Protein AF-0000000071159388 (afdb_homodimer)

Structure (mmCIF, N/CA/C/O backbone):
data_AF-0000000071159388-model_v1
#
loop_
_entity.id
_entity.type
_entity.pdbx_description
1 polymer 'tRNA pseudouridine synthase'
#
loop_
_atom_site.group_PDB
_atom_site.id
_atom_site.type_symbol
_atom_site.label_atom_id
_atom_site.label_alt_id
_atom_site.label_comp_id
_atom_site.label_asym_id
_atom_site.label_entity_id
_atom_site.label_seq_id
_atom_site.pdbx_PDB_ins_code
_atom_site.Cartn_x
_atom_site.Cartn_y
_atom_site.Cartn_z
_atom_site.occupancy
_atom_site.B_iso_or_equiv
_atom_site.auth_seq_id
_atom_site.auth_comp_id
_atom_site.auth_asym_id
_atom_site.auth_atom_id
_atom_site.pdbx_PDB_model_num
ATOM 1 N N . MET A 1 1 ? 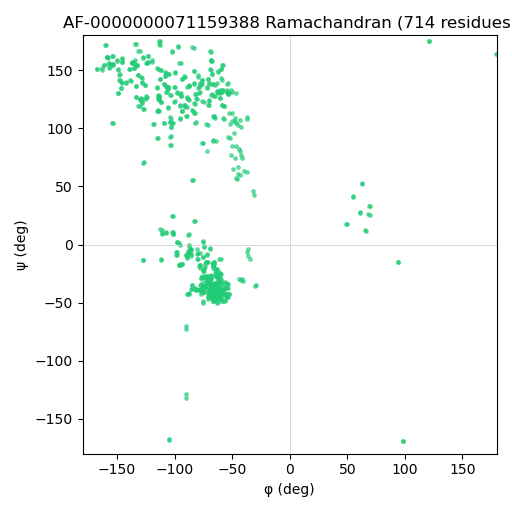31.062 21.203 21.062 1 58.72 1 MET A N 1
ATOM 2 C CA . MET A 1 1 ? 30.078 20.25 20.547 1 58.72 1 MET A CA 1
ATOM 3 C C . MET A 1 1 ? 28.844 20.969 20.016 1 58.72 1 MET A C 1
ATOM 5 O O . MET A 1 1 ? 28.328 21.891 20.641 1 58.72 1 MET A O 1
ATOM 9 N N . THR A 1 2 ? 28.688 21.094 18.688 1 76.62 2 THR A N 1
ATOM 10 C CA . THR A 1 2 ? 27.766 22.062 18.094 1 76.62 2 THR A CA 1
ATOM 11 C C . THR A 1 2 ? 26.375 21.453 17.922 1 76.62 2 THR A C 1
ATOM 13 O O . THR A 1 2 ? 26.25 20.297 17.469 1 76.62 2 THR A O 1
ATOM 16 N N . ILE A 1 3 ? 25.406 22.062 18.594 1 90.5 3 ILE A N 1
ATOM 17 C CA . ILE A 1 3 ? 23.984 21.734 18.422 1 90.5 3 ILE A CA 1
ATOM 18 C C . ILE A 1 3 ? 23.516 22.234 17.062 1 90.5 3 ILE A C 1
ATOM 20 O O . ILE A 1 3 ? 23.75 23.375 16.688 1 90.5 3 ILE A O 1
ATOM 24 N N . ASN A 1 4 ? 23.062 21.281 16.266 1 93.56 4 ASN A N 1
ATOM 25 C CA . ASN A 1 4 ? 22.469 21.641 14.984 1 93.56 4 ASN A CA 1
ATOM 26 C C . ASN A 1 4 ? 20.953 21.406 14.984 1 93.56 4 ASN A C 1
ATOM 28 O O . ASN A 1 4 ? 20.484 20.406 15.539 1 93.56 4 ASN A O 1
ATOM 32 N N . ARG A 1 5 ? 20.266 22.391 14.398 1 96.19 5 ARG A N 1
ATOM 33 C CA . ARG A 1 5 ? 18.844 22.156 14.156 1 96.19 5 ARG A CA 1
ATOM 34 C C . ARG A 1 5 ? 18.625 21.484 12.805 1 96.19 5 ARG A C 1
ATOM 36 O O . ARG A 1 5 ? 19.094 21.969 11.773 1 96.19 5 ARG A O 1
ATOM 43 N N . TYR A 1 6 ? 17.922 20.359 12.883 1 97.44 6 TYR A N 1
ATOM 44 C CA . TYR A 1 6 ? 17.609 19.594 11.672 1 97.44 6 TYR A CA 1
ATOM 45 C C . TYR A 1 6 ? 16.125 19.734 11.32 1 97.44 6 TYR A C 1
ATOM 47 O O . TYR A 1 6 ? 15.266 19.703 12.203 1 97.44 6 TYR A O 1
ATOM 55 N N . LEU A 1 7 ? 15.852 20.047 10.07 1 98.38 7 LEU A N 1
ATOM 56 C CA . LEU A 1 7 ? 14.539 19.797 9.484 1 98.38 7 LEU A CA 1
ATOM 57 C C . LEU A 1 7 ? 14.484 18.438 8.82 1 98.38 7 LEU A C 1
ATOM 59 O O . LEU A 1 7 ? 15.289 18.141 7.934 1 98.38 7 LEU A O 1
ATOM 63 N N . ILE A 1 8 ? 13.586 17.578 9.281 1 98.19 8 ILE A N 1
ATOM 64 C CA . ILE A 1 8 ? 13.438 16.25 8.68 1 98.19 8 ILE A CA 1
ATOM 65 C C . ILE A 1 8 ? 12.086 16.156 7.98 1 98.19 8 ILE A C 1
ATOM 67 O O . ILE A 1 8 ? 11.102 16.734 8.438 1 98.19 8 ILE A O 1
ATOM 71 N N . TYR A 1 9 ? 12.062 15.5 6.891 1 98.31 9 TYR A N 1
ATOM 72 C CA . TYR A 1 9 ? 10.859 15.102 6.168 1 98.31 9 TYR A CA 1
ATOM 73 C C . TYR A 1 9 ? 10.609 13.609 6.297 1 98.31 9 TYR A C 1
ATOM 75 O O . TYR A 1 9 ? 11.547 12.805 6.219 1 98.31 9 TYR A O 1
ATOM 83 N N . PHE A 1 10 ? 9.375 13.227 6.547 1 98.06 10 PHE A N 1
ATOM 84 C CA . PHE A 1 10 ? 9.109 11.812 6.777 1 98.06 10 PHE A CA 1
ATOM 85 C C . PHE A 1 10 ? 7.734 11.422 6.238 1 98.06 10 PHE A C 1
ATOM 87 O O . PHE A 1 10 ? 6.887 12.289 6.008 1 98.06 10 PHE A O 1
ATOM 94 N N . SER A 1 11 ? 7.535 10.172 5.957 1 98.25 11 SER A N 1
ATOM 95 C CA . SER A 1 11 ? 6.293 9.555 5.508 1 98.25 11 SER A CA 1
ATOM 96 C C . SER A 1 11 ? 5.891 8.398 6.418 1 98.25 11 SER A C 1
ATOM 98 O O . SER A 1 11 ? 6.715 7.887 7.176 1 98.25 11 SER A O 1
ATOM 100 N N . TYR A 1 12 ? 4.59 8.102 6.41 1 97.69 12 TYR A N 1
ATOM 101 C CA . TYR A 1 12 ? 4.125 6.984 7.219 1 97.69 12 TYR A CA 1
ATOM 102 C C . TYR A 1 12 ? 2.76 6.5 6.75 1 97.69 12 TYR A C 1
ATOM 104 O O . TYR A 1 12 ? 2.016 7.25 6.109 1 97.69 12 TYR A O 1
ATOM 112 N N . ILE A 1 13 ? 2.494 5.242 7.02 1 97.12 13 ILE A N 1
ATOM 113 C CA . ILE A 1 13 ? 1.146 4.688 6.98 1 97.12 13 ILE A CA 1
ATOM 114 C C . ILE A 1 13 ? 0.538 4.711 8.383 1 97.12 13 ILE A C 1
ATOM 116 O O . ILE A 1 13 ? 1.037 4.047 9.297 1 97.12 13 ILE A O 1
ATOM 120 N N . GLY A 1 14 ? -0.551 5.414 8.539 1 96.56 14 GLY A N 1
ATOM 121 C CA . GLY A 1 14 ? -1.042 5.777 9.859 1 96.56 14 GLY A CA 1
ATOM 122 C C . GLY A 1 14 ? -1.941 4.719 10.469 1 96.56 14 GLY A C 1
ATOM 123 O O . GLY A 1 14 ? -2.365 4.848 11.625 1 96.56 14 GLY A O 1
ATOM 124 N N . THR A 1 15 ? -2.219 3.641 9.844 1 92.31 15 THR A N 1
ATOM 125 C CA . THR A 1 15 ? -3.248 2.664 10.188 1 92.31 15 THR A CA 1
ATOM 126 C C . THR A 1 15 ? -3.082 2.191 11.625 1 92.31 15 THR A C 1
ATOM 128 O O . THR A 1 15 ? -4.066 2.027 12.352 1 92.31 15 THR A O 1
ATOM 131 N N . ARG A 1 16 ? -1.93 2.068 12.164 1 86.56 16 ARG A N 1
ATOM 132 C CA . ARG A 1 16 ? -1.744 1.445 13.469 1 86.56 16 ARG A CA 1
ATOM 133 C C . ARG A 1 16 ? -1.317 2.475 14.516 1 86.56 16 ARG A C 1
ATOM 135 O O . ARG A 1 16 ? -0.996 2.119 15.648 1 86.56 16 ARG A O 1
ATOM 142 N N . PHE A 1 17 ? -1.38 3.713 14.156 1 90.62 17 PHE A N 1
ATOM 143 C CA . PHE A 1 17 ? -0.909 4.742 15.07 1 90.62 17 PHE A CA 1
ATOM 144 C C . PHE A 1 17 ? -2.08 5.527 15.648 1 90.62 17 PHE A C 1
ATOM 146 O O . PHE A 1 17 ? -3.102 5.711 14.984 1 90.62 17 PHE A O 1
ATOM 153 N N . ARG A 1 18 ? -1.937 5.957 16.797 1 87.19 18 ARG A N 1
ATOM 154 C CA . ARG A 1 18 ? -2.934 6.789 17.453 1 87.19 18 ARG A CA 1
ATOM 155 C C . ARG A 1 18 ? -2.777 8.25 17.062 1 87.19 18 ARG A C 1
ATOM 157 O O . ARG A 1 18 ? -3.135 9.148 17.828 1 87.19 18 ARG A O 1
ATOM 164 N N . GLY A 1 19 ? -2.137 8.484 15.984 1 88.44 19 GLY A N 1
ATOM 165 C CA . GLY A 1 19 ? -1.849 9.828 15.516 1 88.44 19 GLY A CA 1
ATOM 166 C C . GLY A 1 19 ? -0.365 10.102 15.352 1 88.44 19 GLY A C 1
ATOM 167 O O . GLY A 1 19 ? 0.468 9.266 15.711 1 88.44 19 GLY A O 1
ATOM 168 N N . VAL A 1 20 ? -0.127 11.219 14.859 1 90.75 20 VAL A N 1
ATOM 169 C CA . VAL A 1 20 ? 1.273 11.555 14.617 1 90.75 20 VAL A CA 1
ATOM 170 C C . VAL A 1 20 ? 1.916 12.039 15.914 1 90.75 20 VAL A C 1
ATOM 172 O O . VAL A 1 20 ? 3.072 11.719 16.203 1 90.75 20 VAL A O 1
ATOM 175 N N . GLN A 1 21 ? 1.099 12.82 16.672 1 88.19 21 GLN A N 1
ATOM 176 C CA . GLN A 1 21 ? 1.646 13.453 17.859 1 88.19 21 GLN A CA 1
ATOM 177 C C . GLN A 1 21 ? 1.632 12.5 19.047 1 88.19 21 GLN A C 1
ATOM 179 O O . GLN A 1 21 ? 0.697 11.711 19.203 1 88.19 21 GLN A O 1
ATOM 184 N N . ARG A 1 22 ? 2.596 12.711 19.891 1 78.06 22 ARG A N 1
ATOM 185 C CA . ARG A 1 22 ? 2.746 11.898 21.109 1 78.06 22 ARG A CA 1
ATOM 186 C C . ARG A 1 22 ? 1.549 12.07 22.031 1 78.06 22 ARG A C 1
ATOM 188 O O . ARG A 1 22 ? 1.029 13.18 22.188 1 78.06 22 ARG A O 1
ATOM 195 N N . GLN A 1 23 ? 1.042 10.883 22.484 1 66.19 23 GLN A N 1
ATOM 196 C CA . GLN A 1 23 ? -0.021 10.93 23.484 1 66.19 23 GLN A CA 1
ATOM 197 C C . GLN A 1 23 ? 0.514 10.586 24.859 1 66.19 23 GLN A C 1
ATOM 199 O O . GLN A 1 23 ? 1.452 9.797 25 1 66.19 23 GLN A O 1
ATOM 204 N N . LEU A 1 24 ? 0.939 11.508 25.719 1 56.91 24 LEU A N 1
ATOM 205 C CA . LEU A 1 24 ? 1.586 11.438 27.031 1 56.91 24 LEU A CA 1
ATOM 206 C C . LEU A 1 24 ? 1.04 10.266 27.844 1 56.91 24 LEU A C 1
ATOM 208 O O . LEU A 1 24 ? 1.441 10.062 29 1 56.91 24 LEU A O 1
ATOM 212 N N . THR A 1 25 ? 0.084 9.531 27.406 1 49 25 THR A N 1
ATOM 213 C CA . THR A 1 25 ? -0.519 8.711 28.453 1 49 25 THR A CA 1
ATOM 214 C C . THR A 1 25 ? 0.406 7.562 28.844 1 49 25 THR A C 1
ATOM 216 O O . THR A 1 25 ? 0.168 6.875 29.828 1 49 25 THR A O 1
ATOM 219 N N . TYR A 1 26 ? 1.303 7.273 27.984 1 47.41 26 TYR A N 1
ATOM 220 C CA . TYR A 1 26 ? 1.744 5.926 28.312 1 47.41 26 TYR A CA 1
ATOM 221 C C . TYR A 1 26 ? 2.912 5.957 29.297 1 47.41 26 TYR A C 1
ATOM 223 O O . TYR A 1 26 ? 3.273 7.02 29.797 1 47.41 26 TYR A O 1
ATOM 231 N N . ASP A 1 27 ? 4.227 5.141 28.969 1 47.19 27 ASP A N 1
ATOM 232 C CA . ASP A 1 27 ? 5.238 4.73 29.953 1 47.19 27 ASP A CA 1
ATOM 233 C C . ASP A 1 27 ? 6.117 5.91 30.359 1 47.19 27 ASP A C 1
ATOM 235 O O . ASP A 1 27 ? 6.887 6.43 29.531 1 47.19 27 ASP A O 1
ATOM 239 N N . MET A 1 28 ? 5.684 6.617 31.312 1 47.59 28 MET A N 1
ATOM 240 C CA . MET A 1 28 ? 6.363 7.723 31.969 1 47.59 28 MET A CA 1
ATOM 241 C C . MET A 1 28 ? 7.828 7.379 32.25 1 47.59 28 MET A C 1
ATOM 243 O O . MET A 1 28 ? 8.656 8.273 32.438 1 47.59 28 MET A O 1
ATOM 247 N N . LEU A 1 29 ? 8.047 6.195 32.438 1 47.31 29 LEU A N 1
ATOM 248 C CA . LEU A 1 29 ? 9.391 5.918 32.938 1 47.31 29 LEU A CA 1
ATOM 249 C C . LEU A 1 29 ? 10.43 6.16 31.844 1 47.31 29 LEU A C 1
ATOM 251 O O . LEU A 1 29 ? 11.492 6.73 32.094 1 47.31 29 LEU A O 1
ATOM 255 N N . HIS A 1 30 ? 10.117 5.68 30.656 1 53.53 30 HIS A N 1
ATOM 256 C CA . HIS A 1 30 ? 11.148 5.82 29.641 1 53.53 30 HIS A CA 1
ATOM 257 C C . HIS A 1 30 ? 10.773 6.883 28.609 1 53.53 30 HIS A C 1
ATOM 259 O O . HIS A 1 30 ? 11.555 7.176 27.703 1 53.53 30 HIS A O 1
ATOM 265 N N . ASN A 1 31 ? 9.719 7.672 28.828 1 57.59 31 ASN A N 1
ATOM 266 C CA . ASN A 1 31 ? 9.242 8.773 28.016 1 57.59 31 ASN A CA 1
ATOM 267 C C . ASN A 1 31 ? 9.125 8.359 26.547 1 57.59 31 ASN A C 1
ATOM 269 O O . ASN A 1 31 ? 9.398 9.164 25.641 1 57.59 31 ASN A O 1
ATOM 273 N N . ASP A 1 32 ? 9.102 7.062 26.281 1 65.38 32 ASP A N 1
ATOM 274 C CA . ASP A 1 32 ? 8.945 6.566 24.922 1 65.38 32 ASP A CA 1
ATOM 275 C C . ASP A 1 32 ? 7.484 6.242 24.609 1 65.38 32 ASP A C 1
ATOM 277 O O . ASP A 1 32 ? 6.746 5.793 25.5 1 65.38 32 ASP A O 1
ATOM 281 N N . ASP A 1 33 ? 6.949 6.781 23.422 1 72 33 ASP A N 1
ATOM 282 C CA . ASP A 1 33 ? 5.59 6.535 22.953 1 72 33 ASP A CA 1
ATOM 283 C C . ASP A 1 33 ? 5.598 5.758 21.641 1 72 33 ASP A C 1
ATOM 285 O O . ASP A 1 33 ? 5.676 6.348 20.562 1 72 33 ASP A O 1
ATOM 289 N N . PRO A 1 34 ? 5.543 4.371 21.719 1 74.81 34 PRO A N 1
ATOM 290 C CA . PRO A 1 34 ? 5.582 3.576 20.484 1 74.81 34 PRO A CA 1
ATOM 291 C C . PRO A 1 34 ? 4.258 3.604 19.734 1 74.81 34 PRO A C 1
ATOM 293 O O . PRO A 1 34 ? 4.152 3.016 18.656 1 74.81 34 PRO A O 1
ATOM 296 N N . SER A 1 35 ? 3.365 4.324 20.219 1 80.88 35 SER A N 1
ATOM 297 C CA . SER A 1 35 ? 2.033 4.277 19.625 1 80.88 35 SER A CA 1
ATOM 298 C C . SER A 1 35 ? 1.816 5.438 18.672 1 80.88 35 SER A C 1
ATOM 300 O O . SER A 1 35 ? 0.803 5.488 17.969 1 80.88 35 SER A O 1
ATOM 302 N N . SER A 1 36 ? 2.793 6.297 18.672 1 90.38 36 SER A N 1
ATOM 303 C CA . SER A 1 36 ? 2.678 7.457 17.797 1 90.38 36 SER A CA 1
ATOM 304 C C . SER A 1 36 ? 3.859 7.543 16.828 1 90.38 36 SER A C 1
ATOM 306 O O . SER A 1 36 ? 4.926 6.984 17.109 1 90.38 36 SER A O 1
ATOM 308 N N . VAL A 1 37 ? 3.646 8.211 15.773 1 95.19 37 VAL A N 1
ATOM 309 C CA . VAL A 1 37 ? 4.707 8.414 14.789 1 95.19 37 VAL A CA 1
ATOM 310 C C . VAL A 1 37 ? 5.844 9.219 15.414 1 95.19 37 VAL A C 1
ATOM 312 O O . VAL A 1 37 ? 7.012 8.844 15.297 1 95.19 37 VAL A O 1
ATOM 315 N N . GLN A 1 38 ? 5.434 10.273 16.109 1 95.31 38 GLN A N 1
ATOM 316 C CA . GLN A 1 38 ? 6.414 11.125 16.766 1 95.31 38 GLN A CA 1
ATOM 317 C C . GLN A 1 38 ? 7.25 10.32 17.766 1 95.31 38 GLN A C 1
ATOM 319 O O . GLN A 1 38 ? 8.477 10.445 17.781 1 95.31 38 GLN A O 1
ATOM 324 N N . GLY A 1 39 ? 6.629 9.586 18.562 1 91.88 39 GLY A N 1
ATOM 325 C CA . GLY A 1 39 ? 7.336 8.789 19.547 1 91.88 39 GLY A CA 1
ATOM 326 C C . GLY A 1 39 ? 8.344 7.832 18.922 1 91.88 39 GLY A C 1
ATOM 327 O O . GLY A 1 39 ? 9.469 7.715 19.406 1 91.88 39 GLY A O 1
ATOM 328 N N . LEU A 1 40 ? 8.008 7.195 17.891 1 92.62 40 LEU A N 1
ATOM 329 C CA . LEU A 1 40 ? 8.883 6.227 17.234 1 92.62 40 LEU A CA 1
ATOM 330 C C . LEU A 1 40 ? 10.055 6.926 16.547 1 92.62 40 LEU A C 1
ATOM 332 O O . LEU A 1 40 ? 11.172 6.414 16.562 1 92.62 40 LEU A O 1
ATOM 336 N N . LEU A 1 41 ? 9.766 8.039 15.984 1 95.94 41 LEU A N 1
ATOM 337 C CA . LEU A 1 41 ? 10.836 8.805 15.359 1 95.94 41 LEU A CA 1
ATOM 338 C C . LEU A 1 41 ? 11.852 9.266 16.391 1 95.94 41 LEU A C 1
ATOM 340 O O . LEU A 1 41 ? 13.062 9.188 16.172 1 95.94 41 LEU A O 1
ATOM 344 N N . GLU A 1 42 ? 11.344 9.75 17.5 1 94.25 42 GLU A N 1
ATOM 345 C CA . GLU A 1 42 ? 12.234 10.18 18.578 1 94.25 42 GLU A CA 1
ATOM 346 C C . GLU A 1 42 ? 13.078 9.016 19.094 1 94.25 42 GLU A C 1
ATOM 348 O O . GLU A 1 42 ? 14.273 9.18 19.359 1 94.25 42 GLU A O 1
ATOM 353 N N . TYR A 1 43 ? 12.469 7.945 19.172 1 91.38 43 TYR A N 1
ATOM 354 C CA . TYR A 1 43 ? 13.188 6.75 19.594 1 91.38 43 TYR A CA 1
ATOM 355 C C . TYR A 1 43 ? 14.273 6.379 18.594 1 91.38 43 TYR A C 1
ATOM 357 O O . TYR A 1 43 ? 15.391 6.031 18.969 1 91.38 43 TYR A O 1
ATOM 365 N N . ALA A 1 44 ? 13.938 6.395 17.359 1 94.62 44 ALA A N 1
ATOM 366 C CA . ALA A 1 44 ? 14.906 6.098 16.312 1 94.62 44 ALA A CA 1
ATOM 367 C C . ALA A 1 44 ? 16.078 7.066 16.359 1 94.62 44 ALA A C 1
ATOM 369 O O . ALA A 1 44 ? 17.234 6.664 16.172 1 94.62 44 ALA A O 1
ATOM 370 N N . LEU A 1 45 ? 15.82 8.289 16.609 1 95.62 45 LEU A N 1
ATOM 371 C CA . LEU A 1 45 ? 16.844 9.328 16.641 1 95.62 45 LEU A CA 1
ATOM 372 C C . LEU A 1 45 ? 17.781 9.133 17.844 1 95.62 45 LEU A C 1
ATOM 374 O O . LEU A 1 45 ? 18.953 9.516 17.797 1 95.62 45 LEU A O 1
ATOM 378 N N . LYS A 1 46 ? 17.312 8.586 18.891 1 92.12 46 LYS A N 1
ATOM 379 C CA . LYS A 1 46 ? 18.125 8.297 20.062 1 92.12 46 LYS A CA 1
ATOM 380 C C . LYS A 1 46 ? 19.25 7.324 19.734 1 92.12 46 LYS A C 1
ATOM 382 O O . LYS A 1 46 ? 20.281 7.312 20.406 1 92.12 46 LYS A O 1
ATOM 387 N N . GLN A 1 47 ? 18.969 6.535 18.656 1 91.25 47 GLN A N 1
ATOM 388 C CA . GLN A 1 47 ? 19.969 5.543 18.266 1 91.25 47 GLN A CA 1
ATOM 389 C C . GLN A 1 47 ? 21.234 6.215 17.766 1 91.25 47 GLN A C 1
ATOM 391 O O . GLN A 1 47 ? 22.297 5.578 17.688 1 91.25 47 GLN A O 1
ATOM 396 N N . LEU A 1 48 ? 21.156 7.465 17.406 1 92.69 48 LEU A N 1
ATOM 397 C CA . LEU A 1 48 ? 22.312 8.227 16.984 1 92.69 48 LEU A CA 1
ATOM 398 C C . LEU A 1 48 ? 23.172 8.617 18.172 1 92.69 48 LEU A C 1
ATOM 400 O O . LEU A 1 48 ? 24.266 9.172 18.016 1 92.69 48 LEU A O 1
ATOM 404 N N . GLN A 1 49 ? 22.656 8.422 19.328 1 91.81 49 GLN A N 1
ATOM 405 C CA . GLN A 1 49 ? 23.328 8.664 20.594 1 91.81 49 GLN A CA 1
ATOM 406 C C . GLN A 1 49 ? 23.672 10.141 20.766 1 91.81 49 GLN A C 1
ATOM 408 O O . GLN A 1 49 ? 24.828 10.492 21.047 1 91.81 49 GLN A O 1
ATOM 413 N N . PRO A 1 50 ? 22.734 10.891 20.609 1 93.88 50 PRO A N 1
ATOM 414 C CA . PRO A 1 50 ? 22.969 12.305 20.891 1 93.88 50 PRO A CA 1
ATOM 415 C C . PRO A 1 50 ? 23.188 12.586 22.375 1 93.88 50 PRO A C 1
ATOM 417 O O . PRO A 1 50 ? 22.781 11.781 23.219 1 93.88 50 PRO A O 1
ATOM 420 N N . LEU A 1 51 ? 23.812 13.711 22.641 1 94.06 51 LEU A N 1
ATOM 421 C CA . LEU A 1 51 ? 24.062 14.117 24.016 1 94.06 51 LEU A CA 1
ATOM 422 C C . LEU A 1 51 ? 22.797 14.68 24.656 1 94.06 51 LEU A C 1
ATOM 424 O O . LEU A 1 51 ? 22.625 14.617 25.875 1 94.06 51 LEU A O 1
ATOM 428 N N . ASN A 1 52 ? 21.984 15.219 23.844 1 93.81 52 ASN A N 1
ATOM 429 C CA . ASN A 1 52 ? 20.703 15.719 24.328 1 93.81 52 ASN A CA 1
ATOM 430 C C . ASN A 1 52 ? 19.562 14.758 23.984 1 93.81 52 ASN A C 1
ATOM 432 O O . ASN A 1 52 ? 19.75 13.828 23.203 1 93.81 52 ASN A O 1
ATOM 436 N N . THR A 1 53 ? 18.422 14.969 24.594 1 91.62 53 THR A N 1
ATOM 437 C CA . THR A 1 53 ? 17.234 14.172 24.312 1 91.62 53 THR A CA 1
ATOM 438 C C . THR A 1 53 ? 16.516 14.719 23.078 1 91.62 53 THR A C 1
ATOM 440 O O . THR A 1 53 ? 16.125 15.883 23.047 1 91.62 53 THR A O 1
ATOM 443 N N . PRO A 1 54 ? 16.359 13.891 22.078 1 93.12 54 PRO A N 1
ATOM 444 C CA . PRO A 1 54 ? 15.648 14.359 20.891 1 93.12 54 PRO A CA 1
ATOM 445 C C . PRO A 1 54 ? 14.188 14.68 21.172 1 93.12 54 PRO A C 1
ATOM 447 O O . PRO A 1 54 ? 13.477 13.875 21.781 1 93.12 54 PRO A O 1
ATOM 450 N N . LYS A 1 55 ? 13.781 15.828 20.812 1 93.69 55 LYS A N 1
ATOM 451 C CA . LYS A 1 55 ? 12.391 16.266 20.875 1 93.69 55 LYS A CA 1
ATOM 452 C C . LYS A 1 55 ? 11.922 16.797 19.516 1 93.69 55 LYS A C 1
ATOM 454 O O . LYS A 1 55 ? 12.398 17.828 19.047 1 93.69 55 LYS A O 1
ATOM 459 N N . LEU A 1 56 ? 10.984 16.125 19 1 96.12 56 LEU A N 1
ATOM 460 C CA . LEU A 1 56 ? 10.492 16.516 17.688 1 96.12 56 LEU A CA 1
ATOM 461 C C . LEU A 1 56 ? 9.391 17.562 17.812 1 96.12 56 LEU A C 1
ATOM 463 O O . LEU A 1 56 ? 8.523 17.453 18.688 1 96.12 56 LEU A O 1
ATOM 467 N N . HIS A 1 57 ? 9.469 18.531 17 1 97.12 57 HIS A N 1
ATOM 468 C CA . HIS A 1 57 ? 8.398 19.5 16.797 1 97.12 57 HIS A CA 1
ATOM 469 C C . HIS A 1 57 ? 7.742 19.312 15.438 1 97.12 57 HIS A C 1
ATOM 471 O O . HIS A 1 57 ? 8.273 19.75 14.414 1 97.12 57 HIS A O 1
ATOM 477 N N . ILE A 1 58 ? 6.602 18.75 15.492 1 96.94 58 ILE A N 1
ATOM 478 C CA . ILE A 1 58 ? 5.93 18.328 14.273 1 96.94 58 ILE A CA 1
ATOM 479 C C . ILE A 1 58 ? 5.262 19.516 13.594 1 96.94 58 ILE A C 1
ATOM 481 O O . ILE A 1 58 ? 4.707 20.391 14.266 1 96.94 58 ILE A O 1
ATOM 485 N N . SER A 1 59 ? 5.277 19.484 12.273 1 97.38 59 SER A N 1
ATOM 486 C CA . SER A 1 59 ? 4.711 20.594 11.508 1 97.38 59 SER A CA 1
ATOM 487 C C . SER A 1 59 ? 3.195 20.469 11.406 1 97.38 59 SER A C 1
ATOM 489 O O . SER A 1 59 ? 2.488 21.484 11.367 1 97.38 59 SER A O 1
ATOM 491 N N . SER A 1 60 ? 2.732 19.25 11.25 1 96.25 60 SER A N 1
ATOM 492 C CA . SER A 1 60 ? 1.323 18.969 10.992 1 96.25 60 SER A CA 1
ATOM 493 C C . SER A 1 60 ? 0.811 17.844 11.875 1 96.25 60 SER A C 1
ATOM 495 O O . SER A 1 60 ? 1.394 16.75 11.898 1 96.25 60 SER A O 1
ATOM 497 N N . ARG A 1 61 ? -0.255 18.109 12.562 1 91.56 61 ARG A N 1
ATOM 498 C CA . ARG A 1 61 ? -0.857 17.078 13.406 1 91.56 61 ARG A CA 1
ATOM 499 C C . ARG A 1 61 ? -1.953 16.328 12.664 1 91.56 61 ARG A C 1
ATOM 501 O O . ARG A 1 61 ? -2.943 16.922 12.234 1 91.56 61 ARG A O 1
ATOM 508 N N . THR A 1 62 ? -1.747 15.07 12.43 1 94.62 62 THR A N 1
ATOM 509 C CA . THR A 1 62 ? -2.74 14.234 11.766 1 94.62 62 THR A CA 1
ATOM 510 C C . THR A 1 62 ? -3.426 13.305 12.766 1 94.62 62 THR A C 1
ATOM 512 O O . THR A 1 62 ? -2.795 12.836 13.711 1 94.62 62 THR A O 1
ATOM 515 N N . ASP A 1 63 ? -4.699 13.039 12.508 1 92.44 63 ASP A N 1
ATOM 516 C CA . ASP A 1 63 ? -5.512 12.164 13.344 1 92.44 63 ASP A CA 1
ATOM 517 C C . ASP A 1 63 ? -5.047 10.719 13.25 1 92.44 63 ASP A C 1
ATOM 519 O O . ASP A 1 63 ? -4.246 10.375 12.383 1 92.44 63 ASP A O 1
ATOM 523 N N . GLN A 1 64 ? -5.559 10.023 14.188 1 93.94 64 GLN A N 1
ATOM 524 C CA . GLN A 1 64 ? -5.359 8.578 14.133 1 93.94 64 GLN A CA 1
ATOM 525 C C . GLN A 1 64 ? -5.801 8.008 12.789 1 93.94 64 GLN A C 1
ATOM 527 O O . GLN A 1 64 ? -6.875 8.352 12.289 1 93.94 64 GLN A O 1
ATOM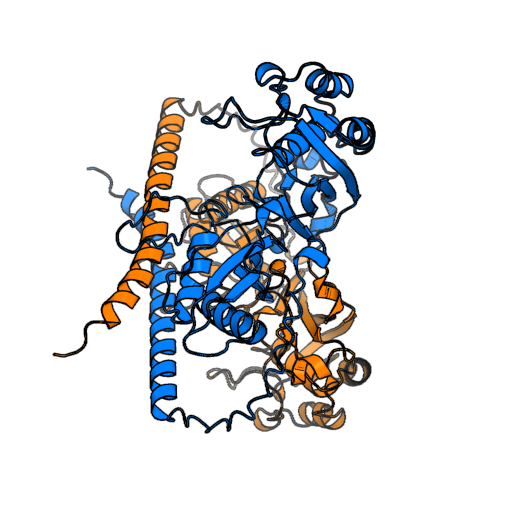 532 N N . GLY A 1 65 ? -4.895 7.234 12.219 1 96.12 65 GLY A N 1
ATOM 533 C CA . GLY A 1 65 ? -5.266 6.516 11.016 1 96.12 65 GLY A CA 1
ATOM 534 C C . GLY A 1 65 ? -4.898 7.258 9.742 1 96.12 65 GLY A C 1
ATOM 535 O O . GLY A 1 65 ? -4.906 6.676 8.656 1 96.12 65 GLY A O 1
ATOM 536 N N . VAL A 1 66 ? -4.59 8.539 9.859 1 98.38 66 VAL A N 1
ATOM 537 C CA . VAL A 1 66 ? -4.25 9.328 8.68 1 98.38 66 VAL A CA 1
ATOM 538 C C . VAL A 1 66 ? -2.83 9 8.227 1 98.38 66 VAL A C 1
ATOM 540 O O . VAL A 1 66 ? -1.94 8.789 9.055 1 98.38 66 VAL A O 1
ATOM 543 N N . HIS A 1 67 ? -2.619 8.938 6.938 1 98.5 67 HIS A N 1
ATOM 544 C CA . HIS A 1 67 ? -1.328 8.625 6.332 1 98.5 67 HIS A CA 1
ATOM 545 C C . HIS A 1 67 ? -0.585 9.898 5.938 1 98.5 67 HIS A C 1
ATOM 547 O O . HIS A 1 67 ? -1.145 11 6.008 1 98.5 67 HIS A O 1
ATOM 553 N N . SER A 1 68 ? 0.687 9.695 5.566 1 98.56 68 SER A N 1
ATOM 554 C CA . SER A 1 68 ? 1.452 10.836 5.07 1 98.56 68 SER A CA 1
ATOM 555 C C . SER A 1 68 ? 2.492 10.398 4.047 1 98.56 68 SER A C 1
ATOM 557 O O . SER A 1 68 ? 3.26 9.469 4.293 1 98.56 68 SER A O 1
ATOM 559 N N . PHE A 1 69 ? 2.496 11.102 2.906 1 98.38 69 PHE A N 1
ATOM 560 C CA . PHE A 1 69 ? 3.58 10.945 1.947 1 98.38 69 PHE A CA 1
ATOM 561 C C . PHE A 1 69 ? 4.762 11.836 2.311 1 98.38 69 PHE A C 1
ATOM 563 O O . PHE A 1 69 ? 5.914 11.477 2.072 1 98.38 69 PHE A O 1
ATOM 570 N N . LYS A 1 70 ? 4.438 12.984 2.846 1 98.31 70 LYS A N 1
ATOM 571 C CA . LYS A 1 70 ? 5.48 13.93 3.217 1 98.31 70 LYS A CA 1
ATOM 572 C C . LYS A 1 70 ? 5.016 14.852 4.344 1 98.31 70 LYS A C 1
ATOM 574 O O . LYS A 1 70 ? 4.254 15.789 4.109 1 98.31 70 LYS A O 1
ATOM 579 N N . SER A 1 71 ? 5.48 14.594 5.473 1 98.19 71 SER A N 1
ATOM 580 C CA . SER A 1 71 ? 5.371 15.461 6.641 1 98.19 71 SER A CA 1
ATOM 581 C C . SER A 1 71 ? 6.734 16 7.059 1 98.19 71 SER A C 1
ATOM 583 O O . SER A 1 71 ? 7.746 15.719 6.414 1 98.19 71 SER A O 1
ATOM 585 N N . SER A 1 72 ? 6.73 16.891 8.062 1 98.44 72 SER A N 1
ATOM 586 C CA . SER A 1 72 ? 8.008 17.453 8.492 1 98.44 72 SER A CA 1
ATOM 587 C C . SER A 1 72 ? 8.023 17.719 9.992 1 98.44 72 SER A C 1
ATOM 589 O O . SER A 1 72 ? 6.977 17.719 10.641 1 98.44 72 SER A O 1
ATOM 591 N N . ALA A 1 73 ? 9.172 17.812 10.469 1 98.44 73 ALA A N 1
ATOM 592 C CA . ALA A 1 73 ? 9.438 18.203 11.852 1 98.44 73 ALA A CA 1
ATOM 593 C C . ALA A 1 73 ? 10.844 18.766 12 1 98.44 73 ALA A C 1
ATOM 595 O O . ALA A 1 73 ? 11.719 18.516 11.164 1 98.44 73 ALA A O 1
ATOM 596 N N . HIS A 1 74 ? 11.023 19.547 13 1 98.25 74 HIS A N 1
ATOM 597 C CA . HIS A 1 74 ? 12.391 19.953 13.32 1 98.25 74 HIS A CA 1
ATOM 598 C C . HIS A 1 74 ? 12.781 19.516 14.727 1 98.25 74 HIS A C 1
ATOM 600 O O . HIS A 1 74 ? 11.922 19.172 15.539 1 98.25 74 HIS A O 1
ATOM 606 N N . LEU A 1 75 ? 14.047 19.438 14.93 1 97.56 75 LEU A N 1
ATOM 607 C CA . LEU A 1 75 ? 14.609 19.078 16.234 1 97.56 75 LEU A CA 1
ATOM 608 C C . LEU A 1 75 ? 16.047 19.562 16.344 1 97.56 75 LEU A C 1
ATOM 610 O O . LEU A 1 75 ? 16.703 19.844 15.328 1 97.56 75 LEU A O 1
ATOM 614 N N . ASP A 1 76 ? 16.5 19.641 17.562 1 96.81 76 ASP A N 1
ATOM 615 C CA . ASP A 1 76 ? 17.891 19.953 17.859 1 96.81 76 ASP A CA 1
ATOM 616 C C . ASP A 1 76 ? 18.656 18.703 18.281 1 96.81 76 ASP A C 1
ATOM 618 O O . ASP A 1 76 ? 18.203 17.938 19.141 1 96.81 76 ASP A O 1
ATOM 622 N N . LEU A 1 77 ? 19.781 18.516 17.609 1 95.94 77 LEU A N 1
ATOM 623 C CA . LEU A 1 77 ? 20.625 17.375 17.953 1 95.94 77 LEU A CA 1
ATOM 624 C C . LEU A 1 77 ? 22.031 17.828 18.297 1 95.94 77 LEU A C 1
ATOM 626 O O . LEU A 1 77 ? 22.641 18.594 17.547 1 95.94 77 LEU A O 1
ATOM 630 N N . GLU A 1 78 ? 22.484 17.406 19.453 1 95.38 78 GLU A N 1
ATOM 631 C CA . GLU A 1 78 ? 23.875 17.547 19.844 1 95.38 78 GLU A CA 1
ATOM 632 C C . GLU A 1 78 ? 24.625 16.219 19.703 1 95.38 78 GLU A C 1
ATOM 634 O O . GLU A 1 78 ? 24.5 15.328 20.547 1 95.38 78 GLU A O 1
ATOM 639 N N . LEU A 1 79 ? 25.359 16.141 18.641 1 91.88 79 LEU A N 1
ATOM 640 C CA . LEU A 1 79 ? 26.094 14.914 18.359 1 91.88 79 LEU A CA 1
ATOM 641 C C . LEU A 1 79 ? 27.578 15.102 18.578 1 91.88 79 LEU A C 1
ATOM 643 O O . LEU A 1 79 ? 28.125 16.188 18.328 1 91.88 79 LEU A O 1
ATOM 647 N N . PRO A 1 80 ? 28.297 14.086 19.062 1 89.19 80 PRO A N 1
ATOM 648 C CA . PRO A 1 80 ? 29.75 14.18 19.266 1 89.19 80 PRO A CA 1
ATOM 649 C C . PRO A 1 80 ? 30.531 14.117 17.953 1 89.19 80 PRO A C 1
ATOM 651 O O . PRO A 1 80 ? 31.766 14.141 17.969 1 89.19 80 PRO A O 1
ATOM 654 N N . TYR A 1 81 ? 29.859 13.961 16.844 1 85.88 81 TYR A N 1
ATOM 655 C CA . TYR A 1 81 ? 30.438 13.914 15.5 1 85.88 81 TYR A CA 1
ATOM 656 C C . TYR A 1 81 ? 29.609 14.727 14.516 1 85.88 81 TYR A C 1
ATOM 658 O O . TYR A 1 81 ? 28.469 15.094 14.812 1 85.88 81 TYR A O 1
ATOM 666 N N . GLN A 1 82 ? 30.281 15.102 13.516 1 84 82 GLN A N 1
ATOM 667 C CA . GLN A 1 82 ? 29.531 15.742 12.445 1 84 82 GLN A CA 1
ATOM 668 C C . GLN A 1 82 ? 28.641 14.734 11.711 1 84 82 GLN A C 1
ATOM 670 O O . GLN A 1 82 ? 29.141 13.695 11.258 1 84 82 GLN A O 1
ATOM 675 N N . CYS A 1 83 ? 27.438 15.047 11.672 1 88 83 CYS A N 1
ATOM 676 C CA . CYS A 1 83 ? 26.5 14.125 11.023 1 88 83 CYS A CA 1
ATOM 677 C C . CYS A 1 83 ? 25.828 14.789 9.828 1 88 83 CYS A C 1
ATOM 679 O O . CYS A 1 83 ? 24.906 15.602 10.008 1 88 83 CYS A O 1
ATOM 681 N N . HIS A 1 84 ? 26.297 14.414 8.688 1 89.81 84 HIS A N 1
ATOM 682 C CA . HIS A 1 84 ? 25.641 14.891 7.477 1 89.81 84 HIS A CA 1
ATOM 683 C C . HIS A 1 84 ? 24.172 14.453 7.441 1 89.81 84 HIS A C 1
ATOM 685 O O . HIS A 1 84 ? 23.844 13.328 7.828 1 89.81 84 HIS A O 1
ATOM 691 N N . PRO A 1 85 ? 23.297 15.312 6.934 1 92.75 85 PRO A N 1
ATOM 692 C CA . PRO A 1 85 ? 21.859 14.984 6.902 1 92.75 85 PRO A CA 1
ATOM 693 C C . PRO A 1 85 ? 21.578 13.656 6.207 1 92.75 85 PRO A C 1
ATOM 695 O O . PRO A 1 85 ? 20.703 12.906 6.645 1 92.75 85 PRO A O 1
ATOM 698 N N . ASN A 1 86 ? 22.266 13.359 5.215 1 91.88 86 ASN A N 1
ATOM 699 C CA . ASN A 1 86 ? 22.078 12.086 4.527 1 91.88 86 ASN A CA 1
ATOM 700 C C . ASN A 1 86 ? 22.391 10.906 5.434 1 91.88 86 ASN A C 1
ATOM 702 O O . ASN A 1 86 ? 21.734 9.867 5.363 1 91.88 86 ASN A O 1
ATOM 706 N N . LYS A 1 87 ? 23.438 11.07 6.156 1 91.06 87 LYS A N 1
ATOM 707 C CA . LYS A 1 87 ? 23.797 10.016 7.105 1 91.06 87 LYS A CA 1
ATOM 708 C C . LYS A 1 87 ? 22.703 9.836 8.156 1 91.06 87 LYS A C 1
ATOM 710 O O . LYS A 1 87 ? 22.391 8.703 8.539 1 91.06 87 LYS A O 1
ATOM 715 N N . LEU A 1 88 ? 22.172 10.969 8.617 1 94.56 88 LEU A N 1
ATOM 716 C CA . LEU A 1 88 ? 21.062 10.93 9.562 1 94.56 88 LEU A CA 1
ATOM 717 C C . LEU A 1 88 ? 19.891 10.133 9 1 94.56 88 LEU A C 1
ATOM 719 O O . LEU A 1 88 ? 19.375 9.227 9.664 1 94.56 88 LEU A O 1
ATOM 723 N N . VAL A 1 89 ? 19.5 10.398 7.777 1 96.38 89 VAL A N 1
ATOM 724 C CA . VAL A 1 89 ? 18.391 9.734 7.113 1 96.38 89 VAL A CA 1
ATOM 725 C C . VAL A 1 89 ? 18.688 8.242 6.992 1 96.38 89 VAL A C 1
ATOM 727 O O . VAL A 1 89 ? 17.828 7.41 7.305 1 96.38 89 VAL A O 1
ATOM 730 N N . PHE A 1 90 ? 19.875 7.961 6.625 1 94.38 90 PHE A N 1
ATOM 731 C CA . PHE A 1 90 ? 20.281 6.57 6.426 1 94.38 90 PHE A CA 1
ATOM 732 C C . PHE A 1 90 ? 20.188 5.789 7.73 1 94.38 90 PHE A C 1
ATOM 734 O O . PHE A 1 90 ? 19.578 4.727 7.785 1 94.38 90 PHE A O 1
ATOM 741 N N . GLN A 1 91 ? 20.734 6.301 8.758 1 93.94 91 GLN A N 1
ATOM 742 C CA . GLN A 1 91 ? 20.812 5.598 10.031 1 93.94 91 GLN A CA 1
ATOM 743 C C . GLN A 1 91 ? 19.422 5.438 10.648 1 93.94 91 GLN A C 1
ATOM 745 O O . GLN A 1 91 ? 19.078 4.367 11.148 1 93.94 91 GLN A O 1
ATOM 750 N N . VAL A 1 92 ? 18.672 6.469 10.617 1 96.31 92 VAL A N 1
ATOM 751 C CA . VAL A 1 92 ? 17.328 6.426 11.188 1 96.31 92 VAL A CA 1
ATOM 752 C C . VAL A 1 92 ? 16.469 5.43 10.406 1 96.31 92 VAL A C 1
ATOM 754 O O . VAL A 1 92 ? 15.75 4.617 11 1 96.31 92 VAL A O 1
ATOM 757 N N . ASN A 1 93 ? 16.547 5.41 9.133 1 95.75 93 ASN A N 1
ATOM 758 C CA . ASN A 1 93 ? 15.766 4.496 8.305 1 95.75 93 ASN A CA 1
ATOM 759 C C . ASN A 1 93 ? 16.188 3.045 8.531 1 95.75 93 ASN A C 1
ATOM 761 O O . ASN A 1 93 ? 15.359 2.137 8.461 1 95.75 93 ASN A O 1
ATOM 765 N N . ASN A 1 94 ? 17.469 2.891 8.648 1 93.12 94 ASN A N 1
ATOM 766 C CA . ASN A 1 94 ? 17.922 1.538 8.945 1 93.12 94 ASN A CA 1
ATOM 767 C C . ASN A 1 94 ? 17.281 0.989 10.211 1 93.12 94 ASN A C 1
ATOM 769 O O . ASN A 1 94 ? 16.859 -0.166 10.25 1 93.12 94 ASN A O 1
ATOM 773 N N . PHE A 1 95 ? 17.219 1.853 11.172 1 92.38 95 PHE A N 1
ATOM 774 C CA . PHE A 1 95 ? 16.609 1.449 12.43 1 92.38 95 PHE A CA 1
ATOM 775 C C . PHE A 1 95 ? 15.117 1.195 12.25 1 92.38 95 PHE A C 1
ATOM 777 O O . PHE A 1 95 ? 14.602 0.161 12.672 1 92.38 95 PHE A O 1
ATOM 784 N N . LEU A 1 96 ? 14.453 2.102 11.602 1 93.25 96 LEU A N 1
ATOM 785 C CA . LEU A 1 96 ? 13.016 1.984 11.398 1 93.25 96 LEU A CA 1
ATOM 786 C C . LEU A 1 96 ? 12.68 0.727 10.609 1 93.25 96 LEU A C 1
ATOM 788 O O . LEU A 1 96 ? 11.703 0.04 10.906 1 93.25 96 LEU A O 1
ATOM 792 N N . SER A 1 97 ? 13.445 0.423 9.633 1 88.81 97 SER A N 1
ATOM 793 C CA . SER A 1 97 ? 13.25 -0.774 8.82 1 88.81 97 SER A CA 1
ATOM 794 C C . SER A 1 97 ? 13.422 -2.041 9.656 1 88.81 97 SER A C 1
ATOM 796 O O . SER A 1 97 ? 12.664 -3.002 9.492 1 88.81 97 SER A O 1
ATOM 798 N N . SER A 1 98 ? 14.398 -1.94 10.469 1 86.19 98 SER A N 1
ATOM 799 C CA . SER A 1 98 ? 14.664 -3.1 11.312 1 86.19 98 SER A CA 1
ATOM 800 C C . SER A 1 98 ? 13.5 -3.357 12.266 1 86.19 98 SER A C 1
ATOM 802 O O . SER A 1 98 ? 13.234 -4.504 12.633 1 86.19 98 SER A O 1
ATOM 804 N N . CYS A 1 99 ? 12.797 -2.285 12.562 1 85.25 99 CYS A N 1
ATOM 805 C CA . CYS A 1 99 ? 11.641 -2.396 13.445 1 85.25 99 CYS A CA 1
ATOM 806 C C . CYS A 1 99 ? 10.375 -2.711 12.664 1 85.25 99 CYS A C 1
ATOM 808 O O . CYS A 1 99 ? 9.312 -2.926 13.25 1 85.25 99 CYS A O 1
ATOM 810 N N . GLU A 1 100 ? 10.438 -2.732 11.43 1 84.31 100 GLU A N 1
ATOM 811 C CA . GLU A 1 100 ? 9.344 -3.047 10.516 1 84.31 100 GLU A CA 1
ATOM 812 C C . GLU A 1 100 ? 8.141 -2.148 10.773 1 84.31 100 GLU A C 1
ATOM 814 O O . GLU A 1 100 ? 7.008 -2.631 10.852 1 84.31 100 GLU A O 1
ATOM 819 N N . VAL A 1 101 ? 8.406 -0.889 11.016 1 89.62 101 VAL A N 1
ATOM 820 C CA . VAL A 1 101 ? 7.328 0.081 11.164 1 89.62 101 VAL A CA 1
ATOM 821 C C . VAL A 1 101 ? 7.145 0.853 9.859 1 89.62 101 VAL A C 1
ATOM 823 O O . VAL A 1 101 ? 8.109 1.081 9.125 1 89.62 101 VAL A O 1
ATOM 826 N N . PRO A 1 102 ? 5.961 1.214 9.602 1 94.19 102 PRO A N 1
ATOM 827 C CA . PRO A 1 102 ? 5.699 1.896 8.336 1 94.19 102 PRO A CA 1
ATOM 828 C C . PRO A 1 102 ? 5.969 3.398 8.406 1 94.19 102 PRO A C 1
ATOM 830 O O . PRO A 1 102 ? 5.074 4.203 8.133 1 94.19 102 PRO A O 1
ATOM 833 N N . ILE A 1 103 ? 7.102 3.762 8.781 1 96.81 103 ILE A N 1
ATOM 834 C CA . ILE A 1 103 ? 7.621 5.125 8.852 1 96.81 103 ILE A CA 1
ATOM 835 C C . ILE A 1 103 ? 8.961 5.203 8.133 1 96.81 103 ILE A C 1
ATOM 837 O O . ILE A 1 103 ? 9.797 4.301 8.258 1 96.81 103 ILE A O 1
ATOM 841 N N . LYS A 1 104 ? 9.164 6.27 7.402 1 96.88 104 LYS A N 1
ATOM 842 C CA . LYS A 1 104 ? 10.445 6.48 6.734 1 96.88 104 LYS A CA 1
ATOM 843 C C . LYS A 1 104 ? 10.797 7.965 6.676 1 96.88 104 LYS A C 1
ATOM 845 O O . LYS A 1 104 ? 9.922 8.805 6.43 1 96.88 104 LYS A O 1
ATOM 850 N N . LEU A 1 105 ? 12.078 8.211 6.914 1 97.5 105 LEU A N 1
ATOM 851 C CA . LEU A 1 105 ? 12.562 9.539 6.562 1 97.5 105 LEU A CA 1
ATOM 852 C C . LEU A 1 105 ? 12.766 9.664 5.055 1 97.5 105 LEU A C 1
ATOM 854 O O . LEU A 1 105 ? 13.266 8.734 4.418 1 97.5 105 LEU A O 1
ATOM 858 N N . ILE A 1 106 ? 12.367 10.781 4.52 1 96.12 106 ILE A N 1
ATOM 859 C CA . ILE A 1 106 ? 12.508 10.961 3.078 1 96.12 106 ILE A CA 1
ATOM 860 C C . ILE A 1 106 ? 13.547 12.039 2.793 1 96.12 106 ILE A C 1
ATOM 862 O O . ILE A 1 106 ? 13.977 12.211 1.65 1 96.12 106 ILE A O 1
ATOM 866 N N . GLY A 1 107 ? 13.93 12.781 3.859 1 95.81 107 GLY A N 1
ATOM 867 C CA . GLY A 1 107 ? 14.961 13.797 3.732 1 95.81 107 GLY A CA 1
ATOM 868 C C . GLY A 1 107 ? 15.242 14.531 5.031 1 95.81 107 GLY A C 1
ATOM 869 O O . GLY A 1 107 ? 14.484 14.414 5.992 1 95.81 107 GLY A O 1
ATOM 870 N N . ALA A 1 108 ? 16.391 15.195 5 1 96.75 108 ALA A N 1
ATOM 871 C CA . ALA A 1 108 ? 16.766 16.031 6.133 1 96.75 108 ALA A CA 1
ATOM 872 C C . ALA A 1 108 ? 17.703 17.156 5.691 1 96.75 108 ALA A C 1
ATOM 874 O O . ALA A 1 108 ? 18.391 17.047 4.676 1 96.75 108 ALA A O 1
ATOM 875 N N . GLN A 1 109 ? 17.688 18.219 6.457 1 96.12 109 GLN A N 1
ATOM 876 C CA . GLN A 1 109 ? 18.625 19.312 6.238 1 96.12 109 GLN A CA 1
ATOM 877 C C . GLN A 1 109 ? 18.828 20.125 7.512 1 96.12 109 GLN A C 1
ATOM 879 O O . GLN A 1 109 ? 17.969 20.125 8.398 1 96.12 109 GLN A O 1
ATOM 884 N N . ILE A 1 110 ? 20.016 20.719 7.586 1 95.5 110 ILE A N 1
ATOM 885 C CA . ILE A 1 110 ? 20.266 21.656 8.672 1 95.5 110 ILE A CA 1
ATOM 886 C C . ILE A 1 110 ? 19.594 23 8.359 1 95.5 110 ILE A C 1
ATOM 888 O O . ILE A 1 110 ? 19.641 23.484 7.227 1 95.5 110 ILE A O 1
ATOM 892 N N . VAL A 1 111 ? 18.969 23.594 9.336 1 96.69 111 VAL A N 1
ATOM 893 C CA . VAL A 1 111 ? 18.266 24.859 9.172 1 96.69 111 VAL A CA 1
ATOM 894 C C . VAL A 1 111 ? 18.688 25.844 10.266 1 96.69 111 VAL A C 1
ATOM 896 O O . VAL A 1 111 ? 19.375 25.469 11.211 1 96.69 111 VAL A O 1
ATOM 899 N N . PRO A 1 112 ? 18.359 27.125 10.125 1 95.25 112 PRO A N 1
ATOM 900 C CA . PRO A 1 112 ? 18.688 28.109 11.156 1 95.25 112 PRO A CA 1
ATOM 901 C C . PRO A 1 112 ? 18.078 27.781 12.516 1 95.25 112 PRO A C 1
ATOM 903 O O . PRO A 1 112 ? 17.016 27.172 12.578 1 95.25 112 PRO A O 1
ATOM 906 N N . ASN A 1 113 ? 18.672 28.234 13.531 1 93.69 113 ASN A N 1
ATOM 907 C CA . ASN A 1 113 ? 18.266 27.906 14.898 1 93.69 113 ASN A CA 1
ATOM 908 C C . ASN A 1 113 ? 16.891 28.5 15.227 1 93.69 113 ASN A C 1
ATOM 910 O O . ASN A 1 113 ? 16.234 28.047 16.172 1 93.69 113 ASN A O 1
ATOM 914 N N . ASP A 1 114 ? 16.453 29.453 14.492 1 95.06 114 ASP A N 1
ATOM 915 C CA . ASP A 1 114 ? 15.172 30.078 14.766 1 95.06 114 ASP A CA 1
ATOM 916 C C . ASP A 1 114 ? 14.07 29.469 13.898 1 95.06 114 ASP A C 1
ATOM 918 O O . ASP A 1 114 ? 12.906 29.859 13.992 1 95.06 114 ASP A O 1
ATOM 922 N N . PHE A 1 115 ? 14.445 28.5 13.094 1 96.94 115 PHE A N 1
ATOM 923 C CA . PHE A 1 115 ? 13.477 27.828 12.242 1 96.94 115 PHE A CA 1
ATOM 924 C C . PHE A 1 115 ? 12.453 27.062 13.078 1 96.94 115 PHE A C 1
ATOM 926 O O . PHE A 1 115 ? 12.812 26.422 14.07 1 96.94 115 PHE A O 1
ATOM 933 N N . ASN A 1 116 ? 11.227 27.156 12.695 1 97.94 116 ASN A N 1
ATOM 934 C CA . ASN A 1 116 ? 10.125 26.391 13.281 1 97.94 116 ASN A CA 1
ATOM 935 C C . ASN A 1 116 ? 9.289 25.703 12.211 1 97.94 116 ASN A C 1
ATOM 937 O O . ASN A 1 116 ? 8.656 26.375 11.391 1 97.94 116 ASN A O 1
ATOM 941 N N . ALA A 1 117 ? 9.219 24.391 12.258 1 97.94 117 ALA A N 1
ATOM 942 C CA . ALA A 1 117 ? 8.609 23.594 11.195 1 97.94 117 ALA A CA 1
ATOM 943 C C . ALA A 1 117 ? 7.129 23.938 11.031 1 97.94 117 ALA A C 1
ATOM 945 O O . ALA A 1 117 ? 6.617 23.984 9.906 1 97.94 117 ALA A O 1
ATOM 946 N N . ARG A 1 118 ? 6.445 24.156 12.102 1 96.56 118 ARG A N 1
ATOM 947 C CA . ARG A 1 118 ? 5.016 24.453 12.039 1 96.56 118 ARG A CA 1
ATOM 948 C C . ARG A 1 118 ? 4.77 25.875 11.562 1 96.56 118 ARG A C 1
ATOM 950 O O . ARG A 1 118 ? 4.008 26.094 10.617 1 96.56 118 ARG A O 1
ATOM 957 N N . ALA A 1 119 ? 5.441 26.812 12.172 1 95.94 119 ALA A N 1
ATOM 958 C CA . ALA A 1 119 ? 5.207 28.234 11.922 1 95.94 119 ALA A CA 1
ATOM 959 C C . ALA A 1 119 ? 5.691 28.641 10.531 1 95.94 119 ALA A C 1
ATOM 961 O O . ALA A 1 119 ? 5.078 29.484 9.875 1 95.94 119 ALA A O 1
ATOM 962 N N . CYS A 1 120 ? 6.738 28.016 10.07 1 97.25 120 CYS A N 1
ATOM 963 C CA . CYS A 1 120 ? 7.371 28.438 8.828 1 97.25 120 CYS A CA 1
ATOM 964 C C . CYS A 1 120 ? 6.723 27.75 7.629 1 97.25 120 CYS A C 1
ATOM 966 O O . CYS A 1 120 ? 7.016 28.094 6.48 1 97.25 120 CYS A O 1
ATOM 968 N N . ALA A 1 121 ? 5.84 26.781 7.875 1 97.38 121 ALA A N 1
ATOM 969 C CA . ALA A 1 121 ? 5.203 26.094 6.75 1 97.38 121 ALA A CA 1
ATOM 970 C C . ALA A 1 121 ? 4.375 27.078 5.918 1 97.38 121 ALA A C 1
ATOM 972 O O . ALA A 1 121 ? 3.545 27.812 6.453 1 97.38 121 ALA A O 1
ATOM 973 N N . LYS A 1 122 ? 4.578 27.062 4.664 1 96.94 122 LYS A N 1
ATOM 974 C CA . LYS A 1 122 ? 3.887 27.969 3.742 1 96.94 122 LYS A CA 1
ATOM 975 C C . LYS A 1 122 ? 2.557 27.375 3.291 1 96.94 122 LYS A C 1
ATOM 977 O O . LYS A 1 122 ? 1.573 28.094 3.121 1 96.94 122 LYS A O 1
ATOM 982 N N . TRP A 1 123 ? 2.557 26.156 3.008 1 97.69 123 TRP A N 1
ATOM 983 C CA . TRP A 1 123 ? 1.349 25.453 2.586 1 97.69 123 TRP A CA 1
ATOM 984 C C . TRP A 1 123 ? 1.447 23.969 2.898 1 97.69 123 TRP A C 1
ATOM 986 O O . TRP A 1 123 ? 2.543 23.438 3.107 1 97.69 123 TRP A O 1
ATOM 996 N N . ARG A 1 124 ? 0.296 23.344 3.039 1 98.19 124 ARG A N 1
ATOM 997 C CA . ARG A 1 124 ? 0.096 21.906 3.129 1 98.19 124 ARG A CA 1
ATOM 998 C C . ARG A 1 124 ? -0.905 21.422 2.082 1 98.19 124 ARG A C 1
ATOM 1000 O O . ARG A 1 124 ? -1.918 22.094 1.836 1 98.19 124 ARG A O 1
ATOM 1007 N N . LYS A 1 125 ? -0.59 20.344 1.492 1 98.62 125 LYS A N 1
ATOM 1008 C CA . LYS A 1 125 ? -1.49 19.703 0.542 1 98.62 125 LYS A CA 1
ATOM 1009 C C . LYS A 1 125 ? -1.963 18.344 1.065 1 98.62 125 LYS A C 1
ATOM 1011 O O . LYS A 1 125 ? -1.153 17.531 1.501 1 98.62 125 LYS A O 1
ATOM 1016 N N . TYR A 1 126 ? -3.248 18.219 1.035 1 98.75 126 TYR A N 1
ATOM 1017 C CA . TYR A 1 126 ? -3.836 16.953 1.454 1 98.75 126 TYR A CA 1
ATOM 1018 C C . TYR A 1 126 ? -4.531 16.266 0.288 1 98.75 126 TYR A C 1
ATOM 1020 O O . TYR A 1 126 ? -4.973 16.922 -0.657 1 98.75 126 TYR A O 1
ATOM 1028 N N . LEU A 1 127 ? -4.559 14.969 0.402 1 98.88 127 LEU A N 1
ATOM 1029 C CA . LEU A 1 127 ? -5.25 14.078 -0.53 1 98.88 127 LEU A CA 1
ATOM 1030 C C . LEU A 1 127 ? -6.219 13.164 0.208 1 98.88 127 LEU A C 1
ATOM 1032 O O . LEU A 1 127 ? -5.855 12.547 1.212 1 98.88 127 LEU A O 1
ATOM 1036 N N . TYR A 1 128 ? -7.438 13.172 -0.197 1 98.88 128 TYR A N 1
ATOM 1037 C CA . TYR A 1 128 ? -8.375 12.156 0.261 1 98.88 128 TYR A CA 1
ATOM 1038 C C . TYR A 1 128 ? -8.773 11.227 -0.881 1 98.88 128 TYR A C 1
ATOM 1040 O O . TYR A 1 128 ? -9.344 11.672 -1.883 1 98.88 128 TYR A O 1
ATOM 1048 N N . ARG A 1 129 ? -8.547 9.922 -0.715 1 98.81 129 ARG A N 1
ATOM 1049 C CA . ARG A 1 129 ? -8.852 8.938 -1.747 1 98.81 129 ARG A CA 1
ATOM 1050 C C . ARG A 1 129 ? -10.195 8.258 -1.485 1 98.81 129 ARG A C 1
ATOM 1052 O O . ARG A 1 129 ? -10.422 7.719 -0.402 1 98.81 129 ARG A O 1
ATOM 1059 N N . LEU A 1 130 ? -10.969 8.266 -2.576 1 97.56 130 LEU A N 1
ATOM 1060 C CA . LEU A 1 130 ? -12.305 7.68 -2.545 1 97.56 130 LEU A CA 1
ATOM 1061 C C . LEU A 1 130 ? -12.492 6.695 -3.693 1 97.56 130 LEU A C 1
ATOM 1063 O O . LEU A 1 130 ? -11.969 6.906 -4.793 1 97.56 130 LEU A O 1
ATOM 1067 N N . ALA A 1 131 ? -13.203 5.648 -3.406 1 98.12 131 ALA A N 1
ATOM 1068 C CA . ALA A 1 131 ? -13.695 4.742 -4.438 1 98.12 131 ALA A CA 1
ATOM 1069 C C . ALA A 1 131 ? -15.195 4.484 -4.277 1 98.12 131 ALA A C 1
ATOM 1071 O O . ALA A 1 131 ? -15.648 4.066 -3.209 1 98.12 131 ALA A O 1
ATOM 1072 N N . VAL A 1 132 ? -15.969 4.746 -5.352 1 97.38 132 VAL A N 1
ATOM 1073 C CA . VAL A 1 132 ? -17.422 4.66 -5.281 1 97.38 132 VAL A CA 1
ATOM 1074 C C . VAL A 1 132 ? -17.922 3.541 -6.195 1 97.38 132 VAL A C 1
ATOM 1076 O O . VAL A 1 132 ? -17.5 3.441 -7.352 1 97.38 132 VAL A O 1
ATOM 1079 N N . LEU A 1 133 ? -18.812 2.768 -5.648 1 95.75 133 LEU A N 1
ATOM 1080 C CA . LEU A 1 133 ? -19.422 1.721 -6.461 1 95.75 133 LEU A CA 1
ATOM 1081 C C . LEU A 1 133 ? -20.094 2.312 -7.691 1 95.75 133 LEU A C 1
ATOM 1083 O O . LEU A 1 133 ? -20.844 3.297 -7.59 1 95.75 133 LEU A O 1
ATOM 1087 N N . LYS A 1 134 ? -19.828 1.702 -8.82 1 94.88 134 LYS A N 1
ATOM 1088 C CA . LYS A 1 134 ? -20.453 2.164 -10.055 1 94.88 134 LYS A CA 1
ATOM 1089 C C . LYS A 1 134 ? -21.969 1.909 -10.031 1 94.88 134 LYS A C 1
ATOM 1091 O O . LYS A 1 134 ? -22.422 0.869 -9.555 1 94.88 134 LYS A O 1
ATOM 1096 N N . PRO A 1 135 ? -22.719 2.797 -10.656 1 91.19 135 PRO A N 1
ATOM 1097 C CA . PRO A 1 135 ? -24.172 2.684 -10.625 1 91.19 135 PRO A CA 1
ATOM 1098 C C . PRO A 1 135 ? -24.672 1.409 -11.297 1 91.19 135 PRO A C 1
ATOM 1100 O O . PRO A 1 135 ? -25.734 0.889 -10.93 1 91.19 135 PRO A O 1
ATOM 1103 N N . GLU A 1 136 ? -23.953 0.898 -12.234 1 90.75 136 GLU A N 1
ATOM 1104 C CA . GLU A 1 136 ? -24.375 -0.282 -12.977 1 90.75 136 GLU A CA 1
ATOM 1105 C C . GLU A 1 136 ? -24.438 -1.514 -12.078 1 90.75 136 GLU A C 1
ATOM 1107 O O . GLU A 1 136 ? -25.062 -2.516 -12.43 1 90.75 136 GLU A O 1
ATOM 1112 N N . PHE A 1 137 ? -23.828 -1.419 -10.883 1 91.12 137 PHE A N 1
ATOM 1113 C CA . PHE A 1 137 ? -23.781 -2.594 -10.023 1 91.12 137 PHE A CA 1
ATOM 1114 C C . PHE A 1 137 ? -24.625 -2.396 -8.781 1 91.12 137 PHE A C 1
ATOM 1116 O O . PHE A 1 137 ? -24.531 -3.166 -7.824 1 91.12 137 PHE A O 1
ATOM 1123 N N . LYS A 1 138 ? -25.438 -1.44 -8.727 1 86.56 138 LYS A N 1
ATOM 1124 C CA . LYS A 1 138 ? -26.266 -1.102 -7.566 1 86.56 138 LYS A CA 1
ATOM 1125 C C . LYS A 1 138 ? -27.172 -2.26 -7.184 1 86.56 138 LYS A C 1
ATOM 1127 O O . LYS A 1 138 ? -27.422 -2.492 -5.996 1 86.56 138 LYS A O 1
ATOM 1132 N N . ASP A 1 139 ? -27.625 -2.973 -8.148 1 85.19 139 ASP A N 1
ATOM 1133 C CA . ASP A 1 139 ? -28.547 -4.082 -7.895 1 85.19 139 ASP A CA 1
ATOM 1134 C C . ASP A 1 139 ? -27.828 -5.219 -7.152 1 85.19 139 ASP A C 1
ATOM 1136 O O . ASP A 1 139 ? -28.422 -5.844 -6.27 1 85.19 139 ASP A O 1
ATOM 1140 N N . LEU A 1 140 ? -26.625 -5.43 -7.512 1 85.12 140 LEU A N 1
ATOM 1141 C CA . LEU A 1 140 ? -25.859 -6.461 -6.832 1 85.12 140 LEU A CA 1
ATOM 1142 C C . LEU A 1 140 ? -25.656 -6.113 -5.359 1 85.12 140 LEU A C 1
ATOM 1144 O O . LEU A 1 140 ? -25.656 -7.004 -4.504 1 85.12 140 LEU A O 1
ATOM 1148 N N . TYR A 1 141 ? -25.562 -4.898 -5.172 1 80.38 141 TYR A N 1
ATOM 1149 C CA . TYR A 1 141 ? -25.422 -4.43 -3.795 1 80.38 141 TYR A CA 1
ATOM 1150 C C . TYR A 1 141 ? -26.688 -4.738 -2.992 1 80.38 141 TYR A C 1
ATOM 1152 O O . TYR A 1 141 ? -26.609 -5.203 -1.852 1 80.38 141 TYR A O 1
ATOM 1160 N N . THR A 1 142 ? -27.719 -4.574 -3.584 1 76.75 142 THR A N 1
ATOM 1161 C CA . THR A 1 142 ? -29 -4.84 -2.941 1 76.75 142 THR A CA 1
ATOM 1162 C C . THR A 1 142 ? -29.172 -6.332 -2.666 1 76.75 142 THR A C 1
ATOM 1164 O O . THR A 1 142 ? -29.812 -6.719 -1.688 1 76.75 142 THR A O 1
ATOM 1167 N N . GLU A 1 143 ? -28.484 -7.078 -3.508 1 77.25 143 GLU A N 1
ATOM 1168 C CA . GLU A 1 143 ? -28.531 -8.531 -3.346 1 77.25 143 GLU A CA 1
ATOM 1169 C C . GLU A 1 143 ? -27.453 -9.008 -2.373 1 77.25 143 GLU A C 1
ATOM 1171 O O . GLU A 1 143 ? -27.219 -10.211 -2.252 1 77.25 143 GLU A O 1
ATOM 1176 N N . ARG A 1 144 ? -26.828 -8.133 -1.747 1 78.38 144 ARG A N 1
ATOM 1177 C CA . ARG A 1 144 ? -25.859 -8.391 -0.689 1 78.38 144 ARG A CA 1
ATOM 1178 C C . ARG A 1 144 ? -24.594 -9.039 -1.25 1 78.38 144 ARG A C 1
ATOM 1180 O O . ARG A 1 144 ? -23.984 -9.906 -0.606 1 78.38 144 ARG A O 1
ATOM 1187 N N . PHE A 1 145 ? -24.344 -8.594 -2.484 1 84.38 145 PHE A N 1
ATOM 1188 C CA . PHE A 1 145 ? -23.062 -8.992 -3.074 1 84.38 145 PHE A CA 1
ATOM 1189 C C . PHE A 1 145 ? -21.906 -8.344 -2.332 1 84.38 145 PHE A C 1
ATOM 1191 O O . PHE A 1 145 ? -21.984 -7.172 -1.949 1 84.38 145 PHE A O 1
ATOM 1198 N N . VAL A 1 146 ? -20.891 -9.148 -2.129 1 86.94 146 VAL A N 1
ATOM 1199 C CA . VAL A 1 146 ? -19.703 -8.602 -1.489 1 86.94 146 VAL A CA 1
ATOM 1200 C C . VAL A 1 146 ? -18.688 -8.188 -2.553 1 86.94 146 VAL A C 1
ATOM 1202 O O . VAL A 1 146 ? -18.078 -9.039 -3.207 1 86.94 146 VAL A O 1
ATOM 1205 N N . PHE A 1 147 ? -18.578 -6.895 -2.674 1 91.69 147 PHE A N 1
ATOM 1206 C CA . PHE A 1 147 ? -17.688 -6.371 -3.693 1 91.69 147 PHE A CA 1
ATOM 1207 C C . PHE A 1 147 ? -16.234 -6.469 -3.234 1 91.69 147 PHE A C 1
ATOM 1209 O O . PHE A 1 147 ? -15.906 -6.074 -2.113 1 91.69 147 PHE A O 1
ATOM 1216 N N . PRO A 1 148 ? -15.422 -6.992 -4.078 1 94 148 PRO A N 1
ATOM 1217 C CA . PRO A 1 148 ? -14.016 -7.117 -3.701 1 94 148 PRO A CA 1
ATOM 1218 C C . PRO A 1 148 ? -13.289 -5.77 -3.66 1 94 148 PRO A C 1
ATOM 1220 O O . PRO A 1 148 ? -13.578 -4.891 -4.477 1 94 148 PRO A O 1
ATOM 1223 N N . ILE A 1 149 ? -12.422 -5.617 -2.732 1 94.31 149 ILE A N 1
ATOM 1224 C CA . ILE A 1 149 ? -11.492 -4.496 -2.602 1 94.31 149 ILE A CA 1
ATOM 1225 C C . ILE A 1 149 ? -10.062 -4.988 -2.799 1 94.31 149 ILE A C 1
ATOM 1227 O O . ILE A 1 149 ? -9.633 -5.957 -2.162 1 94.31 149 ILE A O 1
ATOM 1231 N N . PRO A 1 150 ? -9.367 -4.363 -3.746 1 95.62 150 PRO A N 1
ATOM 1232 C CA . PRO A 1 150 ? -7.965 -4.777 -3.855 1 95.62 150 PRO A CA 1
ATOM 1233 C C . PRO A 1 150 ? -7.215 -4.68 -2.527 1 95.62 150 PRO A C 1
ATOM 1235 O O . PRO A 1 150 ? -7.375 -3.697 -1.797 1 95.62 150 PRO A O 1
ATOM 1238 N N . ILE A 1 151 ? -6.406 -5.648 -2.246 1 96.31 151 ILE A N 1
ATOM 1239 C CA . ILE A 1 151 ? -5.738 -5.777 -0.955 1 96.31 151 ILE A CA 1
ATOM 1240 C C . ILE A 1 151 ? -4.832 -4.57 -0.719 1 96.31 151 ILE A C 1
ATOM 1242 O O . ILE A 1 151 ? -4.652 -4.137 0.421 1 96.31 151 ILE A O 1
ATOM 1246 N N . THR A 1 152 ? -4.305 -3.951 -1.747 1 96.44 152 THR A N 1
ATOM 1247 C CA . THR A 1 152 ? -3.4 -2.812 -1.638 1 96.44 152 THR A CA 1
ATOM 1248 C C . THR A 1 152 ? -4.16 -1.557 -1.22 1 96.44 152 THR A C 1
ATOM 1250 O O . THR A 1 152 ? -3.557 -0.568 -0.801 1 96.44 152 THR A O 1
ATOM 1253 N N . GLU A 1 153 ? -5.5 -1.599 -1.335 1 97 153 GLU A N 1
ATOM 1254 C CA . GLU A 1 153 ? -6.328 -0.43 -1.042 1 97 153 GLU A CA 1
ATOM 1255 C C . GLU A 1 153 ? -6.914 -0.508 0.364 1 97 153 GLU A C 1
ATOM 1257 O O . GLU A 1 153 ? -7.484 0.466 0.859 1 97 153 GLU A O 1
ATOM 1262 N N . GLU A 1 154 ? -6.75 -1.642 0.983 1 94.06 154 GLU A N 1
ATOM 1263 C CA . GLU A 1 154 ? -7.316 -1.809 2.318 1 94.06 154 GLU A CA 1
ATOM 1264 C C . GLU A 1 154 ? -6.758 -0.772 3.289 1 94.06 154 GLU A C 1
ATOM 1266 O O . GLU A 1 154 ? -5.539 -0.667 3.461 1 94.06 154 GLU A O 1
ATOM 1271 N N . LYS A 1 155 ? -7.664 0.027 3.852 1 95.69 155 LYS A N 1
ATOM 1272 C CA . LYS A 1 155 ? -7.328 1.095 4.789 1 95.69 155 LYS A CA 1
ATOM 1273 C C . LYS A 1 155 ? -6.418 2.133 4.137 1 95.69 155 LYS A C 1
ATOM 1275 O O . LYS A 1 155 ? -5.57 2.727 4.805 1 95.69 155 LYS A O 1
ATOM 1280 N N . ARG A 1 156 ? -6.527 2.266 2.846 1 97.88 156 ARG A N 1
ATOM 1281 C CA . ARG A 1 156 ? -5.734 3.234 2.094 1 97.88 156 ARG A CA 1
ATOM 1282 C C . ARG A 1 156 ? -6.629 4.117 1.229 1 97.88 156 ARG A C 1
ATOM 1284 O O . ARG A 1 156 ? -6.172 5.117 0.675 1 97.88 156 ARG A O 1
ATOM 1291 N N . CYS A 1 157 ? -7.828 3.723 1.096 1 98.44 157 CYS A N 1
ATOM 1292 C CA . CYS A 1 157 ? -8.867 4.355 0.292 1 98.44 157 CYS A CA 1
ATOM 1293 C C . CYS A 1 157 ? -10.242 4.152 0.919 1 98.44 157 CYS A C 1
ATOM 1295 O O . CYS A 1 157 ? -10.516 3.096 1.493 1 98.44 157 CYS A O 1
ATOM 1297 N N . TYR A 1 158 ? -11.07 5.16 0.861 1 98.56 158 TYR A N 1
ATOM 1298 C CA . TYR A 1 158 ? -12.414 5.012 1.4 1 98.56 158 TYR A CA 1
ATOM 1299 C C . TYR A 1 158 ? -13.375 4.488 0.336 1 98.56 158 TYR A C 1
ATOM 1301 O O . TYR A 1 158 ? -13.688 5.191 -0.627 1 98.56 158 TYR A O 1
ATOM 1309 N N . PHE A 1 159 ? -13.812 3.254 0.501 1 97.12 159 PHE A N 1
ATOM 1310 C CA . PHE A 1 159 ? -14.75 2.631 -0.423 1 97.12 159 PHE A CA 1
ATOM 1311 C C . PHE A 1 159 ? -16.188 2.902 0.003 1 97.12 159 PHE A C 1
ATOM 1313 O O . PHE A 1 159 ? -16.562 2.633 1.146 1 97.12 159 PHE A O 1
ATOM 1320 N N . ILE A 1 160 ? -16.938 3.42 -0.914 1 95.44 160 ILE A N 1
ATOM 1321 C CA . ILE A 1 160 ? -18.344 3.762 -0.664 1 95.44 160 ILE A CA 1
ATOM 1322 C C . ILE A 1 160 ? -19.25 2.859 -1.494 1 95.44 160 ILE A C 1
ATOM 1324 O O . ILE A 1 160 ? -19.188 2.877 -2.727 1 95.44 160 ILE A O 1
ATOM 1328 N N . HIS A 1 161 ? -19.953 2.098 -0.721 1 89.69 161 HIS A N 1
ATOM 1329 C CA . HIS A 1 161 ? -20.984 1.273 -1.339 1 89.69 161 HIS A CA 1
ATOM 1330 C C . HIS A 1 161 ? -22.375 1.859 -1.103 1 89.69 161 HIS A C 1
ATOM 1332 O O . HIS A 1 161 ? -22.844 1.919 0.036 1 89.69 161 HIS A O 1
ATOM 1338 N N . THR A 1 162 ? -22.953 2.396 -2.162 1 79.81 162 THR A N 1
ATOM 1339 C CA . THR A 1 162 ? -24.266 3.02 -2.014 1 79.81 162 THR A CA 1
ATOM 1340 C C . THR A 1 162 ? -25.172 2.674 -3.193 1 79.81 162 THR A C 1
ATOM 1342 O O . THR A 1 162 ? -24.688 2.395 -4.293 1 79.81 162 THR A O 1
ATOM 1345 N N . SER A 1 163 ? -26.359 2.67 -2.857 1 78 163 SER A N 1
ATOM 1346 C CA . SER A 1 163 ? -27.375 2.438 -3.885 1 78 163 SER A CA 1
ATOM 1347 C C . SER A 1 163 ? -27.766 3.736 -4.582 1 78 163 SER A C 1
ATOM 1349 O O . SER A 1 163 ? -28.469 3.717 -5.594 1 78 163 SER A O 1
ATOM 1351 N N . THR A 1 164 ? -27.266 4.773 -4.043 1 77.12 164 THR A N 1
ATOM 1352 C CA . THR A 1 164 ? -27.594 6.062 -4.633 1 77.12 164 THR A CA 1
ATOM 1353 C C . THR A 1 164 ? -26.531 6.492 -5.637 1 77.12 164 THR A C 1
ATOM 1355 O O . THR A 1 164 ? -25.391 6.031 -5.57 1 77.12 164 THR A O 1
ATOM 1358 N N . ASP A 1 165 ? -26.969 7.344 -6.527 1 86.56 165 ASP A N 1
ATOM 1359 C CA . ASP A 1 165 ? -26.047 7.891 -7.512 1 86.56 165 ASP A CA 1
ATOM 1360 C C . ASP A 1 165 ? -25.062 8.852 -6.859 1 86.56 165 ASP A C 1
ATOM 1362 O O . ASP A 1 165 ? -25.406 9.562 -5.914 1 86.56 165 ASP A O 1
ATOM 1366 N N . PHE A 1 166 ? -23.875 8.75 -7.246 1 94.38 166 PHE A N 1
ATOM 1367 C CA . PHE A 1 166 ? -22.812 9.656 -6.828 1 94.38 166 PHE A CA 1
ATOM 1368 C C . PHE A 1 166 ? -22.516 10.68 -7.914 1 94.38 166 PHE A C 1
ATOM 1370 O O . PHE A 1 166 ? -21.906 10.359 -8.93 1 94.38 166 PHE A O 1
ATOM 1377 N N . ASP A 1 167 ? -22.953 11.891 -7.719 1 96.44 167 ASP A N 1
ATOM 1378 C CA . ASP A 1 167 ? -22.859 12.922 -8.75 1 96.44 167 ASP A CA 1
ATOM 1379 C C . ASP A 1 167 ? -21.734 13.898 -8.453 1 96.44 167 ASP A C 1
ATOM 1381 O O . ASP A 1 167 ? -21.906 14.836 -7.664 1 96.44 167 ASP A O 1
ATOM 1385 N N . VAL A 1 168 ? -20.672 13.797 -9.156 1 97.12 168 VAL A N 1
ATOM 1386 C CA . VAL A 1 168 ? -19.484 14.594 -8.922 1 97.12 168 VAL A CA 1
ATOM 1387 C C . VAL A 1 168 ? -19.719 16.047 -9.352 1 97.12 168 VAL A C 1
ATOM 1389 O O . VAL A 1 168 ? -19.109 16.969 -8.82 1 97.12 168 VAL A O 1
ATOM 1392 N N . GLU A 1 169 ? -20.594 16.25 -10.273 1 97.56 169 GLU A N 1
ATOM 1393 C CA . GLU A 1 169 ? -20.875 17.609 -10.734 1 97.56 169 GLU A CA 1
ATOM 1394 C C . GLU A 1 169 ? -21.5 18.453 -9.625 1 97.56 169 GLU A C 1
ATOM 1396 O O . GLU A 1 169 ? -21.25 19.656 -9.531 1 97.56 169 GLU A O 1
ATOM 1401 N N . LEU A 1 170 ? -22.328 17.812 -8.844 1 98.06 170 LEU A N 1
ATOM 1402 C CA . LEU A 1 170 ? -22.891 18.516 -7.695 1 98.06 170 LEU A CA 1
ATOM 1403 C C . LEU A 1 170 ? -21.797 18.953 -6.727 1 98.06 170 LEU A C 1
ATOM 1405 O O . LEU A 1 170 ? -21.891 20.031 -6.133 1 98.06 170 LEU A O 1
ATOM 1409 N N . VAL A 1 171 ? -20.812 18.109 -6.598 1 98.44 171 VAL A N 1
ATOM 1410 C CA . VAL A 1 171 ? -19.688 18.422 -5.73 1 98.44 171 VAL A CA 1
ATOM 1411 C C . VAL A 1 171 ? -18.922 19.609 -6.285 1 98.44 171 VAL A C 1
ATOM 1413 O O . VAL A 1 171 ? -18.609 20.562 -5.551 1 98.44 171 VAL A O 1
ATOM 1416 N N . LYS A 1 172 ? -18.641 19.594 -7.547 1 98.38 172 LYS A N 1
ATOM 1417 C CA . LYS A 1 172 ? -17.891 20.672 -8.188 1 98.38 172 LYS A CA 1
ATOM 1418 C C . LYS A 1 172 ? -18.578 22.016 -7.973 1 98.38 172 LYS A C 1
ATOM 1420 O O . LYS A 1 172 ? -17.906 23.047 -7.828 1 98.38 172 LYS A O 1
ATOM 1425 N N . ASN A 1 173 ? -19.844 22.016 -7.902 1 98.19 173 ASN A N 1
ATOM 1426 C CA . ASN A 1 173 ? -20.625 23.234 -7.73 1 98.19 173 ASN A CA 1
ATOM 1427 C C . ASN A 1 173 ? -20.422 23.828 -6.336 1 98.19 173 ASN A C 1
ATOM 1429 O O . ASN A 1 173 ? -20.531 25.047 -6.152 1 98.19 173 ASN A O 1
ATOM 1433 N N . VAL A 1 174 ? -20.141 23.031 -5.371 1 98.38 174 VAL A N 1
ATOM 1434 C CA . VAL A 1 174 ? -20.078 23.531 -4.004 1 98.38 174 VAL A CA 1
ATOM 1435 C C . VAL A 1 174 ? -18.641 23.875 -3.639 1 98.38 174 VAL A C 1
ATOM 1437 O O . VAL A 1 174 ? -18.391 24.578 -2.658 1 98.38 174 VAL A O 1
ATOM 1440 N N . LEU A 1 175 ? -17.625 23.406 -4.371 1 98.69 175 LEU A N 1
ATOM 1441 C CA . LEU A 1 175 ? -16.219 23.516 -4.023 1 98.69 175 LEU A CA 1
ATOM 1442 C C . LEU A 1 175 ? -15.812 24.969 -3.877 1 98.69 175 LEU A C 1
ATOM 1444 O O . LEU A 1 175 ? -15.07 25.328 -2.955 1 98.69 175 LEU A O 1
ATOM 1448 N N . PRO A 1 176 ? -16.312 25.891 -4.738 1 98.44 176 PRO A N 1
ATOM 1449 C CA . PRO A 1 176 ? -15.914 27.297 -4.641 1 98.44 176 PRO A CA 1
ATOM 1450 C C . PRO A 1 176 ? -16.266 27.922 -3.293 1 98.44 176 PRO A C 1
ATOM 1452 O O . PRO A 1 176 ? -15.625 28.875 -2.861 1 98.44 176 PRO A O 1
ATOM 1455 N N . LEU A 1 177 ? -17.266 27.406 -2.592 1 98.44 177 LEU A N 1
ATOM 1456 C CA . LEU A 1 177 ? -17.672 27.938 -1.296 1 98.44 177 LEU A CA 1
ATOM 1457 C C . LEU A 1 177 ? -16.531 27.812 -0.28 1 98.44 177 LEU A C 1
ATOM 1459 O O . LEU A 1 177 ? -16.5 28.562 0.705 1 98.44 177 LEU A O 1
ATOM 1463 N N . PHE A 1 178 ? -15.602 26.906 -0.5 1 98.56 178 PHE A N 1
ATOM 1464 C CA . PHE A 1 178 ? -14.562 26.594 0.473 1 98.56 178 PHE A CA 1
ATOM 1465 C C . PHE A 1 178 ? -13.305 27.406 0.209 1 98.56 178 PHE A C 1
ATOM 1467 O O . PHE A 1 178 ? -12.414 27.484 1.06 1 98.56 178 PHE A O 1
ATOM 1474 N N . ILE A 1 179 ? -13.172 27.953 -0.925 1 98.44 179 ILE A N 1
ATOM 1475 C CA . ILE A 1 179 ? -11.938 28.609 -1.35 1 98.44 179 ILE A CA 1
ATOM 1476 C C . ILE A 1 179 ? -11.898 30.031 -0.813 1 98.44 179 ILE A C 1
ATOM 1478 O O . ILE A 1 179 ? -12.906 30.75 -0.844 1 98.44 179 ILE A O 1
ATOM 1482 N N . GLY A 1 180 ? -10.742 30.453 -0.351 1 98.06 180 GLY A N 1
ATOM 1483 C CA . GLY A 1 180 ? -10.562 31.766 0.219 1 98.06 180 GLY A CA 1
ATOM 1484 C C . GLY A 1 180 ? -10.617 31.781 1.735 1 98.06 180 GLY A C 1
ATOM 1485 O O . GLY A 1 180 ? -10.469 30.734 2.373 1 98.06 180 GLY A O 1
ATOM 1486 N N . THR A 1 181 ? -10.68 33 2.301 1 98 181 THR A N 1
ATOM 1487 C CA . THR A 1 181 ? -10.727 33.188 3.75 1 98 181 THR A CA 1
ATOM 1488 C C . THR A 1 181 ? -12.156 33.062 4.266 1 98 181 THR A C 1
ATOM 1490 O O . THR A 1 181 ? -13.023 33.844 3.871 1 98 181 THR A O 1
ATOM 1493 N N . LYS A 1 182 ? -12.352 32.031 5.07 1 97.19 182 LYS A N 1
ATOM 1494 C CA . LYS A 1 182 ? -13.68 31.75 5.605 1 97.19 182 LYS A CA 1
ATOM 1495 C C . LYS A 1 182 ? -13.609 31.391 7.086 1 97.19 182 LYS A C 1
ATOM 1497 O O . LYS A 1 182 ? -12.539 31.062 7.602 1 97.19 182 LYS A O 1
ATOM 1502 N N . ASP A 1 183 ? -14.727 31.594 7.738 1 97.06 183 ASP A N 1
ATOM 1503 C CA . ASP A 1 183 ? -14.891 31.016 9.07 1 97.06 183 ASP A CA 1
ATOM 1504 C C . ASP A 1 183 ? -15.336 29.562 8.984 1 97.06 183 ASP A C 1
ATOM 1506 O O . ASP A 1 183 ? -16.469 29.266 8.609 1 97.06 183 ASP A O 1
ATOM 1510 N N . PHE A 1 184 ? -14.484 28.672 9.398 1 97 184 PHE A N 1
ATOM 1511 C CA . PHE A 1 184 ? -14.734 27.234 9.234 1 97 184 PHE A CA 1
ATOM 1512 C C . PHE A 1 184 ? -15.211 26.625 10.539 1 97 184 PHE A C 1
ATOM 1514 O O . PHE A 1 184 ? -15.055 25.422 10.75 1 97 184 PHE A O 1
ATOM 1521 N N . LYS A 1 185 ? -15.758 27.328 11.391 1 95.19 185 LYS A N 1
ATOM 1522 C CA . LYS A 1 185 ? -16.156 26.859 12.719 1 95.19 185 LYS A CA 1
ATOM 1523 C C . LYS A 1 185 ? -17.078 25.641 12.609 1 95.19 185 LYS A C 1
ATOM 1525 O O . LYS A 1 185 ? -16.922 24.672 13.352 1 95.19 185 LYS A O 1
ATOM 1530 N N . THR A 1 186 ? -18.047 25.703 11.688 1 96.25 186 THR A N 1
ATOM 1531 C CA . THR A 1 186 ? -19 24.609 11.508 1 96.25 186 THR A CA 1
ATOM 1532 C C . THR A 1 186 ? -18.297 23.344 11.047 1 96.25 186 THR A C 1
ATOM 1534 O O . THR A 1 186 ? -18.781 22.234 11.305 1 96.25 186 THR A O 1
ATOM 1537 N N . PHE A 1 187 ? -17.172 23.484 10.438 1 96.5 187 PHE A N 1
ATOM 1538 C CA . PHE A 1 187 ? -16.484 22.359 9.797 1 96.5 187 PHE A CA 1
ATOM 1539 C C . PHE A 1 187 ? -15.406 21.797 10.719 1 96.5 187 PHE A C 1
ATOM 1541 O O . PHE A 1 187 ? -14.688 20.859 10.336 1 96.5 187 PHE A O 1
ATOM 1548 N N . MET A 1 188 ? -15.289 22.312 11.852 1 94.69 188 MET A N 1
ATOM 15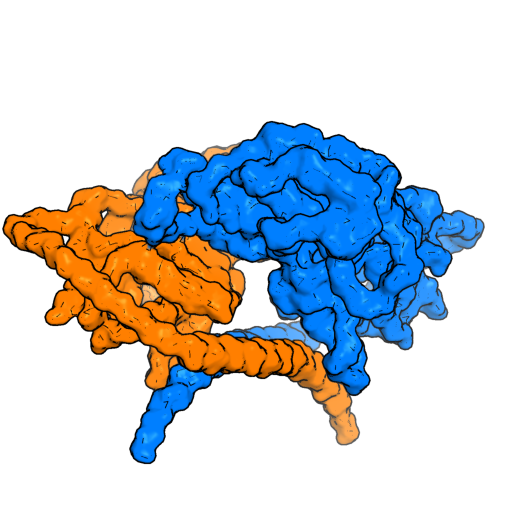49 C CA . MET A 1 188 ? -14.289 21.859 12.82 1 94.69 188 MET A CA 1
ATOM 1550 C C . MET A 1 188 ? -14.875 20.812 13.758 1 94.69 188 MET A C 1
ATOM 1552 O O . MET A 1 188 ? -16.047 20.891 14.133 1 94.69 188 MET A O 1
ATOM 1556 N N . GLY A 1 189 ? -14.047 19.797 14.109 1 90.38 189 GLY A N 1
ATOM 1557 C CA . GLY A 1 189 ? -14.461 18.844 15.125 1 90.38 189 GLY A CA 1
ATOM 1558 C C . GLY A 1 189 ? -14.539 19.453 16.516 1 90.38 189 GLY A C 1
ATOM 1559 O O . GLY A 1 189 ? -13.906 20.469 16.797 1 90.38 189 GLY A O 1
ATOM 1560 N N . LYS A 1 190 ? -15.492 18.859 17.328 1 76.31 190 LYS A N 1
ATOM 1561 C CA . LYS A 1 190 ? -15.625 19.344 18.703 1 76.31 190 LYS A CA 1
ATOM 1562 C C . LYS A 1 190 ? -14.375 19.016 19.516 1 76.31 190 LYS A C 1
ATOM 1564 O O . LYS A 1 190 ? -13.953 17.859 19.594 1 76.31 190 LYS A O 1
ATOM 1569 N N . SER A 1 191 ? -13.445 19.938 19.484 1 63 191 SER A N 1
ATOM 1570 C CA . SER A 1 191 ? -12.297 19.703 20.359 1 63 191 SER A CA 1
ATOM 1571 C C . SER A 1 191 ? -12.594 20.141 21.797 1 63 191 SER A C 1
ATOM 1573 O O . SER A 1 191 ? -13.359 21.094 22.016 1 63 191 SER A O 1
ATOM 1575 N N . GLY A 1 192 ? -12.844 19.156 22.703 1 51.94 192 GLY A N 1
ATOM 1576 C CA . GLY A 1 192 ? -13.148 19.453 24.094 1 51.94 192 GLY A CA 1
ATOM 1577 C C . GLY A 1 192 ? -12.516 20.734 24.594 1 51.94 192 GLY A C 1
ATOM 1578 O O . GLY A 1 192 ? -12.906 21.266 25.625 1 51.94 192 GLY A O 1
ATOM 1579 N N . THR A 1 193 ? -11.398 21 24.141 1 51.25 193 THR A N 1
ATOM 1580 C CA . THR A 1 193 ? -10.617 21.891 24.969 1 51.25 193 THR A CA 1
ATOM 1581 C C . THR A 1 193 ? -10.875 23.344 24.594 1 51.25 193 THR A C 1
ATOM 1583 O O . THR A 1 193 ? -10.969 24.219 25.469 1 51.25 193 THR A O 1
ATOM 1586 N N . ASN A 1 194 ? -10.367 23.891 23.375 1 54.22 194 ASN A N 1
ATOM 1587 C CA . ASN A 1 194 ? -9.992 25.297 23.25 1 54.22 194 ASN A CA 1
ATOM 1588 C C . ASN A 1 194 ? -11.055 26.094 22.469 1 54.22 194 ASN A C 1
ATOM 1590 O O . ASN A 1 194 ? -11.078 26.062 21.25 1 54.22 194 ASN A O 1
ATOM 1594 N N . THR A 1 195 ? -12.062 26.562 23.141 1 56.88 195 THR A N 1
ATOM 1595 C CA . THR A 1 195 ? -13.125 27.422 22.625 1 56.88 195 THR A CA 1
ATOM 1596 C C . THR A 1 195 ? -12.555 28.719 22.094 1 56.88 195 THR A C 1
ATOM 1598 O O . THR A 1 195 ? -13.25 29.469 21.406 1 56.88 195 THR A O 1
ATOM 1601 N N . ASP A 1 196 ? -11.297 29.016 22.375 1 64.44 196 ASP A N 1
ATOM 1602 C CA . ASP A 1 196 ? -10.836 30.375 22.109 1 64.44 196 ASP A CA 1
ATOM 1603 C C . ASP A 1 196 ? -10.031 30.438 20.812 1 64.44 196 ASP A C 1
ATOM 1605 O O . ASP A 1 196 ? -9.508 31.5 20.453 1 64.44 196 ASP A O 1
ATOM 1609 N N . LEU A 1 197 ? -10.023 29.344 20.031 1 76.19 197 LEU A N 1
ATOM 1610 C CA . LEU A 1 197 ? -9.18 29.406 18.828 1 76.19 197 LEU A CA 1
ATOM 1611 C C . LEU A 1 197 ? -9.945 29.969 17.641 1 76.19 197 LEU A C 1
ATOM 1613 O O . LEU A 1 197 ? -11.148 29.719 17.5 1 76.19 197 LEU A O 1
ATOM 1617 N N . SER A 1 198 ? -9.203 30.922 16.891 1 90.62 198 SER A N 1
ATOM 1618 C CA . SER A 1 198 ? -9.789 31.422 15.656 1 90.62 198 SER A CA 1
ATOM 1619 C C . SER A 1 198 ? -10.07 30.297 14.672 1 90.62 198 SER A C 1
ATOM 1621 O O . SER A 1 198 ? -9.234 29.422 14.469 1 90.62 198 SER A O 1
ATOM 1623 N N . THR A 1 199 ? -11.219 30.297 14.172 1 94.75 199 THR A N 1
ATOM 1624 C CA . THR A 1 199 ? -11.633 29.25 13.234 1 94.75 199 THR A CA 1
ATOM 1625 C C . THR A 1 199 ? -11.578 29.766 11.797 1 94.75 199 THR A C 1
ATOM 1627 O O . THR A 1 199 ? -12.117 29.125 10.891 1 94.75 199 THR A O 1
ATOM 1630 N N . ILE A 1 200 ? -10.961 30.953 11.672 1 96.44 200 ILE A N 1
ATOM 1631 C CA . ILE A 1 200 ? -10.773 31.531 10.344 1 96.44 200 ILE A CA 1
ATOM 1632 C C . ILE A 1 200 ? -9.555 30.891 9.672 1 96.44 200 ILE A C 1
ATOM 1634 O O . ILE A 1 200 ? -8.484 30.812 10.273 1 96.44 200 ILE A O 1
ATOM 1638 N N . ARG A 1 201 ? -9.797 30.359 8.477 1 96.94 201 ARG A N 1
ATOM 1639 C CA . ARG A 1 201 ? -8.727 29.812 7.66 1 96.94 201 ARG A CA 1
ATOM 1640 C C . ARG A 1 201 ? -8.852 30.266 6.211 1 96.94 201 ARG A C 1
ATOM 1642 O O . ARG A 1 201 ? -9.938 30.656 5.766 1 96.94 201 ARG A O 1
ATOM 1649 N N . THR A 1 202 ? -7.727 30.219 5.535 1 97.88 202 THR A N 1
ATOM 1650 C CA . THR A 1 202 ? -7.695 30.5 4.105 1 97.88 202 THR A CA 1
ATOM 1651 C C . THR A 1 202 ? -7.312 29.25 3.309 1 97.88 202 THR A C 1
ATOM 1653 O O . THR A 1 202 ? -6.211 28.719 3.465 1 97.88 202 THR A O 1
ATOM 1656 N N . TRP A 1 203 ? -8.219 28.75 2.488 1 98.38 203 TRP A N 1
ATOM 1657 C CA . TRP A 1 203 ? -7.926 27.641 1.586 1 98.38 203 TRP A CA 1
ATOM 1658 C C . TRP A 1 203 ? -7.52 28.156 0.208 1 98.38 203 TRP A C 1
ATOM 1660 O O . TRP A 1 203 ? -8.219 28.969 -0.386 1 98.38 203 TRP A O 1
ATOM 1670 N N . ASN A 1 204 ? -6.41 27.688 -0.268 1 98.31 204 ASN A N 1
ATOM 1671 C CA . ASN A 1 204 ? -5.914 28.094 -1.582 1 98.31 204 ASN A CA 1
ATOM 1672 C C . ASN A 1 204 ? -6.664 27.375 -2.703 1 98.31 204 ASN A C 1
ATOM 1674 O O . ASN A 1 204 ? -6.898 27.953 -3.766 1 98.31 204 ASN A O 1
ATOM 1678 N N . ASN A 1 205 ? -6.941 26.172 -2.475 1 98.31 205 ASN A N 1
ATOM 1679 C CA . ASN A 1 205 ? -7.59 25.375 -3.51 1 98.31 205 ASN A CA 1
ATOM 1680 C C . ASN A 1 205 ? -8.219 24.109 -2.932 1 98.31 205 ASN A C 1
ATOM 1682 O O . ASN A 1 205 ? -7.762 23.594 -1.912 1 98.31 205 ASN A O 1
ATOM 1686 N N . ILE A 1 206 ? -9.242 23.625 -3.533 1 98.75 206 ILE A N 1
ATOM 1687 C CA . ILE A 1 206 ? -9.836 22.312 -3.326 1 98.75 206 ILE A CA 1
ATOM 1688 C C . ILE A 1 206 ? -10.414 21.797 -4.645 1 98.75 206 ILE A C 1
ATOM 1690 O O . ILE A 1 206 ? -11.062 22.531 -5.379 1 98.75 206 ILE A O 1
ATOM 1694 N N . GLU A 1 207 ? -10.18 20.594 -4.973 1 98.69 207 GLU A N 1
ATOM 1695 C CA . GLU A 1 207 ? -10.68 20.031 -6.223 1 98.69 207 GLU A CA 1
ATOM 1696 C C . GLU A 1 207 ? -10.953 18.531 -6.078 1 98.69 207 GLU A C 1
ATOM 1698 O O . GLU A 1 207 ? -10.383 17.875 -5.203 1 98.69 207 GLU A O 1
ATOM 1703 N N . ILE A 1 208 ? -11.867 18.062 -6.816 1 98.69 208 ILE A N 1
ATOM 1704 C CA . ILE A 1 208 ? -12.125 16.625 -6.969 1 98.69 208 ILE A CA 1
ATOM 1705 C C . ILE A 1 208 ? -11.82 16.203 -8.398 1 98.69 208 ILE A C 1
ATOM 1707 O O . ILE A 1 208 ? -12.281 16.828 -9.352 1 98.69 208 ILE A O 1
ATOM 1711 N N . VAL A 1 209 ? -10.984 15.219 -8.586 1 98.5 209 VAL A N 1
ATOM 1712 C CA . VAL A 1 209 ? -10.578 14.75 -9.906 1 98.5 209 VAL A CA 1
ATOM 1713 C C . VAL A 1 209 ? -10.672 13.227 -9.969 1 98.5 209 VAL A C 1
ATOM 1715 O O . VAL A 1 209 ? -10.695 12.555 -8.938 1 98.5 209 VAL A O 1
ATOM 1718 N N . PRO A 1 210 ? -10.852 12.695 -11.203 1 98.19 210 PRO A N 1
ATOM 1719 C CA . PRO A 1 210 ? -10.781 11.242 -11.305 1 98.19 210 PRO A CA 1
ATOM 1720 C C . PRO A 1 210 ? -9.484 10.672 -10.742 1 98.19 210 PRO A C 1
ATOM 1722 O O . PRO A 1 210 ? -8.406 11.219 -11 1 98.19 210 PRO A O 1
ATOM 1725 N N . GLY A 1 211 ? -9.664 9.672 -9.922 1 97.75 211 GLY A N 1
ATOM 1726 C CA . GLY A 1 211 ? -8.516 8.984 -9.344 1 97.75 211 GLY A CA 1
ATOM 1727 C C . GLY A 1 211 ? -8.258 7.629 -9.977 1 97.75 211 GLY A C 1
ATOM 1728 O O . GLY A 1 211 ? -8.711 7.363 -11.094 1 97.75 211 GLY A O 1
ATOM 1729 N N . ARG A 1 212 ? -7.395 6.852 -9.328 1 96.81 212 ARG A N 1
ATOM 1730 C CA . ARG A 1 212 ? -7.086 5.488 -9.75 1 96.81 212 ARG A CA 1
ATOM 1731 C C . ARG A 1 212 ? -6.715 4.621 -8.555 1 96.81 212 ARG A C 1
ATOM 1733 O O . ARG A 1 212 ? -6.375 5.137 -7.484 1 96.81 212 ARG A O 1
ATOM 1740 N N . SER A 1 213 ? -6.871 3.322 -8.781 1 97.69 213 SER A N 1
ATOM 1741 C CA . SER A 1 213 ? -6.363 2.395 -7.773 1 97.69 213 SER A CA 1
ATOM 1742 C C . SER A 1 213 ? -4.84 2.432 -7.711 1 97.69 213 SER A C 1
ATOM 1744 O O . SER A 1 213 ? -4.184 2.934 -8.625 1 97.69 213 SER A O 1
ATOM 1746 N N . PHE A 1 214 ? -4.293 1.997 -6.555 1 97.81 214 PHE A N 1
ATOM 1747 C CA . PHE A 1 214 ? -2.842 1.905 -6.418 1 97.81 214 PHE A CA 1
ATOM 1748 C C . PHE A 1 214 ? -2.244 1.067 -7.539 1 97.81 214 PHE A C 1
ATOM 1750 O O . PHE A 1 214 ? -1.216 1.433 -8.117 1 97.81 214 PHE A O 1
ATOM 1757 N N . TYR A 1 215 ? -2.855 -0.024 -7.871 1 97.06 215 TYR A N 1
ATOM 1758 C CA . TYR A 1 215 ? -2.488 -0.848 -9.016 1 97.06 215 TYR A CA 1
ATOM 1759 C C . TYR A 1 215 ? -3.727 -1.416 -9.695 1 97.06 215 TYR A C 1
ATOM 1761 O O . TYR A 1 215 ? -4.641 -1.903 -9.031 1 97.06 215 TYR A O 1
ATOM 1769 N N . PRO A 1 216 ? -3.729 -1.44 -11.023 1 96.25 216 PRO A N 1
ATOM 1770 C CA . PRO A 1 216 ? -4.93 -1.907 -11.719 1 96.25 216 PRO A CA 1
ATOM 1771 C C . PRO A 1 216 ? -5.188 -3.398 -11.516 1 96.25 216 PRO A C 1
ATOM 1773 O O . PRO A 1 216 ? -4.273 -4.215 -11.656 1 96.25 216 PRO A O 1
ATOM 1776 N N . THR A 1 217 ? -6.324 -3.758 -11.141 1 95.62 217 THR A N 1
ATOM 1777 C CA . THR A 1 217 ? -6.801 -5.133 -11.023 1 95.62 217 THR A CA 1
ATOM 1778 C C . THR A 1 217 ? -8.18 -5.281 -11.648 1 95.62 217 THR A C 1
ATOM 1780 O O . THR A 1 217 ? -8.805 -4.289 -12.031 1 95.62 217 THR A O 1
ATOM 1783 N N . GLU A 1 218 ? -8.672 -6.492 -11.758 1 94.88 218 GLU A N 1
ATOM 1784 C CA . GLU A 1 218 ? -9.992 -6.738 -12.312 1 94.88 218 GLU A CA 1
ATOM 1785 C C . GLU A 1 218 ? -11.094 -6.176 -11.414 1 94.88 218 GLU A C 1
ATOM 1787 O O . GLU A 1 218 ? -12.219 -5.949 -11.859 1 94.88 218 GLU A O 1
ATOM 1792 N N . PHE A 1 219 ? -10.773 -5.871 -10.227 1 94.81 219 PHE A N 1
ATOM 1793 C CA . PHE A 1 219 ? -11.75 -5.402 -9.25 1 94.81 219 PHE A CA 1
ATOM 1794 C C . PHE A 1 219 ? -12.094 -3.938 -9.492 1 94.81 219 PHE A C 1
ATOM 1796 O O . PHE A 1 219 ? -13.117 -3.447 -9.008 1 94.81 219 PHE A O 1
ATOM 1803 N N . ASP A 1 220 ? -11.273 -3.275 -10.227 1 95.88 220 ASP A N 1
ATOM 1804 C CA . ASP A 1 220 ? -11.469 -1.856 -10.508 1 95.88 220 ASP A CA 1
ATOM 1805 C C . ASP A 1 220 ? -12.719 -1.628 -11.352 1 95.88 220 ASP A C 1
ATOM 1807 O O . ASP A 1 220 ? -13.25 -0.515 -11.398 1 95.88 220 ASP A O 1
ATOM 1811 N N . LYS A 1 221 ? -13.211 -2.693 -11.977 1 95.5 221 LYS A N 1
ATOM 1812 C CA . LYS A 1 221 ? -14.398 -2.557 -12.812 1 95.5 221 LYS A CA 1
ATOM 1813 C C . LYS A 1 221 ? -15.609 -2.135 -11.984 1 95.5 221 LYS A C 1
ATOM 1815 O O . LYS A 1 221 ? -16.562 -1.553 -12.516 1 95.5 221 LYS A O 1
ATOM 1820 N N . TYR A 1 222 ? -15.562 -2.365 -10.695 1 95.62 222 TYR A N 1
ATOM 1821 C CA . TYR A 1 222 ? -16.719 -2.129 -9.836 1 95.62 222 TYR A CA 1
ATOM 1822 C C . TYR A 1 222 ? -16.719 -0.696 -9.312 1 95.62 222 TYR A C 1
ATOM 1824 O O . TYR A 1 222 ? -17.734 -0.224 -8.789 1 95.62 222 TYR A O 1
ATOM 1832 N N . TYR A 1 223 ? -15.602 0.039 -9.5 1 97 223 TYR A N 1
ATOM 1833 C CA . TYR A 1 223 ? -15.484 1.278 -8.742 1 97 223 TYR A CA 1
ATOM 1834 C C . TYR A 1 223 ? -15.07 2.436 -9.641 1 97 223 TYR A C 1
ATOM 1836 O O . TYR A 1 223 ? -14.344 2.242 -10.617 1 97 223 TYR A O 1
ATOM 1844 N N . ASN A 1 224 ? -15.594 3.596 -9.305 1 97.12 224 ASN A N 1
ATOM 1845 C CA . ASN A 1 224 ? -15.016 4.859 -9.75 1 97.12 224 ASN A CA 1
ATOM 1846 C C . ASN A 1 224 ? -14.156 5.5 -8.656 1 97.12 224 ASN A C 1
ATOM 1848 O O . ASN A 1 224 ? -14.641 5.758 -7.555 1 97.12 224 ASN A O 1
ATOM 1852 N N . TYR A 1 225 ? -12.945 5.742 -8.992 1 98.06 225 TYR A N 1
ATOM 1853 C CA . TYR A 1 225 ? -12.047 6.363 -8.023 1 98.06 225 TYR A CA 1
ATOM 1854 C C . TYR A 1 225 ? -12.07 7.883 -8.164 1 98.06 225 TYR A C 1
ATOM 1856 O O . TYR A 1 225 ? -12.148 8.414 -9.273 1 98.06 225 TYR A O 1
ATOM 1864 N N . TRP A 1 226 ? -11.945 8.57 -7.031 1 98.44 226 TRP A N 1
ATOM 1865 C CA . TRP A 1 226 ? -11.875 10.023 -6.98 1 98.44 226 TRP A CA 1
ATOM 1866 C C . TRP A 1 226 ? -10.82 10.484 -5.977 1 98.44 226 TRP A C 1
ATOM 1868 O O . TRP A 1 226 ? -10.688 9.906 -4.898 1 98.44 226 TRP A O 1
ATOM 1878 N N . ASP A 1 227 ? -10.148 11.508 -6.367 1 98.81 227 ASP A N 1
ATOM 1879 C CA . ASP A 1 227 ? -9.18 12.164 -5.488 1 98.81 227 ASP A CA 1
ATOM 1880 C C . ASP A 1 227 ? -9.633 13.578 -5.137 1 98.81 227 ASP A C 1
ATOM 1882 O O . ASP A 1 227 ? -9.953 14.375 -6.023 1 98.81 227 ASP A O 1
ATOM 1886 N N . ILE A 1 228 ? -9.664 13.844 -3.871 1 98.88 228 ILE A N 1
ATOM 1887 C CA . ILE A 1 228 ? -9.914 15.203 -3.4 1 98.88 228 ILE A CA 1
ATOM 1888 C C . ILE A 1 228 ? -8.617 15.82 -2.896 1 98.88 228 ILE A C 1
ATOM 1890 O O . ILE A 1 228 ? -8 15.312 -1.955 1 98.88 228 ILE A O 1
ATOM 1894 N N . HIS A 1 229 ? -8.203 16.891 -3.549 1 98.81 229 HIS A N 1
ATOM 1895 C CA . HIS A 1 229 ? -7.004 17.625 -3.164 1 98.81 229 HIS A CA 1
ATOM 1896 C C . HIS A 1 229 ? -7.359 18.938 -2.48 1 98.81 229 HIS A C 1
ATOM 1898 O O . HIS A 1 229 ? -8.242 19.656 -2.943 1 98.81 229 HIS A O 1
ATOM 1904 N N . VAL A 1 230 ? -6.68 19.219 -1.422 1 98.69 230 VAL A N 1
ATOM 1905 C CA . VAL A 1 230 ? -6.883 20.469 -0.717 1 98.69 230 VAL A CA 1
ATOM 1906 C C . VAL A 1 230 ? -5.531 21.109 -0.393 1 98.69 230 VAL A C 1
ATOM 1908 O O . VAL A 1 230 ? -4.598 20.422 0.011 1 98.69 230 VAL A O 1
ATOM 1911 N N . ASP A 1 231 ? -5.449 22.375 -0.604 1 98.19 231 ASP A N 1
ATOM 1912 C CA . ASP A 1 231 ? -4.23 23.141 -0.383 1 98.19 231 ASP A CA 1
ATOM 1913 C C . ASP A 1 231 ? -4.508 24.359 0.488 1 98.19 231 ASP A C 1
ATOM 1915 O O . ASP A 1 231 ? -5.359 25.188 0.154 1 98.19 231 ASP A O 1
ATOM 1919 N N . ALA A 1 232 ? -3.85 24.5 1.589 1 98.31 232 ALA A N 1
ATOM 1920 C CA . ALA A 1 232 ? -3.969 25.641 2.488 1 98.31 232 ALA A CA 1
ATOM 1921 C C . ALA A 1 232 ? -2.756 25.75 3.408 1 98.31 232 ALA A C 1
ATOM 1923 O O . ALA A 1 232 ? -1.896 24.859 3.414 1 98.31 232 ALA A O 1
ATOM 1924 N N . LYS A 1 233 ? -2.707 26.812 4.117 1 95.5 233 LYS A N 1
ATOM 1925 C CA . LYS A 1 233 ? -1.621 27 5.078 1 95.5 233 LYS A CA 1
ATOM 1926 C C . LYS A 1 233 ? -1.835 26.141 6.32 1 95.5 233 LYS A C 1
ATOM 1928 O O . LYS A 1 233 ? -0.88 25.578 6.875 1 95.5 233 LYS A O 1
ATOM 1933 N N . SER A 1 234 ? -3.055 26.094 6.758 1 95.75 234 SER A N 1
ATOM 1934 C CA . SER A 1 234 ? -3.383 25.344 7.961 1 95.75 234 SER A CA 1
ATOM 1935 C C . SER A 1 234 ? -4.836 24.875 7.949 1 95.75 234 SER A C 1
ATOM 1937 O O . SER A 1 234 ? -5.656 25.422 7.199 1 95.75 234 SER A O 1
ATOM 1939 N N . PHE A 1 235 ? -5.133 23.953 8.742 1 96.5 235 PHE A N 1
ATOM 1940 C CA . PHE A 1 235 ? -6.465 23.359 8.859 1 96.5 235 PHE A CA 1
ATOM 1941 C C . PHE A 1 235 ? -6.871 23.234 10.32 1 96.5 235 PHE A C 1
ATOM 1943 O O . PHE A 1 235 ? -6.012 23.125 11.203 1 96.5 235 PHE A O 1
ATOM 1950 N N . LEU A 1 236 ? -8.141 23.234 10.555 1 94.94 236 LEU A N 1
ATOM 1951 C CA . LEU A 1 236 ? -8.688 22.969 11.883 1 94.94 236 LEU A CA 1
ATOM 1952 C C . LEU A 1 236 ? -8.805 21.484 12.148 1 94.94 236 LEU A C 1
ATOM 1954 O O . LEU A 1 236 ? -8.609 20.672 11.234 1 94.94 236 LEU A O 1
ATOM 1958 N N . TYR A 1 237 ? -9.078 21.188 13.406 1 93.75 237 TYR A N 1
ATOM 1959 C CA . TYR A 1 237 ? -9.234 19.797 13.836 1 93.75 237 TYR A CA 1
ATOM 1960 C C . TYR A 1 237 ? -10.328 19.094 13.031 1 93.75 237 TYR A C 1
ATOM 1962 O O . TYR A 1 237 ? -11.461 19.562 12.977 1 93.75 237 TYR A O 1
ATOM 1970 N N . LYS A 1 238 ? -9.961 18.016 12.305 1 96.25 238 LYS A N 1
ATOM 1971 C CA . LYS A 1 238 ? -10.836 17.141 11.531 1 96.25 238 LYS A CA 1
ATOM 1972 C C . LYS A 1 238 ? -11.469 17.906 10.367 1 96.25 238 LYS A C 1
ATOM 1974 O O . LYS A 1 238 ? -12.391 17.391 9.719 1 96.25 238 LYS A O 1
ATOM 1979 N N . GLN A 1 239 ? -11.016 19.031 10.078 1 97.31 239 GLN A N 1
ATOM 1980 C CA . GLN A 1 239 ? -11.664 19.906 9.109 1 97.31 239 GLN A CA 1
ATOM 1981 C C . GLN A 1 239 ? -11.75 19.234 7.742 1 97.31 239 GLN A C 1
ATOM 1983 O O . GLN A 1 239 ? -12.805 19.266 7.102 1 97.31 239 GLN A O 1
ATOM 1988 N N . ILE A 1 240 ? -10.695 18.641 7.273 1 98.56 240 ILE A N 1
ATOM 1989 C CA . ILE A 1 240 ? -10.672 18.047 5.938 1 98.56 240 ILE A CA 1
ATOM 1990 C C . ILE A 1 240 ? -11.625 16.859 5.879 1 98.56 240 ILE A C 1
ATOM 1992 O O . ILE A 1 240 ? -12.414 16.734 4.941 1 98.56 240 ILE A O 1
ATOM 1996 N N . ARG A 1 241 ? -11.602 16.062 6.832 1 98.69 241 ARG A N 1
ATOM 1997 C CA . ARG A 1 241 ? -12.445 14.867 6.855 1 98.69 241 ARG A CA 1
ATOM 1998 C C . ARG A 1 241 ? -13.922 15.234 6.949 1 98.69 241 ARG A C 1
ATOM 2000 O O . ARG A 1 241 ? -14.773 14.578 6.348 1 98.69 241 ARG A O 1
ATOM 2007 N N . ARG A 1 242 ? -14.234 16.25 7.734 1 98.31 242 ARG A N 1
ATOM 2008 C CA . ARG A 1 242 ? -15.609 16.719 7.82 1 98.31 242 ARG A CA 1
ATOM 2009 C C . ARG A 1 242 ? -16.062 17.344 6.496 1 98.31 242 ARG A C 1
ATOM 2011 O O . ARG A 1 242 ? -17.188 17.125 6.062 1 98.31 242 ARG A O 1
ATOM 2018 N N . THR A 1 243 ? -15.148 18.047 5.93 1 98.69 243 THR A N 1
ATOM 2019 C CA . THR A 1 243 ? -15.438 18.609 4.613 1 98.69 243 THR A CA 1
ATOM 2020 C C . THR A 1 243 ? -15.711 17.5 3.602 1 98.69 243 THR A C 1
ATOM 2022 O O . THR A 1 243 ? -16.688 17.547 2.855 1 98.69 243 THR A O 1
ATOM 2025 N N . VAL A 1 244 ? -14.891 16.453 3.604 1 98.81 244 VAL A N 1
ATOM 2026 C CA . VAL A 1 244 ? -15.07 15.32 2.701 1 98.81 244 VAL A CA 1
ATOM 2027 C C . VAL A 1 244 ? -16.422 14.656 2.977 1 98.81 244 VAL A C 1
ATOM 2029 O O . VAL A 1 244 ? -17.125 14.273 2.045 1 98.81 244 VAL A O 1
ATOM 2032 N N . GLY A 1 245 ? -16.719 14.539 4.238 1 98.62 245 GLY A N 1
ATOM 2033 C CA . GLY A 1 245 ? -18.031 14.023 4.586 1 98.62 245 GLY A CA 1
ATOM 2034 C C . GLY A 1 245 ? -19.172 14.789 3.932 1 98.62 245 GLY A C 1
ATOM 2035 O O . GLY A 1 245 ? -20.109 14.195 3.416 1 98.62 245 GLY A O 1
ATOM 2036 N N . ILE A 1 246 ? -19.094 16.094 3.965 1 98.62 246 ILE A N 1
ATOM 2037 C CA . ILE A 1 246 ? -20.094 16.969 3.352 1 98.62 246 ILE A CA 1
ATOM 2038 C C . ILE A 1 246 ? -20.141 16.719 1.846 1 98.62 246 ILE A C 1
ATOM 2040 O O . ILE A 1 246 ? -21.219 16.547 1.277 1 98.62 246 ILE A O 1
ATOM 2044 N N . LEU A 1 247 ? -19.016 16.656 1.222 1 98.62 247 LEU A N 1
ATOM 2045 C CA . LEU A 1 247 ? -18.938 16.484 -0.227 1 98.62 247 LEU A CA 1
ATOM 2046 C C . LEU A 1 247 ? -19.547 15.156 -0.656 1 98.62 247 LEU A C 1
ATOM 2048 O O . LEU A 1 247 ? -20.234 15.086 -1.683 1 98.62 247 LEU A O 1
ATOM 2052 N N . ILE A 1 248 ? -19.328 14.117 0.126 1 98.38 248 ILE A N 1
ATOM 2053 C CA . ILE A 1 248 ? -19.891 12.805 -0.164 1 98.38 248 ILE A CA 1
ATOM 2054 C C . ILE A 1 248 ? -21.406 12.875 -0.122 1 98.38 248 ILE A C 1
ATOM 2056 O O . ILE A 1 248 ? -22.078 12.383 -1.031 1 98.38 248 ILE A O 1
ATOM 2060 N N . LYS A 1 249 ? -21.984 13.539 0.86 1 98 249 LYS A N 1
ATOM 2061 C CA . LYS A 1 249 ? -23.438 13.625 1 1 98 249 LYS A CA 1
ATOM 2062 C C . LYS A 1 249 ? -24.047 14.523 -0.076 1 98 249 LYS A C 1
ATOM 2064 O O . LYS A 1 249 ? -25.172 14.281 -0.532 1 98 249 LYS A O 1
ATOM 2069 N N . VAL A 1 250 ? -23.297 15.523 -0.485 1 98.25 250 VAL A N 1
ATOM 2070 C CA . VAL A 1 250 ? -23.734 16.344 -1.614 1 98.25 250 VAL A CA 1
ATOM 2071 C C . VAL A 1 250 ? -23.812 15.484 -2.873 1 98.25 250 VAL A C 1
ATOM 2073 O O . VAL A 1 250 ? -24.812 15.5 -3.584 1 98.25 250 VAL A O 1
ATOM 2076 N N . ALA A 1 251 ? -22.797 14.711 -3.125 1 97.88 251 ALA A N 1
ATOM 2077 C CA . ALA A 1 251 ? -22.75 13.844 -4.301 1 97.88 251 ALA A CA 1
ATOM 2078 C C . ALA A 1 251 ? -23.891 12.836 -4.285 1 97.88 251 ALA A C 1
ATOM 2080 O O . ALA A 1 251 ? -24.422 12.469 -5.34 1 97.88 251 ALA A O 1
ATOM 2081 N N . GLN A 1 252 ? -24.25 12.469 -3.096 1 96.19 252 GLN A N 1
ATOM 2082 C CA . GLN A 1 252 ? -25.312 11.477 -2.92 1 96.19 252 GLN A CA 1
ATOM 2083 C C . GLN A 1 252 ? -26.688 12.141 -2.914 1 96.19 252 GLN A C 1
ATOM 2085 O O . GLN A 1 252 ? -27.703 11.469 -2.721 1 96.19 252 GLN A O 1
ATOM 2090 N N . LYS A 1 253 ? -26.734 13.469 -2.982 1 96.25 253 LYS A N 1
ATOM 2091 C CA . LYS A 1 253 ? -27.953 14.258 -3.045 1 96.25 253 LYS A CA 1
ATOM 2092 C C . LYS A 1 253 ? -28.719 14.211 -1.722 1 96.25 253 LYS A C 1
ATOM 2094 O O . LYS A 1 253 ? -29.953 14.242 -1.704 1 96.25 253 LYS A O 1
ATOM 2099 N N . ILE A 1 254 ? -27.984 13.977 -0.728 1 96.56 254 ILE A N 1
ATOM 2100 C CA . ILE A 1 254 ? -28.578 13.953 0.602 1 96.56 254 ILE A CA 1
ATOM 2101 C C . ILE A 1 254 ? -28.641 15.367 1.168 1 96.56 254 ILE A C 1
ATOM 2103 O O . ILE A 1 254 ? -29.609 15.734 1.844 1 96.56 254 ILE A O 1
ATOM 2107 N N . ILE A 1 255 ? -27.594 16.188 0.901 1 97.19 255 ILE A N 1
ATOM 2108 C CA . ILE A 1 255 ? -27.641 17.609 1.24 1 97.19 255 ILE A CA 1
ATOM 2109 C C . ILE A 1 255 ? -27.406 18.438 -0.015 1 97.19 255 ILE A C 1
ATOM 2111 O O . ILE A 1 255 ? -26.875 17.938 -1.012 1 97.19 255 ILE A O 1
ATOM 2115 N N . THR A 1 256 ? -27.781 19.719 0.082 1 97.94 256 THR A N 1
ATOM 2116 C CA . THR A 1 256 ? -27.797 20.578 -1.104 1 97.94 256 THR A CA 1
ATOM 2117 C C . THR A 1 256 ? -26.734 21.672 -0.995 1 97.94 256 THR A C 1
ATOM 2119 O O . THR A 1 256 ? -26.109 21.828 0.055 1 97.94 256 THR A O 1
ATOM 2122 N N . TYR A 1 257 ? -26.594 22.375 -2.137 1 98.31 257 TYR A N 1
ATOM 2123 C CA . TYR A 1 257 ? -25.75 23.562 -2.176 1 98.31 257 TYR A CA 1
ATOM 2124 C C . TYR A 1 257 ? -26.125 24.547 -1.064 1 98.31 257 TYR A C 1
ATOM 2126 O O . TYR A 1 257 ? -25.25 25.078 -0.371 1 98.31 257 TYR A O 1
ATOM 2134 N N . ASP A 1 258 ? -27.391 24.719 -0.88 1 98.44 258 ASP A N 1
ATOM 2135 C CA . ASP A 1 258 ? -27.891 25.688 0.096 1 98.44 258 ASP A CA 1
ATOM 2136 C C . ASP A 1 258 ? -27.578 25.234 1.521 1 98.44 258 ASP A C 1
ATOM 2138 O O . ASP A 1 258 ? -27.344 26.062 2.402 1 98.44 258 ASP A O 1
ATOM 2142 N N . ASP A 1 259 ? -27.594 23.969 1.697 1 98.38 259 ASP A N 1
ATOM 2143 C CA . ASP A 1 259 ? -27.219 23.453 3.008 1 98.38 259 ASP A CA 1
ATOM 2144 C C . ASP A 1 259 ? -25.781 23.797 3.35 1 98.38 259 ASP A C 1
ATOM 2146 O O . ASP A 1 259 ? -25.484 24.188 4.477 1 98.38 259 ASP A O 1
ATOM 2150 N N . VAL A 1 260 ? -24.906 23.641 2.389 1 98.5 260 VAL A N 1
ATOM 2151 C CA . VAL A 1 260 ? -23.5 23.938 2.602 1 98.5 260 VAL A CA 1
ATOM 2152 C C . VAL A 1 260 ? -23.297 25.438 2.814 1 98.5 260 VAL A C 1
ATOM 2154 O O . VAL A 1 260 ? -22.578 25.844 3.727 1 98.5 260 VAL A O 1
ATOM 2157 N N . LYS A 1 261 ? -23.953 26.219 2.014 1 98.25 261 LYS A N 1
ATOM 2158 C CA . LYS A 1 261 ? -23.891 27.672 2.137 1 98.25 261 LYS A CA 1
ATOM 2159 C C . LYS A 1 261 ? -24.359 28.125 3.516 1 98.25 261 LYS A C 1
ATOM 2161 O O . LYS A 1 261 ? -23.766 29.047 4.105 1 98.25 261 LYS A O 1
ATOM 2166 N N . TYR A 1 262 ? -25.359 27.469 3.994 1 98.25 262 TYR A N 1
ATOM 2167 C CA . TYR A 1 262 ? -25.875 27.781 5.32 1 98.25 262 TYR A CA 1
ATOM 2168 C C . TYR A 1 262 ? -24.812 27.609 6.387 1 98.25 262 TYR A C 1
ATOM 2170 O O . TYR A 1 262 ? -24.688 28.438 7.297 1 98.25 262 TYR A O 1
ATOM 2178 N N . MET A 1 263 ? -24.078 26.594 6.285 1 97.81 263 MET A N 1
ATOM 2179 C CA . MET A 1 263 ? -23.031 26.312 7.258 1 97.81 263 MET A CA 1
ATOM 2180 C C . MET A 1 263 ? -21.969 27.406 7.262 1 97.81 263 MET A C 1
ATOM 2182 O O . MET A 1 263 ? -21.406 27.734 8.312 1 97.81 263 MET A O 1
ATOM 2186 N N . PHE A 1 264 ? -21.672 27.984 6.109 1 97.5 264 PHE A N 1
ATOM 2187 C CA . PHE A 1 264 ? -20.719 29.094 6.023 1 97.5 264 PHE A CA 1
ATOM 2188 C C . PHE A 1 264 ? -21.344 30.391 6.535 1 97.5 264 PHE A C 1
ATOM 2190 O O . PHE A 1 264 ? -20.672 31.188 7.176 1 97.5 264 PHE A O 1
ATOM 2197 N N . ASN A 1 265 ? -22.609 30.578 6.273 1 97.5 265 ASN A N 1
ATOM 2198 C CA . ASN A 1 265 ? -23.297 31.797 6.652 1 97.5 265 ASN A CA 1
ATOM 2199 C C . ASN A 1 265 ? -23.594 31.844 8.148 1 97.5 265 ASN A C 1
ATOM 2201 O O . ASN A 1 265 ? -23.812 32.906 8.711 1 97.5 265 ASN A O 1
ATOM 2205 N N . ASN A 1 266 ? -23.625 30.656 8.766 1 97.44 266 ASN A N 1
ATOM 2206 C CA . ASN A 1 266 ? -23.906 30.531 10.195 1 97.44 266 ASN A CA 1
ATOM 2207 C C . ASN A 1 266 ? -22.828 29.719 10.898 1 97.44 266 ASN A C 1
ATOM 2209 O O . ASN A 1 266 ? -23.109 28.625 11.398 1 97.44 266 ASN A O 1
ATOM 2213 N N . PRO A 1 267 ? -21.688 30.297 11.008 1 95.19 267 PRO A N 1
ATOM 2214 C CA . PRO A 1 267 ? -20.594 29.531 11.602 1 95.19 267 PRO A CA 1
ATOM 2215 C C . PRO A 1 267 ? -20.828 29.188 13.07 1 95.19 267 PRO A C 1
ATOM 2217 O O . PRO A 1 267 ? -20.906 30.094 13.914 1 95.19 267 PRO A O 1
ATOM 2220 N N . SER A 1 268 ? -21.062 27.953 13.367 1 92.81 268 SER A N 1
ATOM 2221 C CA . SER A 1 268 ? -21.359 27.438 14.703 1 92.81 268 SER A CA 1
ATOM 2222 C C . SER A 1 268 ? -21.266 25.906 14.727 1 92.81 268 SER A C 1
ATOM 2224 O O . SER A 1 268 ? -21.531 25.25 13.719 1 92.81 268 SER A O 1
ATOM 2226 N N . ILE A 1 269 ? -20.953 25.453 15.805 1 90.12 269 ILE A N 1
ATOM 2227 C CA . ILE A 1 269 ? -20.938 24 15.969 1 90.12 269 ILE A CA 1
ATOM 2228 C C . ILE A 1 269 ? -22.328 23.438 15.766 1 90.12 269 ILE A C 1
ATOM 2230 O O . ILE A 1 269 ? -22.5 22.344 15.25 1 90.12 269 ILE A O 1
ATOM 2234 N N . ASP A 1 270 ? -23.312 24.234 16.031 1 92.81 270 ASP A N 1
ATOM 2235 C CA . ASP A 1 270 ? -24.703 23.828 15.953 1 92.81 270 ASP A CA 1
ATOM 2236 C C . ASP A 1 270 ? -25.219 23.844 14.508 1 92.81 270 ASP A C 1
ATOM 2238 O O . ASP A 1 270 ? -26.281 23.312 14.211 1 92.81 270 ASP A O 1
ATOM 2242 N N . SER A 1 271 ? -24.469 24.422 13.641 1 96.06 271 SER A N 1
ATOM 2243 C CA . SER A 1 271 ? -24.875 24.531 12.242 1 96.06 271 SER A CA 1
ATOM 2244 C C . SER A 1 271 ? -24.484 23.297 11.445 1 96.06 271 SER A C 1
ATOM 2246 O O . SER A 1 271 ? -24.844 23.172 10.273 1 96.06 271 SER A O 1
ATOM 2248 N N . TRP A 1 272 ? -23.781 22.359 12.047 1 96.19 272 TRP A N 1
ATOM 2249 C CA . TRP A 1 272 ? -23.406 21.109 11.383 1 96.19 272 TRP A CA 1
ATOM 2250 C C . TRP A 1 272 ? -24.641 20.328 10.969 1 96.19 272 TRP A C 1
ATOM 2252 O O . TRP A 1 272 ? -25.578 20.172 11.75 1 96.19 272 TRP A O 1
ATOM 2262 N N . ASN A 1 273 ? -24.672 19.859 9.766 1 96.75 273 ASN A N 1
ATOM 2263 C CA . ASN A 1 273 ? -25.781 19.031 9.297 1 96.75 273 ASN A CA 1
ATOM 2264 C C . ASN A 1 273 ? -25.688 17.609 9.844 1 96.75 273 ASN A C 1
ATOM 2266 O O . ASN A 1 273 ? -24.734 16.891 9.57 1 96.75 273 ASN A O 1
ATOM 2270 N N . THR A 1 274 ? -26.656 17.141 10.5 1 95.31 274 THR A N 1
ATOM 2271 C CA . THR A 1 274 ? -26.656 15.875 11.242 1 95.31 274 THR A CA 1
ATOM 2272 C C . THR A 1 274 ? -26.656 14.688 10.289 1 95.31 274 THR A C 1
ATOM 2274 O O . THR A 1 274 ? -26.375 13.555 10.695 1 95.31 274 THR A O 1
ATOM 2277 N N . LYS A 1 275 ? -26.938 14.859 9.047 1 96.88 275 LYS A N 1
ATOM 2278 C CA . LYS A 1 275 ? -26.938 13.789 8.062 1 96.88 275 LYS A CA 1
ATOM 2279 C C . LYS A 1 275 ? -25.516 13.477 7.59 1 96.88 275 LYS A C 1
ATOM 2281 O O . LYS A 1 275 ? -25.297 12.508 6.852 1 96.88 275 LYS A O 1
ATOM 2286 N N . VAL A 1 276 ? -24.609 14.297 8.008 1 97.44 276 VAL A N 1
ATOM 2287 C CA . VAL A 1 276 ? -23.234 14.164 7.531 1 97.44 276 VAL A CA 1
ATOM 2288 C C . VAL A 1 276 ? -22.344 13.57 8.633 1 97.44 276 VAL A C 1
ATOM 2290 O O . VAL A 1 276 ? -22.453 13.969 9.797 1 97.44 276 VAL A O 1
ATOM 2293 N N . SER A 1 277 ? -21.531 12.594 8.25 1 96.69 277 SER A N 1
ATOM 2294 C CA . SER A 1 277 ? -20.547 12.016 9.164 1 96.69 277 SER A CA 1
ATOM 2295 C C . SER A 1 277 ? -19.125 12.367 8.734 1 96.69 277 SER A C 1
ATOM 2297 O O . SER A 1 277 ? -18.859 12.578 7.551 1 96.69 277 SER A O 1
ATOM 2299 N N . THR A 1 278 ? -18.219 12.461 9.734 1 97.69 278 THR A N 1
ATOM 2300 C CA . THR A 1 278 ? -16.797 12.672 9.445 1 97.69 278 THR A CA 1
ATOM 2301 C C . THR A 1 278 ? -16.25 11.516 8.617 1 97.69 278 THR A C 1
ATOM 2303 O O . THR A 1 278 ? -16.422 10.352 8.977 1 97.69 278 THR A O 1
ATOM 2306 N N . ALA A 1 279 ? -15.648 11.844 7.504 1 98.44 279 ALA A N 1
ATOM 2307 C CA . ALA A 1 279 ? -15.094 10.797 6.648 1 98.44 279 ALA A CA 1
ATOM 2308 C C . ALA A 1 279 ? -13.992 10.023 7.367 1 98.44 279 ALA A C 1
ATOM 2310 O O . ALA A 1 279 ? -13.273 10.586 8.195 1 98.44 279 ALA A O 1
ATOM 2311 N N . PRO A 1 280 ? -13.82 8.711 7.051 1 97.94 280 PRO A N 1
ATOM 2312 C CA . PRO A 1 280 ? -12.797 7.898 7.711 1 97.94 280 PRO A CA 1
ATOM 2313 C C . PRO A 1 280 ? -11.383 8.445 7.508 1 97.94 280 PRO A C 1
ATOM 2315 O O . PRO A 1 280 ? -11.094 9.047 6.473 1 97.94 280 PRO A O 1
ATOM 2318 N N . SER A 1 281 ? -10.531 8.18 8.469 1 98.19 281 SER A N 1
ATOM 2319 C CA . SER A 1 281 ? -9.188 8.742 8.461 1 98.19 281 SER A CA 1
ATOM 2320 C C . SER A 1 281 ? -8.305 8.047 7.434 1 98.19 281 SER A C 1
ATOM 2322 O O . SER A 1 281 ? -7.375 8.648 6.895 1 98.19 281 SER A O 1
ATOM 2324 N N . HIS A 1 282 ? -8.594 6.766 7.141 1 97.69 282 HIS A N 1
ATOM 2325 C CA . HIS A 1 282 ? -7.672 5.957 6.348 1 97.69 282 HIS A CA 1
ATOM 2326 C C . HIS A 1 282 ? -7.676 6.395 4.887 1 97.69 282 HIS A C 1
ATOM 2328 O O . HIS A 1 282 ? -6.836 5.953 4.098 1 97.69 282 HIS A O 1
ATOM 2334 N N . GLY A 1 283 ? -8.57 7.266 4.5 1 98.62 283 GLY A N 1
ATOM 2335 C CA . GLY A 1 283 ? -8.555 7.809 3.152 1 98.62 283 GLY A CA 1
ATOM 2336 C C . GLY A 1 283 ? -7.73 9.078 3.027 1 98.62 283 GLY A C 1
ATOM 2337 O O . GLY A 1 283 ? -7.473 9.547 1.917 1 98.62 283 GLY A O 1
ATOM 2338 N N . LEU A 1 284 ? -7.297 9.617 4.094 1 98.88 284 LEU A N 1
ATOM 2339 C CA . LEU A 1 284 ? -6.656 10.922 4.109 1 98.88 284 LEU A CA 1
ATOM 2340 C C . LEU A 1 284 ? -5.141 10.789 4.172 1 98.88 284 LEU A C 1
ATOM 2342 O O . LEU A 1 284 ? -4.617 9.961 4.926 1 98.88 284 LEU A O 1
ATOM 2346 N N . TYR A 1 285 ? -4.43 11.594 3.34 1 98.81 285 TYR A N 1
ATOM 2347 C CA . TYR A 1 285 ? -2.973 11.656 3.275 1 98.81 285 TYR A CA 1
ATOM 2348 C C . TYR A 1 285 ? -2.486 13.094 3.365 1 98.81 285 TYR A C 1
ATOM 2350 O O . TYR A 1 285 ? -2.947 13.961 2.615 1 98.81 285 TYR A O 1
ATOM 2358 N N . LEU A 1 286 ? -1.592 13.359 4.328 1 98.69 286 LEU A N 1
ATOM 2359 C CA . LEU A 1 286 ? -0.759 14.531 4.09 1 98.69 286 LEU A CA 1
ATOM 2360 C C . LEU A 1 286 ? 0.161 14.312 2.893 1 98.69 286 LEU A C 1
ATOM 2362 O O . LEU A 1 286 ? 1.117 13.539 2.975 1 98.69 286 LEU A O 1
ATOM 2366 N N . TYR A 1 287 ? -0.117 15.008 1.865 1 98.5 287 TYR A N 1
ATOM 2367 C CA . TYR A 1 287 ? 0.476 14.703 0.568 1 98.5 287 TYR A CA 1
ATOM 2368 C C . TYR A 1 287 ? 1.8 15.438 0.388 1 98.5 287 TYR A C 1
ATOM 2370 O O . TYR A 1 287 ? 2.758 14.875 -0.153 1 98.5 287 TYR A O 1
ATOM 2378 N N . ASP A 1 288 ? 1.808 16.656 0.784 1 97.94 288 ASP A N 1
ATOM 2379 C CA . ASP A 1 288 ? 2.992 17.484 0.614 1 97.94 288 ASP A CA 1
ATOM 2380 C C . ASP A 1 288 ? 2.979 18.656 1.587 1 97.94 288 ASP A C 1
ATOM 2382 O O . ASP A 1 288 ? 1.93 19.016 2.135 1 97.94 288 ASP A O 1
ATOM 2386 N N . ILE A 1 289 ? 4.078 19.234 1.808 1 98.12 289 ILE A N 1
ATOM 2387 C CA . ILE A 1 289 ? 4.266 20.438 2.629 1 98.12 289 ILE A CA 1
ATOM 2388 C C . ILE A 1 289 ? 5.418 21.266 2.072 1 98.12 289 ILE A C 1
ATOM 2390 O O . ILE A 1 289 ? 6.402 20.719 1.568 1 98.12 289 ILE A O 1
ATOM 2394 N N . GLY A 1 290 ? 5.281 22.594 2.203 1 96.81 290 GLY A N 1
ATOM 2395 C CA . GLY A 1 290 ? 6.305 23.453 1.619 1 96.81 290 GLY A CA 1
ATOM 2396 C C . GLY A 1 290 ? 6.742 24.578 2.539 1 96.81 290 GLY A C 1
ATOM 2397 O O . GLY A 1 290 ? 5.965 25.031 3.379 1 96.81 290 GLY A O 1
ATOM 2398 N N . TYR A 1 291 ? 7.973 25.016 2.379 1 97.25 291 TYR A N 1
ATOM 2399 C CA . TYR A 1 291 ? 8.594 26.109 3.105 1 97.25 291 TYR A CA 1
ATOM 2400 C C . TYR A 1 291 ? 9.203 27.125 2.143 1 97.25 291 TYR A C 1
ATOM 2402 O O . TYR A 1 291 ? 9.461 26.812 0.978 1 97.25 291 TYR A O 1
ATOM 2410 N N . ASP A 1 292 ? 9.414 28.312 2.67 1 95.56 292 ASP A N 1
ATOM 2411 C CA . ASP A 1 292 ? 10.148 29.312 1.908 1 95.56 292 ASP A CA 1
ATOM 2412 C C . ASP A 1 292 ? 11.656 29.062 1.966 1 95.56 292 ASP A C 1
ATOM 2414 O O . ASP A 1 292 ? 12.203 28.781 3.035 1 95.56 292 ASP A O 1
ATOM 2418 N N . GLU A 1 293 ? 12.258 29.172 0.857 1 93.19 293 GLU A N 1
ATOM 2419 C CA . GLU A 1 293 ? 13.695 28.938 0.786 1 93.19 293 GLU A CA 1
ATOM 2420 C C . GLU A 1 293 ? 14.453 29.844 1.754 1 93.19 293 GLU A C 1
ATOM 2422 O O . GLU A 1 293 ? 15.469 29.438 2.324 1 93.19 293 GLU A O 1
ATOM 2427 N N . LYS A 1 294 ? 14.055 30.984 1.925 1 92.38 294 LYS A N 1
ATOM 2428 C CA . LYS A 1 294 ? 14.711 31.953 2.795 1 92.38 294 LYS A CA 1
ATOM 2429 C C . LYS A 1 294 ? 14.758 31.469 4.238 1 92.38 294 LYS A C 1
ATOM 2431 O O . LYS A 1 294 ? 15.688 31.781 4.98 1 92.38 294 LYS A O 1
ATOM 2436 N N . ASP A 1 295 ? 13.719 30.656 4.574 1 93.88 295 ASP A N 1
ATOM 2437 C CA . ASP A 1 295 ? 13.641 30.141 5.941 1 93.88 295 ASP A CA 1
ATOM 2438 C C . ASP A 1 295 ? 14.602 28.984 6.148 1 93.88 295 ASP A C 1
ATOM 2440 O O . ASP A 1 295 ? 14.938 28.641 7.281 1 93.88 295 ASP A O 1
ATOM 2444 N N . LEU A 1 296 ? 15.008 28.391 5.043 1 94.06 296 LEU A N 1
ATOM 2445 C CA . LEU A 1 296 ? 15.805 27.172 5.113 1 94.06 296 LEU A CA 1
ATOM 2446 C C . LEU A 1 296 ? 17.297 27.484 5.012 1 94.06 296 LEU A C 1
ATOM 2448 O O . LEU A 1 296 ? 18.141 26.641 5.363 1 94.06 296 LEU A O 1
ATOM 2452 N N . THR A 1 297 ? 17.688 28.641 4.539 1 88.69 297 THR A N 1
ATOM 2453 C CA . THR A 1 297 ? 19.078 29 4.242 1 88.69 297 THR A CA 1
ATOM 2454 C C . THR A 1 297 ? 19.812 29.422 5.512 1 88.69 297 THR A C 1
ATOM 2456 O O . THR A 1 297 ? 19.281 30.219 6.289 1 88.69 297 THR A O 1
ATOM 2459 N N . LEU A 1 298 ? 21 28.797 5.715 1 85.25 298 LEU A N 1
ATOM 2460 C CA . LEU A 1 298 ? 21.828 29.141 6.863 1 85.25 298 LEU A CA 1
ATOM 2461 C C . LEU A 1 298 ? 22.469 30.516 6.68 1 85.25 298 LEU A C 1
ATOM 2463 O O . LEU A 1 298 ? 22.828 30.891 5.562 1 85.25 298 LEU A O 1
ATOM 2467 N N . PRO A 1 299 ? 22.438 31.266 7.664 1 66.44 299 PRO A N 1
ATOM 2468 C CA . PRO A 1 299 ? 23.109 32.562 7.543 1 66.44 299 PRO A CA 1
ATOM 2469 C C . PRO A 1 299 ? 24.594 32.406 7.188 1 66.44 299 PRO A C 1
ATOM 2471 O O . PRO A 1 299 ? 25.25 31.469 7.621 1 66.44 299 PRO A O 1
ATOM 2474 N N . VAL A 1 300 ? 24.984 32.75 5.965 1 56.41 300 VAL A N 1
ATOM 2475 C CA . VAL A 1 300 ? 26.375 32.75 5.523 1 56.41 300 VAL A CA 1
ATOM 2476 C C . VAL A 1 300 ? 27.281 33.281 6.648 1 56.41 300 VAL A C 1
ATOM 2478 O O . VAL A 1 300 ? 27.172 34.438 7.047 1 56.41 300 VAL A O 1
ATOM 2481 N N . GLU A 1 301 ? 27.375 32.688 7.684 1 46.53 301 GLU A N 1
ATOM 2482 C CA . GLU A 1 301 ? 28.531 33.188 8.43 1 46.53 301 GLU A CA 1
ATOM 2483 C C . GLU A 1 301 ? 29.797 33.156 7.594 1 46.53 301 GLU A C 1
ATOM 2485 O O . GLU A 1 301 ? 29.938 32.281 6.711 1 46.53 301 GLU A O 1
ATOM 2490 N N . ASN A 1 302 ? 30.656 34.219 7.461 1 36.38 302 ASN A N 1
ATOM 2491 C CA . ASN A 1 302 ? 32.031 34.344 7.02 1 36.38 302 ASN A CA 1
ATOM 2492 C C . ASN A 1 302 ? 32.875 33.125 7.434 1 36.38 302 ASN A C 1
ATOM 2494 O O . ASN A 1 302 ? 34.094 33.188 7.488 1 36.38 302 ASN A O 1
ATOM 2498 N N . ASN A 1 303 ? 32.469 32.219 8.289 1 36.53 303 ASN A N 1
ATOM 2499 C CA . ASN A 1 303 ? 33.5 31.297 8.734 1 36.53 303 ASN A CA 1
ATOM 2500 C C . ASN A 1 303 ? 33.875 30.312 7.621 1 36.53 303 ASN A C 1
ATOM 2502 O O . ASN A 1 303 ? 33 29.656 7.039 1 36.53 303 ASN A O 1
ATOM 2506 N N . GLN A 1 304 ? 35.094 30.484 6.887 1 35.5 304 GLN A N 1
ATOM 2507 C CA . GLN A 1 304 ? 36 29.594 6.176 1 35.5 304 GLN A CA 1
ATOM 2508 C C . GLN A 1 304 ? 36.031 28.219 6.816 1 35.5 304 GLN A C 1
ATOM 2510 O O . GLN A 1 304 ? 36.75 27.984 7.797 1 35.5 304 GLN A O 1
ATOM 2515 N N . LEU A 1 305 ? 35.031 27.625 7.145 1 32.97 305 LEU A N 1
ATOM 2516 C CA . LEU A 1 305 ? 35.312 26.297 7.684 1 32.97 305 LEU A CA 1
ATOM 2517 C C . LEU A 1 305 ? 36.156 25.484 6.719 1 32.97 305 LEU A C 1
ATOM 2519 O O . LEU A 1 305 ? 35.812 25.328 5.547 1 32.97 305 LEU A O 1
ATOM 2523 N N . GLU A 1 306 ? 37.469 25.562 6.914 1 32.66 306 GLU A N 1
ATOM 2524 C CA . GLU A 1 306 ? 38.469 24.656 6.359 1 32.66 306 GLU A CA 1
ATOM 2525 C C . GLU A 1 306 ? 37.969 23.219 6.316 1 32.66 306 GLU A C 1
ATOM 2527 O O . GLU A 1 306 ? 37.375 22.734 7.277 1 32.66 306 GLU A O 1
ATOM 2532 N N . GLN A 1 307 ? 37.719 22.797 5.203 1 33.59 307 GLN A N 1
ATOM 2533 C CA . GLN A 1 307 ? 37.406 21.406 4.906 1 33.59 307 GLN A CA 1
ATOM 2534 C C . GLN A 1 307 ? 38.312 20.453 5.691 1 33.59 307 GLN A C 1
ATOM 2536 O O . GLN A 1 307 ? 39.531 20.438 5.492 1 33.59 307 GLN A O 1
ATOM 2541 N N . PRO A 1 308 ? 38.125 20.266 6.988 1 29.81 308 PRO A N 1
ATOM 2542 C CA . PRO A 1 308 ? 39.062 19.297 7.547 1 29.81 308 PRO A CA 1
ATOM 2543 C C . PRO A 1 308 ? 39.125 18 6.746 1 29.81 308 PRO A C 1
ATOM 2545 O O . PRO A 1 308 ? 38.094 17.516 6.281 1 29.81 308 PRO A O 1
ATOM 2548 N N . VAL A 1 309 ? 40.156 17.766 6.004 1 31.45 309 VAL A N 1
ATOM 2549 C CA . VAL A 1 309 ? 40.562 16.484 5.434 1 31.45 309 VAL A CA 1
ATOM 2550 C C . VAL A 1 309 ? 40.469 15.398 6.496 1 31.45 309 VAL A C 1
ATOM 2552 O O . VAL A 1 309 ? 41.281 15.383 7.445 1 31.45 309 VAL A O 1
ATOM 2555 N N . GLN A 1 310 ? 39.312 15.211 7.113 1 29.7 310 GLN A N 1
ATOM 2556 C CA . GLN A 1 310 ? 39.312 14.133 8.102 1 29.7 310 GLN A CA 1
ATOM 2557 C C . GLN A 1 310 ? 39.844 12.836 7.504 1 29.7 310 GLN A C 1
ATOM 2559 O O . GLN A 1 310 ? 39.438 12.43 6.414 1 29.7 310 GLN A O 1
ATOM 2564 N N . ASP A 1 311 ? 41.062 12.5 7.836 1 29.28 311 ASP A N 1
ATOM 2565 C CA . ASP A 1 311 ? 41.719 11.195 7.789 1 29.28 311 ASP A CA 1
ATOM 2566 C C . ASP A 1 311 ? 40.781 10.102 8.312 1 29.28 311 ASP A C 1
ATOM 2568 O O . ASP A 1 311 ? 40.406 10.109 9.484 1 29.28 311 ASP A O 1
ATOM 2572 N N . GLU A 1 312 ? 39.906 9.648 7.523 1 30.06 312 GLU A N 1
ATOM 2573 C CA . GLU A 1 312 ? 39.031 8.492 7.777 1 30.06 312 GLU A CA 1
ATOM 2574 C C . GLU A 1 312 ? 39.844 7.293 8.258 1 30.06 312 GLU A C 1
ATOM 2576 O O . GLU A 1 312 ? 40.594 6.688 7.48 1 30.06 312 GLU A O 1
ATOM 2581 N N . SER A 1 313 ? 40.469 7.395 9.445 1 31.7 313 SER A N 1
ATOM 2582 C CA . SER A 1 313 ? 41 6.121 9.93 1 31.7 313 SER A CA 1
ATOM 2583 C C . SER A 1 313 ? 39.938 5.027 9.875 1 31.7 313 SER A C 1
ATOM 2585 O O . SER A 1 313 ? 38.781 5.246 10.281 1 31.7 313 SER A O 1
ATOM 2587 N N . PRO A 1 314 ? 40.094 4.039 9.047 1 31.14 314 PRO A N 1
ATOM 2588 C CA . PRO A 1 314 ? 39.281 2.844 8.828 1 31.14 314 PRO A CA 1
ATOM 2589 C C . PRO A 1 314 ? 38.906 2.127 10.125 1 31.14 314 PRO A C 1
ATOM 2591 O O . PRO A 1 314 ? 39.781 1.748 10.898 1 31.14 314 PRO A O 1
ATOM 2594 N N . VAL A 1 315 ? 38.031 2.572 10.914 1 32.34 315 VAL A N 1
ATOM 2595 C CA . VAL A 1 315 ? 37.594 1.775 12.055 1 32.34 315 VAL A CA 1
ATOM 2596 C C . VAL A 1 315 ? 37.312 0.341 11.609 1 32.34 315 VAL A C 1
ATOM 2598 O O . VAL A 1 315 ? 36.438 0.098 10.781 1 32.34 315 VAL A O 1
ATOM 2601 N N . GLU A 1 316 ? 38.344 -0.443 11.562 1 31.36 316 GLU A N 1
ATOM 2602 C CA . GLU A 1 316 ? 38.312 -1.896 11.422 1 31.36 316 GLU A CA 1
ATOM 2603 C C . GLU A 1 316 ? 37.281 -2.531 12.328 1 31.36 316 GLU A C 1
ATOM 2605 O O . GLU A 1 316 ? 37.438 -2.598 13.547 1 31.36 316 GLU A O 1
ATOM 2610 N N . MET A 1 317 ? 36.031 -2.197 12.156 1 33.25 317 MET A N 1
ATOM 2611 C CA . MET A 1 317 ? 35.031 -2.961 12.898 1 33.25 317 MET A CA 1
ATOM 2612 C C . MET A 1 317 ? 35.344 -4.457 12.805 1 33.25 317 MET A C 1
ATOM 2614 O O . MET A 1 317 ? 35.469 -5 11.711 1 33.25 317 MET A O 1
ATOM 2618 N N . THR A 1 318 ? 35.875 -4.98 13.82 1 34.28 318 THR A N 1
ATOM 2619 C CA . THR A 1 318 ? 36.344 -6.355 13.914 1 34.28 318 THR A CA 1
ATOM 2620 C C . THR A 1 318 ? 35.281 -7.34 13.469 1 34.28 318 THR A C 1
ATOM 2622 O O . THR A 1 318 ? 34.062 -7.059 13.594 1 34.28 318 THR A O 1
ATOM 2625 N N . LEU A 1 319 ? 35.625 -8.312 12.633 1 37.78 319 LEU A N 1
ATOM 2626 C CA . LEU A 1 319 ? 34.906 -9.445 12.078 1 37.78 319 LEU A CA 1
ATOM 2627 C C . LEU A 1 319 ? 34.031 -10.109 13.141 1 37.78 319 LEU A C 1
ATOM 2629 O O . LEU A 1 319 ? 32.906 -10.531 12.852 1 37.78 319 LEU A O 1
ATOM 2633 N N . ASP A 1 320 ? 34.5 -10 14.32 1 39.69 320 ASP A N 1
ATOM 2634 C CA . ASP A 1 320 ? 33.844 -10.727 15.398 1 39.69 320 ASP A CA 1
ATOM 2635 C C . ASP A 1 320 ? 32.562 -10.008 15.836 1 39.69 320 ASP A C 1
ATOM 2637 O O . ASP A 1 320 ? 31.547 -10.656 16.109 1 39.69 320 ASP A O 1
ATOM 2641 N N . LEU A 1 321 ? 32.594 -8.711 15.883 1 39.47 321 LEU A N 1
ATOM 2642 C CA . LEU A 1 321 ? 31.438 -7.941 16.312 1 39.47 321 LEU A CA 1
ATOM 2643 C C . LEU A 1 321 ? 30.328 -7.961 15.266 1 39.47 321 LEU A C 1
ATOM 2645 O O . LEU A 1 321 ? 29.141 -8.031 15.602 1 39.47 321 LEU A O 1
ATOM 2649 N N . LYS A 1 322 ? 30.734 -8.102 13.992 1 37.62 322 LYS A N 1
ATOM 2650 C CA . LYS A 1 322 ? 29.781 -8.281 12.914 1 37.62 322 LYS A CA 1
ATOM 2651 C C . LYS A 1 322 ? 29.047 -9.617 13.039 1 37.62 322 LYS A C 1
ATOM 2653 O O . LYS A 1 322 ? 27.828 -9.688 12.836 1 37.62 322 LYS A O 1
ATOM 2658 N N . LYS A 1 323 ? 29.797 -10.562 13.461 1 42.66 323 LYS A N 1
ATOM 2659 C CA . LYS A 1 323 ? 29.219 -11.898 13.617 1 42.66 323 LYS A CA 1
ATOM 2660 C C . LYS A 1 323 ? 28.234 -11.93 14.773 1 42.66 323 LYS A C 1
ATOM 2662 O O . LYS A 1 323 ? 27.172 -12.562 14.688 1 42.66 323 LYS A O 1
ATOM 2667 N N . GLU A 1 324 ? 28.625 -11.273 15.852 1 42.81 324 GLU A N 1
ATOM 2668 C CA . GLU A 1 324 ? 27.75 -11.273 17.016 1 42.81 324 GLU A CA 1
ATOM 2669 C C . GLU A 1 324 ? 26.484 -10.453 16.766 1 42.81 324 GLU A C 1
ATOM 2671 O O . GLU A 1 324 ? 25.406 -10.836 17.188 1 42.81 324 GLU A O 1
ATOM 2676 N N . ILE A 1 325 ? 26.641 -9.484 15.953 1 42.91 325 ILE A N 1
ATOM 2677 C CA . ILE A 1 325 ? 25.484 -8.641 15.641 1 42.91 325 ILE A CA 1
ATOM 2678 C C . ILE A 1 325 ? 24.562 -9.375 14.68 1 42.91 325 ILE A C 1
ATOM 2680 O O . ILE A 1 325 ? 23.328 -9.352 14.844 1 42.91 325 ILE A O 1
ATOM 2684 N N . VAL A 1 326 ? 25.219 -10.156 13.844 1 43.56 326 VAL A N 1
ATOM 2685 C CA . VAL A 1 326 ? 24.422 -10.984 12.945 1 43.56 326 VAL A CA 1
ATOM 2686 C C . VAL A 1 326 ? 23.734 -12.086 13.742 1 43.56 326 VAL A C 1
ATOM 2688 O O . VAL A 1 326 ? 22.562 -12.375 13.523 1 43.56 326 VAL A O 1
ATOM 2691 N N . LYS A 1 327 ? 24.5 -12.695 14.617 1 45.38 327 LYS A N 1
ATOM 2692 C CA . LYS A 1 327 ? 23.922 -13.742 15.445 1 45.38 327 LYS A CA 1
ATOM 2693 C C . LYS A 1 327 ? 22.781 -13.195 16.312 1 45.38 327 LYS A C 1
ATOM 2695 O O . LYS A 1 327 ? 21.734 -13.82 16.422 1 45.38 327 LYS A O 1
ATOM 2700 N N . GLN A 1 328 ? 22.938 -12.062 16.812 1 45.56 328 GLN A N 1
ATOM 2701 C CA . GLN A 1 328 ? 21.891 -11.43 17.609 1 45.56 328 GLN A CA 1
ATOM 2702 C C . GLN A 1 328 ? 20.719 -11 16.734 1 45.56 328 GLN A C 1
ATOM 2704 O O . GLN A 1 328 ? 19.547 -11.109 17.125 1 45.56 328 GLN A O 1
ATOM 2709 N N . ARG A 1 329 ? 21.031 -10.703 15.562 1 43.28 329 ARG A N 1
ATOM 2710 C CA . ARG A 1 329 ? 20 -10.312 14.602 1 43.28 329 ARG A CA 1
ATOM 2711 C C . ARG A 1 329 ? 19.172 -11.516 14.172 1 43.28 329 ARG A C 1
ATOM 2713 O O . ARG A 1 329 ? 17.953 -11.422 14.055 1 43.28 329 ARG A O 1
ATOM 2720 N N . ILE A 1 330 ? 19.922 -12.625 13.977 1 43.41 330 ILE A N 1
ATOM 2721 C CA . ILE A 1 330 ? 19.25 -13.883 13.641 1 43.41 330 ILE A CA 1
ATOM 2722 C C . ILE A 1 330 ? 18.406 -14.352 14.828 1 43.41 330 ILE A C 1
ATOM 2724 O O . ILE A 1 330 ? 17.266 -14.781 14.656 1 43.41 330 ILE A O 1
ATOM 2728 N N . GLU A 1 331 ? 19.016 -14.281 15.922 1 46 331 GLU A N 1
ATOM 2729 C CA . GLU A 1 331 ? 18.297 -14.727 17.125 1 46 331 GLU A CA 1
ATOM 2730 C C . GLU A 1 331 ? 17.125 -13.797 17.422 1 46 331 GLU A C 1
ATOM 2732 O O . GLU A 1 331 ? 16.031 -14.266 17.797 1 46 331 GLU A O 1
ATOM 2737 N N . ASN A 1 332 ? 17.281 -12.594 17.156 1 43.09 332 ASN A N 1
ATOM 2738 C CA . ASN A 1 332 ? 16.219 -11.609 17.359 1 43.09 332 ASN A CA 1
ATOM 2739 C C . ASN A 1 332 ? 15.117 -11.742 16.312 1 43.09 332 ASN A C 1
ATOM 2741 O O . ASN A 1 332 ? 13.945 -11.555 16.625 1 43.09 332 ASN A O 1
ATOM 2745 N N . ARG A 1 333 ? 15.523 -12.164 15.188 1 40.5 333 ARG A N 1
ATOM 2746 C CA . ARG A 1 333 ? 14.562 -12.484 14.141 1 40.5 333 ARG A CA 1
ATOM 2747 C C . ARG A 1 333 ? 13.742 -13.719 14.516 1 40.5 333 ARG A C 1
ATOM 2749 O O . ARG A 1 333 ? 12.539 -13.781 14.234 1 40.5 333 ARG A O 1
ATOM 2756 N N . ARG A 1 334 ? 14.43 -14.68 15.062 1 40.66 334 ARG A N 1
ATOM 2757 C CA . ARG A 1 334 ? 13.758 -15.891 15.516 1 40.66 334 ARG A CA 1
ATOM 2758 C C . ARG A 1 334 ? 12.812 -15.594 16.672 1 40.66 334 ARG A C 1
ATOM 2760 O O . ARG A 1 334 ? 11.688 -16.094 16.719 1 40.66 334 ARG A O 1
ATOM 2767 N N . ILE A 1 335 ? 13.195 -14.773 17.531 1 44.69 335 ILE A N 1
ATOM 2768 C CA . ILE A 1 335 ? 12.383 -14.406 18.688 1 44.69 335 ILE A CA 1
ATOM 2769 C C . ILE A 1 335 ? 11.234 -13.5 18.25 1 44.69 335 ILE A C 1
ATOM 2771 O O . ILE A 1 335 ? 10.094 -13.688 18.672 1 44.69 335 ILE A O 1
ATOM 2775 N N . SER A 1 336 ? 11.461 -12.664 17.328 1 40.59 336 SER A N 1
ATOM 2776 C CA . SER A 1 336 ? 10.445 -11.75 16.797 1 40.59 336 SER A CA 1
ATOM 2777 C C . SER A 1 336 ? 9.43 -12.492 15.945 1 40.59 336 SER A C 1
ATOM 2779 O O . SER A 1 336 ? 8.234 -12.211 16 1 40.59 336 SER A O 1
ATOM 2781 N N . LEU A 1 337 ? 9.859 -13.43 15.234 1 39.03 337 LEU A N 1
ATOM 2782 C CA . LEU A 1 337 ? 8.953 -14.328 14.523 1 39.03 337 LEU A CA 1
ATOM 2783 C C . LEU A 1 337 ? 8.117 -15.141 15.5 1 39.03 337 LEU A C 1
ATOM 2785 O O . LEU A 1 337 ? 6.91 -15.312 15.297 1 39.03 337 LEU A O 1
ATOM 2789 N N . ALA A 1 338 ? 8.727 -15.672 16.516 1 41.09 338 ALA A N 1
ATOM 2790 C CA . ALA A 1 338 ? 8.016 -16.453 17.516 1 41.09 338 ALA A CA 1
ATOM 2791 C C . ALA A 1 338 ? 7.027 -15.586 18.297 1 41.09 338 ALA A C 1
ATOM 2793 O O . ALA A 1 338 ? 5.91 -16.016 18.594 1 41.09 338 ALA A O 1
ATOM 2794 N N . ALA A 1 339 ? 7.324 -14.32 18.531 1 40.22 339 ALA A N 1
ATOM 2795 C CA . ALA A 1 339 ? 6.438 -13.438 19.281 1 40.22 339 ALA A CA 1
ATOM 2796 C C . ALA A 1 339 ? 5.293 -12.938 18.406 1 40.22 339 ALA A C 1
ATOM 2798 O O . ALA A 1 339 ? 4.152 -12.82 18.875 1 40.22 339 ALA A O 1
ATOM 2799 N N . ARG A 1 340 ? 5.465 -12.633 17.219 1 39.38 340 ARG A N 1
ATOM 2800 C CA . ARG A 1 340 ? 4.438 -12.258 16.25 1 39.38 340 ARG A CA 1
ATOM 2801 C C . ARG A 1 340 ? 3.461 -13.398 16.016 1 39.38 340 ARG A C 1
ATOM 2803 O O . ARG A 1 340 ? 2.252 -13.18 15.914 1 39.38 340 ARG A O 1
ATOM 2810 N N . THR A 1 341 ? 3.979 -14.562 15.922 1 37.16 341 THR A N 1
ATOM 2811 C CA . THR A 1 341 ? 3.148 -15.758 15.844 1 37.16 341 THR A CA 1
ATOM 2812 C C . THR A 1 341 ? 2.432 -16 17.172 1 37.16 341 THR A C 1
ATOM 2814 O O . THR A 1 341 ? 1.305 -16.5 17.188 1 37.16 341 THR A O 1
ATOM 2817 N N . ALA A 1 342 ? 3.014 -15.586 18.172 1 37.53 342 ALA A N 1
ATOM 2818 C CA . ALA A 1 342 ? 2.41 -15.828 19.484 1 37.53 342 ALA A CA 1
ATOM 2819 C C . ALA A 1 342 ? 1.208 -14.914 19.719 1 37.53 342 ALA A C 1
ATOM 2821 O O . ALA A 1 342 ? 0.177 -15.359 20.234 1 37.53 342 ALA A O 1
ATOM 2822 N N . LYS A 1 343 ? 1.261 -13.617 19.297 1 38.62 343 LYS A N 1
ATOM 2823 C CA . LYS A 1 343 ? 0.117 -12.734 19.5 1 38.62 343 LYS A CA 1
ATOM 2824 C C . LYS A 1 343 ? -1.05 -13.133 18.594 1 38.62 343 LYS A C 1
ATOM 2826 O O . LYS A 1 343 ? -2.207 -13.102 19.031 1 38.62 343 LYS A O 1
ATOM 2831 N N . SER A 1 344 ? -0.824 -13.477 17.406 1 34.5 344 SER A N 1
ATOM 2832 C CA . SER A 1 344 ? -1.862 -14.117 16.594 1 34.5 344 SER A CA 1
ATOM 2833 C C . SER A 1 344 ? -2.348 -15.406 17.25 1 34.5 344 SER A C 1
ATOM 2835 O O . SER A 1 344 ? -3.547 -15.695 17.25 1 34.5 344 SER A O 1
ATOM 2837 N N . ILE A 1 345 ? -1.402 -16 17.906 1 36.72 345 ILE A N 1
ATOM 2838 C CA . ILE A 1 345 ? -1.726 -17.25 18.594 1 36.72 345 ILE A CA 1
ATOM 2839 C C . ILE A 1 345 ? -2.488 -16.953 19.875 1 36.72 345 ILE A C 1
ATOM 2841 O O . ILE A 1 345 ? -3.471 -17.625 20.188 1 36.72 345 ILE A O 1
ATOM 2845 N N . GLU A 1 346 ? -2.023 -15.93 20.578 1 38.69 346 GLU A N 1
ATOM 2846 C CA . GLU A 1 346 ? -2.73 -15.625 21.812 1 38.69 346 GLU A CA 1
ATOM 2847 C C . GLU A 1 346 ? -4.172 -15.203 21.531 1 38.69 346 GLU A C 1
ATOM 2849 O O . GLU A 1 346 ? -5.094 -15.633 22.234 1 38.69 346 GLU A O 1
ATOM 2854 N N . LYS A 1 347 ? -4.48 -14.438 20.531 1 37 347 LYS A N 1
ATOM 2855 C CA . LYS A 1 347 ? -5.852 -14.094 20.172 1 37 347 LYS A CA 1
ATOM 2856 C C . LYS A 1 347 ? -6.609 -15.312 19.656 1 37 347 LYS A C 1
ATOM 2858 O O . LYS A 1 347 ? -7.781 -15.508 19.984 1 37 347 LYS A O 1
ATOM 2863 N N . ILE A 1 348 ? -5.859 -16.109 19 1 33.25 348 ILE A N 1
ATOM 2864 C CA . ILE A 1 348 ? -6.449 -17.406 18.625 1 33.25 348 ILE A CA 1
ATOM 2865 C C . ILE A 1 348 ? -6.691 -18.234 19.875 1 33.25 348 ILE A C 1
ATOM 2867 O O . ILE A 1 348 ? -7.754 -18.844 20.031 1 33.25 348 ILE A O 1
ATOM 2871 N N . LYS A 1 349 ? -5.684 -18.266 20.734 1 34.97 349 LYS A N 1
ATOM 2872 C CA . LYS A 1 349 ? -5.84 -19.047 21.953 1 34.97 349 LYS A CA 1
ATOM 2873 C C . LYS A 1 349 ? -6.906 -18.453 22.859 1 34.97 349 LYS A C 1
ATOM 2875 O O . LYS A 1 349 ? -7.684 -19.172 23.484 1 34.97 349 LYS A O 1
ATOM 2880 N N . ASN A 1 350 ? -6.805 -17.172 23.062 1 35.06 350 ASN A N 1
ATOM 2881 C CA . ASN A 1 350 ? -7.805 -16.578 23.938 1 35.06 350 ASN A CA 1
ATOM 2882 C C . ASN A 1 350 ? -9.211 -16.75 23.391 1 35.06 350 ASN A C 1
ATOM 2884 O O . ASN A 1 350 ? -10.188 -16.766 24.141 1 35.06 350 ASN A O 1
ATOM 2888 N N . HIS A 1 351 ? -9.391 -16.891 22.156 1 31.59 351 HIS A N 1
ATOM 2889 C CA . HIS A 1 351 ? -10.695 -17.312 21.656 1 31.59 351 HIS A CA 1
ATOM 2890 C C . HIS A 1 351 ? -10.938 -18.781 21.922 1 31.59 351 HIS A C 1
ATOM 2892 O O . HIS A 1 351 ? -12.062 -19.266 21.75 1 31.59 351 HIS A O 1
ATOM 2898 N N . GLU A 1 352 ? -9.898 -19.562 22.094 1 30.56 352 GLU A N 1
ATOM 2899 C CA . GLU A 1 352 ? -10.172 -20.906 22.578 1 30.56 352 GLU A CA 1
ATOM 2900 C C . GLU A 1 352 ? -10.672 -20.875 24.016 1 30.56 352 GLU A C 1
ATOM 2902 O O . GLU A 1 352 ? -11.391 -21.781 24.453 1 30.56 352 GLU A O 1
ATOM 2907 N N . LEU A 1 353 ? -10.18 -19.984 24.875 1 28.83 353 LEU A N 1
ATOM 2908 C CA . LEU A 1 353 ? -10.562 -20.047 26.281 1 28.83 353 LEU A CA 1
ATOM 2909 C C . LEU A 1 353 ? -12.055 -19.734 26.453 1 28.83 353 LEU A C 1
ATOM 2911 O O . LEU A 1 353 ? -12.609 -19.938 27.531 1 28.83 353 LEU A O 1
ATOM 2915 N N . LEU A 1 354 ? -12.75 -19.172 25.516 1 29.44 354 LEU A N 1
ATOM 2916 C CA . LEU A 1 354 ? -14.156 -18.969 25.812 1 29.44 354 LEU A CA 1
ATOM 2917 C C . LEU A 1 354 ? -14.906 -20.297 25.859 1 29.44 354 LEU A C 1
ATOM 2919 O O . LEU A 1 354 ? -16.125 -20.328 26.031 1 29.44 354 LEU A O 1
ATOM 2923 N N . ARG A 1 355 ? -14.242 -21.453 25.547 1 25.22 355 ARG A N 1
ATOM 2924 C CA . ARG A 1 355 ? -15.055 -22.656 25.656 1 25.22 355 ARG A CA 1
ATOM 2925 C C . ARG A 1 355 ? -15.156 -23.109 27.109 1 25.22 355 ARG A C 1
ATOM 2927 O O . ARG A 1 355 ? -15.641 -24.203 27.391 1 25.22 355 ARG A O 1
ATOM 2934 N N . SER A 1 356 ? -14.508 -22.5 28 1 25.16 356 SER A N 1
ATOM 2935 C CA . SER A 1 356 ? -14.82 -23.172 29.266 1 25.16 356 SER A CA 1
ATOM 2936 C C . SER A 1 356 ? -16.297 -23.031 29.609 1 25.16 356 SER A C 1
ATOM 2938 O O . SER A 1 356 ? -16.828 -21.922 29.703 1 25.16 356 SER A O 1
ATOM 2940 N N . VAL A 1 357 ? -17.109 -23.953 29.156 1 27.02 357 VAL A N 1
ATOM 2941 C CA . VAL A 1 357 ? -18.438 -24.297 29.672 1 27.02 357 VAL A CA 1
ATOM 2942 C C . VAL A 1 357 ? -18.422 -24.312 31.188 1 27.02 357 VAL A C 1
ATOM 2944 O O . VAL A 1 357 ? -17.609 -25 31.797 1 27.02 357 VAL A O 1
ATOM 2947 N N . LYS A 1 358 ? -18.875 -23.344 31.766 1 26.12 358 LYS A N 1
ATOM 2948 C CA . LYS A 1 358 ? -19.422 -23.547 33.094 1 26.12 358 LYS A CA 1
ATOM 2949 C C . LYS A 1 358 ? -20.281 -24.812 33.156 1 26.12 358 LYS A C 1
ATOM 2951 O O . LYS A 1 358 ? -21.203 -24.969 32.375 1 26.12 358 LYS A O 1
ATOM 2956 N N . LYS A 1 359 ? -19.938 -25.953 33.75 1 22.69 359 LYS A N 1
ATOM 2957 C CA . LYS A 1 359 ? -20.812 -26.891 34.438 1 22.69 359 LYS A CA 1
ATOM 2958 C C . LYS A 1 359 ? -21.672 -26.188 35.469 1 22.69 359 LYS A C 1
ATOM 2960 O O . LYS A 1 359 ? -21.188 -25.359 36.25 1 22.69 359 LYS A O 1
ATOM 2965 N N . MET B 1 1 ? -27.094 -33.25 6.215 1 58.72 1 MET B N 1
ATOM 2966 C CA . MET B 1 1 ? -26.156 -32.156 6.328 1 58.72 1 MET B CA 1
ATOM 2967 C C . MET B 1 1 ? -25.172 -32.156 5.172 1 58.72 1 MET B C 1
ATOM 2969 O O . MET B 1 1 ? -24.625 -33.188 4.816 1 58.72 1 MET B O 1
ATOM 2973 N N . THR B 1 2 ? -25.328 -31.266 4.164 1 76.69 2 THR B N 1
ATOM 2974 C CA . THR B 1 2 ? -24.672 -31.438 2.871 1 76.69 2 THR B CA 1
ATOM 2975 C C . THR B 1 2 ? -23.312 -30.734 2.861 1 76.69 2 THR B C 1
ATOM 2977 O O . THR B 1 2 ? -23.188 -29.609 3.34 1 76.69 2 THR B O 1
ATOM 2980 N N . ILE B 1 3 ? -22.281 -31.578 2.674 1 90.5 3 ILE B N 1
ATOM 2981 C CA . ILE B 1 3 ? -20.922 -31.078 2.459 1 90.5 3 ILE B CA 1
ATOM 2982 C C . ILE B 1 3 ? -20.828 -30.422 1.081 1 90.5 3 ILE B C 1
ATOM 2984 O O . ILE B 1 3 ? -21.25 -31.016 0.081 1 90.5 3 ILE B O 1
ATOM 2988 N N . ASN B 1 4 ? -20.484 -29.156 1.092 1 93.56 4 ASN B N 1
ATOM 2989 C CA . ASN B 1 4 ? -20.234 -28.453 -0.16 1 93.56 4 ASN B CA 1
ATOM 2990 C C . ASN B 1 4 ? -18.75 -28.141 -0.337 1 93.56 4 ASN B C 1
ATOM 2992 O O . ASN B 1 4 ? -18.078 -27.781 0.625 1 93.56 4 ASN B O 1
ATOM 2996 N N . ARG B 1 5 ? -18.312 -28.344 -1.579 1 96.25 5 ARG B N 1
ATOM 2997 C CA . ARG B 1 5 ? -16.984 -27.875 -1.915 1 96.25 5 ARG B CA 1
ATOM 2998 C C . ARG B 1 5 ? -17.016 -26.422 -2.391 1 96.25 5 ARG B C 1
ATOM 3000 O O . ARG B 1 5 ? -17.75 -26.078 -3.316 1 96.25 5 ARG B O 1
ATOM 3007 N N . TYR B 1 6 ? -16.219 -25.609 -1.716 1 97.44 6 TYR B N 1
ATOM 3008 C CA . TYR B 1 6 ? -16.109 -24.203 -2.062 1 97.44 6 TYR B CA 1
ATOM 3009 C C . TYR B 1 6 ? -14.781 -23.906 -2.74 1 97.44 6 TYR B C 1
ATOM 3011 O O . TYR B 1 6 ? -13.742 -24.406 -2.318 1 97.44 6 TYR B O 1
ATOM 3019 N N . LEU B 1 7 ? -14.836 -23.203 -3.863 1 98.38 7 LEU B N 1
ATOM 3020 C CA . LEU B 1 7 ? -13.68 -22.5 -4.391 1 98.38 7 LEU B CA 1
ATOM 3021 C C . LEU B 1 7 ? -13.648 -21.062 -3.883 1 98.38 7 LEU B C 1
ATOM 3023 O O . LEU B 1 7 ? -14.609 -20.312 -4.082 1 98.38 7 LEU B O 1
ATOM 3027 N N . ILE B 1 8 ? -12.594 -20.688 -3.186 1 98.19 8 ILE B N 1
ATOM 3028 C CA . ILE B 1 8 ? -12.461 -19.328 -2.693 1 98.19 8 ILE B CA 1
ATOM 3029 C C . ILE B 1 8 ? -11.305 -18.625 -3.402 1 98.19 8 ILE B C 1
ATOM 3031 O O . ILE B 1 8 ? -10.297 -19.25 -3.729 1 98.19 8 ILE B O 1
ATOM 3035 N N . TYR B 1 9 ? -11.477 -17.391 -3.684 1 98.31 9 TYR B N 1
ATOM 3036 C CA . TYR B 1 9 ? -10.438 -16.484 -4.168 1 98.31 9 TYR B CA 1
ATOM 3037 C C . TYR B 1 9 ? -10.031 -15.5 -3.082 1 98.31 9 TYR B C 1
ATOM 3039 O O . TYR B 1 9 ? -10.875 -14.984 -2.354 1 98.31 9 TYR B O 1
ATOM 3047 N N . PHE B 1 10 ? -8.727 -15.289 -2.939 1 98.06 10 PHE B N 1
ATOM 3048 C CA . PHE B 1 10 ? -8.273 -14.43 -1.85 1 98.06 10 PHE B CA 1
ATOM 3049 C C . PHE B 1 10 ? -7.035 -13.641 -2.254 1 98.06 10 PHE B C 1
ATOM 3051 O O . PHE B 1 10 ? -6.352 -14 -3.215 1 98.06 10 PHE B O 1
ATOM 3058 N N . SER B 1 11 ? -6.797 -12.547 -1.612 1 98.19 11 SER B N 1
ATOM 3059 C CA . SER B 1 11 ? -5.637 -11.672 -1.767 1 98.19 11 SER B CA 1
ATOM 3060 C C . SER B 1 11 ? -4.922 -11.461 -0.436 1 98.19 11 SER B C 1
ATOM 3062 O O . SER B 1 11 ? -5.496 -11.711 0.628 1 98.19 11 SER B O 1
ATOM 3064 N N . TYR B 1 12 ? -3.635 -11.117 -0.537 1 97.69 12 TYR B N 1
ATOM 3065 C CA . TYR B 1 12 ? -2.889 -10.852 0.688 1 97.69 12 TYR B CA 1
ATOM 3066 C C . TYR B 1 12 ? -1.629 -10.047 0.397 1 97.69 12 TYR B C 1
ATOM 3068 O O . TYR B 1 12 ? -1.127 -10.055 -0.729 1 97.69 12 TYR B O 1
ATOM 3076 N N . ILE B 1 13 ? -1.193 -9.328 1.399 1 97.12 13 ILE B N 1
ATOM 3077 C CA . ILE B 1 13 ? 0.157 -8.781 1.45 1 97.12 13 ILE B CA 1
ATOM 3078 C C . ILE B 1 13 ? 1.068 -9.719 2.232 1 97.12 13 ILE B C 1
ATOM 3080 O O . ILE B 1 13 ? 0.862 -9.945 3.428 1 97.12 13 ILE B O 1
ATOM 3084 N N . GLY B 1 14 ? 2.096 -10.211 1.592 1 96.56 14 GLY B N 1
ATOM 3085 C CA . GLY B 1 14 ? 2.84 -11.344 2.107 1 96.56 14 GLY B CA 1
ATOM 3086 C C . GLY B 1 14 ? 3.957 -10.945 3.053 1 96.56 14 GLY B C 1
ATOM 3087 O O . GLY B 1 14 ? 4.621 -11.812 3.635 1 96.56 14 GLY B O 1
ATOM 3088 N N . THR B 1 15 ? 4.191 -9.719 3.316 1 92.25 15 THR B N 1
ATOM 3089 C CA . THR B 1 15 ? 5.363 -9.18 3.996 1 92.25 15 THR B CA 1
ATOM 3090 C C . THR B 1 15 ? 5.582 -9.875 5.336 1 92.25 15 THR B C 1
ATOM 3092 O O . THR B 1 15 ? 6.719 -10.18 5.707 1 92.25 15 THR B O 1
ATOM 3095 N N . ARG B 1 16 ? 4.609 -10.281 6.059 1 86.44 16 ARG B N 1
ATOM 3096 C CA . ARG B 1 16 ? 4.797 -10.781 7.418 1 86.44 16 ARG B CA 1
ATOM 3097 C C . ARG B 1 16 ? 4.531 -12.281 7.488 1 86.44 16 ARG B C 1
ATOM 3099 O O . ARG B 1 16 ? 4.547 -12.867 8.57 1 86.44 16 ARG B O 1
ATOM 3106 N N . PHE B 1 17 ? 4.379 -12.891 6.371 1 90.75 17 PHE B N 1
ATOM 3107 C CA . PHE B 1 17 ? 4.035 -14.305 6.371 1 90.75 17 PHE B CA 1
ATOM 3108 C C . PHE B 1 17 ? 5.223 -15.156 5.938 1 90.75 17 PHE B C 1
ATOM 3110 O O . PHE B 1 17 ? 6.039 -14.719 5.121 1 90.75 17 PHE B O 1
ATOM 3117 N N . ARG B 1 18 ? 5.305 -16.266 6.441 1 87.12 18 ARG B N 1
ATOM 3118 C CA . ARG B 1 18 ? 6.34 -17.234 6.074 1 87.12 18 ARG B CA 1
ATOM 3119 C C . ARG B 1 18 ? 5.949 -17.984 4.812 1 87.12 18 ARG B C 1
ATOM 3121 O O . ARG B 1 18 ? 6.371 -19.141 4.617 1 87.12 18 ARG B O 1
ATOM 3128 N N . GLY B 1 19 ? 5.062 -17.438 4.07 1 88.75 19 GLY B N 1
ATOM 3129 C CA . GLY B 1 19 ? 4.543 -18.094 2.875 1 88.75 19 GLY B CA 1
ATOM 3130 C C . GLY B 1 19 ? 3.043 -18.312 2.92 1 88.75 19 GLY B C 1
ATOM 3131 O O . GLY B 1 19 ? 2.404 -18.062 3.943 1 88.75 19 GLY B O 1
ATOM 3132 N N . VAL B 1 20 ? 2.594 -18.781 1.853 1 90.94 20 VAL B N 1
ATOM 3133 C CA . VAL B 1 20 ? 1.15 -18.984 1.784 1 90.94 20 VAL B CA 1
ATOM 3134 C C . VAL B 1 20 ? 0.786 -20.297 2.463 1 90.94 20 VAL B C 1
ATOM 3136 O O . VAL B 1 20 ? -0.232 -20.391 3.154 1 90.94 20 VAL B O 1
ATOM 3139 N N . GLN B 1 21 ? 1.677 -21.297 2.23 1 88.31 21 GLN B N 1
ATOM 3140 C CA . GLN B 1 21 ? 1.366 -22.641 2.713 1 88.31 21 GLN B CA 1
ATOM 3141 C C . GLN B 1 21 ? 1.753 -22.797 4.18 1 88.31 21 GLN B C 1
ATOM 3143 O O . GLN B 1 21 ? 2.773 -22.266 4.621 1 88.31 21 GLN B O 1
ATOM 3148 N N . ARG B 1 22 ? 1 -23.641 4.832 1 78.31 22 ARG B N 1
ATOM 3149 C CA . ARG B 1 22 ? 1.215 -23.938 6.242 1 78.31 22 ARG B CA 1
ATOM 3150 C C . ARG B 1 22 ? 2.574 -24.594 6.465 1 78.31 22 ARG B C 1
ATOM 3152 O O . ARG B 1 22 ? 3.008 -25.422 5.664 1 78.31 22 ARG B O 1
ATOM 3159 N N . GLN B 1 23 ? 3.297 -24.031 7.473 1 66.25 23 GLN B N 1
ATOM 3160 C CA . GLN B 1 23 ? 4.555 -24.656 7.863 1 66.25 23 GLN B CA 1
ATOM 3161 C C . GLN B 1 23 ? 4.391 -25.438 9.164 1 66.25 23 GLN B C 1
ATOM 3163 O O . GLN B 1 23 ? 3.611 -25.062 10.031 1 66.25 23 GLN B O 1
ATOM 3168 N N . LEU B 1 24 ? 4.098 -26.734 9.203 1 56.75 24 LEU B N 1
ATOM 3169 C CA . LEU B 1 24 ? 3.777 -27.672 10.273 1 56.75 24 LEU B CA 1
ATOM 3170 C C . LEU B 1 24 ? 4.598 -27.359 11.523 1 56.75 24 LEU B C 1
ATOM 3172 O O . LEU B 1 24 ? 4.457 -28.047 12.547 1 56.75 24 LEU B O 1
ATOM 3176 N N . THR B 1 25 ? 5.52 -26.469 11.523 1 48.75 25 THR B N 1
ATOM 3177 C CA . THR B 1 25 ? 6.406 -26.578 12.68 1 48.75 25 THR B CA 1
ATOM 3178 C C . THR B 1 25 ? 5.703 -26.094 13.945 1 48.75 25 THR B C 1
ATOM 3180 O O . THR B 1 25 ? 6.215 -26.281 15.055 1 48.75 25 THR B O 1
ATOM 3183 N N . TYR B 1 26 ? 4.668 -25.391 13.781 1 46.94 26 TYR B N 1
ATOM 3184 C CA . TYR B 1 26 ? 4.414 -24.719 15.047 1 46.94 26 TYR B CA 1
ATOM 3185 C C . TYR B 1 26 ? 3.506 -25.562 15.938 1 46.94 26 TYR B C 1
ATOM 3187 O O . TYR B 1 26 ? 3.164 -26.703 15.594 1 46.94 26 TYR B O 1
ATOM 3195 N N . ASP B 1 27 ? 2.254 -24.891 16.656 1 46.44 27 ASP B N 1
ATOM 3196 C CA . ASP B 1 27 ? 1.557 -25.406 17.828 1 46.44 27 ASP B CA 1
ATOM 3197 C C . ASP B 1 27 ? 0.672 -26.594 17.469 1 46.44 27 ASP B C 1
ATOM 3199 O O . ASP B 1 27 ? -0.305 -26.453 16.734 1 46.44 27 ASP B O 1
ATOM 3203 N N . MET B 1 28 ? 1.244 -27.719 17.5 1 47.56 28 MET B N 1
ATOM 3204 C CA . MET B 1 28 ? 0.624 -29.031 17.328 1 47.56 28 MET B CA 1
ATOM 3205 C C . MET B 1 28 ? -0.7 -29.109 18.094 1 47.56 28 MET B C 1
ATOM 3207 O O . MET B 1 28 ? -1.539 -29.953 17.781 1 47.56 28 MET B O 1
ATOM 3211 N N . LEU B 1 29 ? -0.769 -28.438 19.109 1 47.03 29 LEU B N 1
ATOM 3212 C CA . LEU B 1 29 ? -1.935 -28.734 19.938 1 47.03 29 LEU B CA 1
ATOM 3213 C C . LEU B 1 29 ? -3.213 -28.234 19.266 1 47.03 29 LEU B C 1
ATOM 3215 O O . LEU B 1 29 ? -4.227 -28.938 19.266 1 47.03 29 LEU B O 1
ATOM 3219 N N . HIS B 1 30 ? -3.127 -27 18.75 1 53.25 30 HIS B N 1
ATOM 3220 C CA . HIS B 1 30 ? -4.371 -26.484 18.188 1 53.25 30 HIS B CA 1
ATOM 3221 C C . HIS B 1 30 ? -4.332 -26.453 16.672 1 53.25 30 HIS B C 1
ATOM 3223 O O . HIS B 1 30 ? -5.324 -26.109 16.031 1 53.25 30 HIS B O 1
ATOM 3229 N N . ASN B 1 31 ? -3.328 -27.062 16.016 1 57.41 31 ASN B N 1
ATOM 3230 C CA . ASN B 1 31 ? -3.135 -27.203 14.586 1 57.41 31 ASN B CA 1
ATOM 3231 C C . ASN B 1 31 ? -3.318 -25.875 13.867 1 57.41 31 ASN B C 1
ATOM 3233 O O . ASN B 1 31 ? -3.85 -25.828 12.75 1 57.41 31 ASN B O 1
ATOM 3237 N N . ASP B 1 32 ? -3.248 -24.781 14.602 1 64.56 32 ASP B N 1
ATOM 3238 C CA . ASP B 1 32 ? -3.369 -23.453 13.992 1 64.56 32 ASP B CA 1
ATOM 3239 C C . ASP B 1 32 ? -1.994 -22.875 13.68 1 64.56 32 ASP B C 1
ATOM 3241 O O . ASP B 1 32 ? -1.032 -23.094 14.414 1 64.56 32 ASP B O 1
ATOM 3245 N N . ASP B 1 33 ? -1.812 -22.375 12.375 1 72.06 33 ASP B N 1
ATOM 3246 C CA . ASP B 1 33 ? -0.581 -21.719 11.922 1 72.06 33 ASP B CA 1
ATOM 3247 C C . ASP B 1 33 ? -0.82 -20.25 11.586 1 72.06 33 ASP B C 1
ATOM 3249 O O . ASP B 1 33 ? -1.191 -19.922 10.461 1 72.06 33 ASP B O 1
ATOM 3253 N N . PRO B 1 34 ? -0.623 -19.328 12.602 1 74.5 34 PRO B N 1
ATOM 3254 C CA . PRO B 1 34 ? -0.868 -17.906 12.336 1 74.5 34 PRO B CA 1
ATOM 3255 C C . PRO B 1 34 ? 0.235 -17.266 11.5 1 74.5 34 PRO B C 1
ATOM 3257 O O . PRO B 1 34 ? 0.144 -16.078 11.164 1 74.5 34 PRO B O 1
ATOM 3260 N N . SER B 1 35 ? 1.147 -18.031 11.133 1 81.12 35 SER B N 1
ATOM 3261 C CA . SER B 1 35 ? 2.303 -17.453 10.453 1 81.12 35 SER B CA 1
ATOM 3262 C C . SER B 1 35 ? 2.176 -17.578 8.938 1 81.12 35 SER B C 1
ATOM 3264 O O . SER B 1 35 ? 2.986 -17.016 8.195 1 81.12 35 SER B O 1
ATOM 3266 N N . SER B 1 36 ? 1.142 -18.281 8.57 1 90.5 36 SER B N 1
ATOM 3267 C CA . SER B 1 36 ? 0.933 -18.484 7.137 1 90.5 36 SER B CA 1
ATOM 3268 C C . SER B 1 36 ? -0.443 -17.984 6.707 1 90.5 36 SER B C 1
ATOM 3270 O O . SER B 1 36 ? -1.359 -17.891 7.527 1 90.5 36 SER B O 1
ATOM 3272 N N . VAL B 1 37 ? -0.554 -17.688 5.473 1 95.12 37 VAL B N 1
ATOM 3273 C CA . VAL B 1 37 ? -1.827 -17.234 4.914 1 95.12 37 VAL B CA 1
ATOM 3274 C C . VAL B 1 37 ? -2.859 -18.359 5.031 1 95.12 37 VAL B C 1
ATOM 3276 O O . VAL B 1 37 ? -3.982 -18.125 5.484 1 95.12 37 VAL B O 1
ATOM 3279 N N . GLN B 1 38 ? -2.404 -19.547 4.648 1 95.31 38 GLN B N 1
ATOM 3280 C CA . GLN B 1 38 ? -3.277 -20.703 4.723 1 95.31 38 GLN B CA 1
ATOM 3281 C C . GLN B 1 38 ? -3.783 -20.922 6.148 1 95.31 38 GLN B C 1
ATOM 3283 O O . GLN B 1 38 ? -4.977 -21.156 6.359 1 95.31 38 GLN B O 1
ATOM 3288 N N . GLY B 1 39 ? -2.918 -20.906 7.055 1 92 39 GLY B N 1
ATOM 3289 C CA . GLY B 1 39 ? -3.295 -21.109 8.445 1 92 39 GLY B CA 1
ATOM 3290 C C . GLY B 1 39 ? -4.316 -20.109 8.938 1 92 39 GLY B C 1
ATOM 3291 O O . GLY B 1 39 ? -5.285 -20.469 9.609 1 92 39 GLY B O 1
ATOM 3292 N N . LEU B 1 40 ? -4.18 -18.891 8.609 1 92.75 40 LEU B N 1
ATOM 3293 C CA . LEU B 1 40 ? -5.082 -17.828 9.055 1 92.75 40 LEU B CA 1
ATOM 3294 C C . LEU B 1 40 ? -6.445 -17.969 8.383 1 92.75 40 LEU B C 1
ATOM 3296 O O . LEU B 1 40 ? -7.48 -17.719 9.008 1 92.75 40 LEU B O 1
ATOM 3300 N N . LEU B 1 41 ? -6.418 -18.312 7.16 1 95.94 41 LEU B N 1
ATOM 3301 C CA . LEU B 1 41 ? -7.672 -18.516 6.441 1 95.94 41 LEU B CA 1
ATOM 3302 C C . LEU B 1 41 ? -8.453 -19.672 7.047 1 95.94 41 LEU B C 1
ATOM 3304 O O . LEU B 1 41 ? -9.672 -19.578 7.23 1 95.94 41 LEU B O 1
ATOM 3308 N N . GLU B 1 42 ? -7.742 -20.75 7.324 1 94.38 42 GLU B N 1
ATOM 3309 C CA . GLU B 1 42 ? -8.398 -21.891 7.945 1 94.38 42 GLU B CA 1
ATOM 3310 C C . GLU B 1 42 ? -8.984 -21.531 9.305 1 94.38 42 GLU B C 1
ATOM 3312 O O . GLU B 1 42 ? -10.094 -21.938 9.641 1 94.38 42 GLU B O 1
ATOM 3317 N N . TYR B 1 43 ? -8.273 -20.766 9.977 1 91.5 43 TYR B N 1
ATOM 3318 C CA . TYR B 1 43 ? -8.758 -20.297 11.273 1 91.5 43 TYR B CA 1
ATOM 3319 C C . TYR B 1 43 ? -10.008 -19.438 11.109 1 91.5 43 TYR B C 1
ATOM 3321 O O . TYR B 1 43 ? -10.969 -19.562 11.867 1 91.5 43 TYR B O 1
ATOM 3329 N N . ALA B 1 44 ? -9.969 -18.547 10.195 1 94.69 44 ALA B N 1
ATOM 3330 C CA . ALA B 1 44 ? -11.125 -17.688 9.922 1 94.69 44 ALA B CA 1
ATOM 3331 C C . ALA B 1 44 ? -12.352 -18.516 9.547 1 94.69 44 ALA B C 1
ATOM 3333 O O . ALA B 1 44 ? -13.461 -18.219 9.984 1 94.69 44 ALA B O 1
ATOM 3334 N N . LEU B 1 45 ? -12.148 -19.531 8.805 1 95.69 45 LEU B N 1
ATOM 3335 C CA . LEU B 1 45 ? -13.234 -20.375 8.336 1 95.69 45 LEU B CA 1
ATOM 3336 C C . LEU B 1 45 ? -13.828 -21.188 9.484 1 95.69 45 LEU B C 1
ATOM 3338 O O . LEU B 1 45 ? -15.016 -21.531 9.461 1 95.69 45 LEU B O 1
ATOM 3342 N N . LYS B 1 46 ? -13.078 -21.5 10.461 1 92.31 46 LYS B N 1
ATOM 3343 C CA . LYS B 1 46 ? -13.562 -22.203 11.641 1 92.31 46 LYS B CA 1
ATOM 3344 C C . LYS B 1 46 ? -14.641 -21.406 12.359 1 92.31 46 LYS B C 1
ATOM 3346 O O . LYS B 1 46 ? -15.492 -21.969 13.055 1 92.31 46 LYS B O 1
ATOM 3351 N N . GLN B 1 47 ? -14.539 -20.047 12.125 1 91.31 47 GLN B N 1
ATOM 3352 C CA . GLN B 1 47 ? -15.5 -19.188 12.805 1 91.31 47 GLN B CA 1
ATOM 3353 C C . GLN B 1 47 ? -16.922 -19.422 12.289 1 91.31 47 GLN B C 1
ATOM 3355 O O . GLN B 1 47 ? -17.891 -19.031 12.93 1 91.31 47 GLN B O 1
ATOM 3360 N N . LEU B 1 48 ? -17.031 -20.031 11.156 1 92.81 48 LEU B N 1
ATOM 3361 C CA . LEU B 1 48 ? -18.344 -20.391 10.602 1 92.81 48 LEU B CA 1
ATOM 3362 C C . LEU B 1 48 ? -18.938 -21.594 11.32 1 92.81 48 LEU B C 1
ATOM 3364 O O . LEU B 1 48 ? -20.078 -21.969 11.07 1 92.81 48 LEU B O 1
ATOM 3368 N N . GLN B 1 49 ? -18.141 -22.219 12.109 1 91.75 49 GLN B N 1
ATOM 3369 C CA . GLN B 1 49 ? -18.516 -23.359 12.945 1 91.75 49 GLN B CA 1
ATOM 3370 C C . GLN B 1 49 ? -18.953 -24.547 12.094 1 91.75 49 GLN B C 1
ATOM 3372 O O . GLN B 1 49 ? -20.031 -25.109 12.305 1 91.75 49 GLN B O 1
ATOM 3377 N N . PRO B 1 50 ? -18.172 -24.859 11.25 1 94 50 PRO B N 1
ATOM 3378 C CA . PRO B 1 50 ? -18.469 -26.078 10.492 1 94 50 PRO B CA 1
ATOM 3379 C C . PRO B 1 50 ? -18.359 -27.344 11.344 1 94 50 PRO B C 1
ATOM 3381 O O . PRO B 1 50 ? -17.672 -27.344 12.375 1 94 50 PRO B O 1
ATOM 3384 N N . LEU B 1 51 ? -19.016 -28.391 10.875 1 94 51 LEU B N 1
ATOM 3385 C CA . LEU B 1 51 ? -18.984 -29.672 11.57 1 94 51 LEU B CA 1
ATOM 3386 C C . LEU B 1 51 ? -17.656 -30.391 11.305 1 94 51 LEU B C 1
ATOM 3388 O O . LEU B 1 51 ? -17.203 -31.172 12.133 1 94 51 LEU B O 1
ATOM 3392 N N . ASN B 1 52 ? -17.125 -30.109 10.203 1 93.75 52 ASN B N 1
ATOM 3393 C CA . ASN B 1 52 ? -15.812 -30.672 9.867 1 93.75 52 ASN B CA 1
ATOM 3394 C C . ASN B 1 52 ? -14.695 -29.656 10.055 1 93.75 52 ASN B C 1
ATOM 3396 O O . ASN B 1 52 ? -14.961 -28.469 10.234 1 93.75 52 ASN B O 1
ATOM 3400 N N . THR B 1 53 ? -13.469 -30.125 10.062 1 91.56 53 THR B N 1
ATOM 3401 C CA . THR B 1 53 ? -12.305 -29.25 10.148 1 91.56 53 THR B CA 1
ATOM 3402 C C . THR B 1 53 ? -11.945 -28.688 8.773 1 91.56 53 THR B C 1
ATOM 3404 O O . THR B 1 53 ? -11.68 -29.438 7.84 1 91.56 53 THR B O 1
ATOM 3407 N N . PRO B 1 54 ? -11.945 -27.391 8.664 1 93.12 54 PRO B N 1
ATOM 3408 C CA . PRO B 1 54 ? -11.578 -26.812 7.371 1 93.12 54 PRO B CA 1
ATOM 3409 C C . PRO B 1 54 ? -10.125 -27.078 6.992 1 93.12 54 PRO B C 1
ATOM 3411 O O . PRO B 1 54 ? -9.227 -26.875 7.801 1 93.12 54 PRO B O 1
ATOM 3414 N N . LYS B 1 55 ? -9.938 -27.594 5.84 1 93.69 55 LYS B N 1
ATOM 3415 C CA . LYS B 1 55 ? -8.617 -27.797 5.25 1 93.69 55 LYS B CA 1
ATOM 3416 C C . LYS B 1 55 ? -8.523 -27.188 3.861 1 93.69 55 LYS B C 1
ATOM 3418 O O . LYS B 1 55 ? -9.195 -27.625 2.93 1 93.69 55 LYS B O 1
ATOM 3423 N N . LEU B 1 56 ? -7.672 -26.25 3.777 1 96.12 56 LEU B N 1
ATOM 3424 C CA . LEU B 1 56 ? -7.539 -25.562 2.5 1 96.12 56 LEU B CA 1
ATOM 3425 C C . LEU B 1 56 ? -6.547 -26.281 1.593 1 96.12 56 LEU B C 1
ATOM 3427 O O . LEU B 1 56 ? -5.496 -26.734 2.051 1 96.12 56 LEU B O 1
ATOM 3431 N N . HIS B 1 57 ? -6.91 -26.391 0.381 1 97.12 57 HIS B N 1
ATOM 3432 C CA . HIS B 1 57 ? -6.02 -26.828 -0.688 1 97.12 57 HIS B CA 1
ATOM 3433 C C . HIS B 1 57 ? -5.676 -25.672 -1.624 1 97.12 57 HIS B C 1
ATOM 3435 O O . HIS B 1 57 ? -6.477 -25.312 -2.492 1 97.12 57 HIS B O 1
ATOM 3441 N N . ILE B 1 58 ? -4.504 -25.203 -1.462 1 96.94 58 ILE B N 1
ATOM 3442 C CA . ILE B 1 58 ? -4.098 -23.969 -2.131 1 96.94 58 ILE B CA 1
ATOM 3443 C C . ILE B 1 58 ? -3.727 -24.281 -3.582 1 96.94 58 ILE B C 1
ATOM 3445 O O . ILE B 1 58 ? -3.119 -25.312 -3.871 1 96.94 58 ILE B O 1
ATOM 3449 N N . SER B 1 59 ? -4.039 -23.312 -4.438 1 97.38 59 SER B N 1
ATOM 3450 C CA . SER B 1 59 ? -3.779 -23.5 -5.863 1 97.38 59 SER B CA 1
ATOM 3451 C C . SER B 1 59 ? -2.328 -23.188 -6.207 1 97.38 59 SER B C 1
ATOM 3453 O O . SER B 1 59 ? -1.757 -23.797 -7.117 1 97.38 59 SER B O 1
ATOM 3455 N N . SER B 1 60 ? -1.792 -22.172 -5.559 1 96.31 60 SER B N 1
ATOM 3456 C CA . SER B 1 60 ? -0.461 -21.656 -5.863 1 96.31 60 SER B CA 1
ATOM 3457 C C . SER B 1 60 ? 0.351 -21.438 -4.594 1 96.31 60 SER B C 1
ATOM 3459 O O . SER B 1 60 ? -0.102 -20.766 -3.672 1 96.31 60 SER B O 1
ATOM 3461 N N . ARG B 1 61 ? 1.521 -22 -4.562 1 91.69 61 ARG B N 1
ATOM 3462 C CA . ARG B 1 61 ? 2.398 -21.812 -3.408 1 91.69 61 ARG B CA 1
ATOM 3463 C C . ARG B 1 61 ? 3.359 -20.656 -3.631 1 91.69 61 ARG B C 1
ATOM 3465 O O . ARG B 1 61 ? 4.168 -20.672 -4.562 1 91.69 61 ARG B O 1
ATOM 3472 N N . THR B 1 62 ? 3.225 -19.641 -2.865 1 94.69 62 THR B N 1
ATOM 3473 C CA . THR B 1 62 ? 4.113 -18.484 -2.951 1 94.69 62 THR B CA 1
ATOM 3474 C C . THR B 1 62 ? 5.098 -18.469 -1.786 1 94.69 62 THR B C 1
ATOM 3476 O O . THR B 1 62 ? 4.754 -18.859 -0.67 1 94.69 62 THR B O 1
ATOM 3479 N N . ASP B 1 63 ? 6.293 -17.969 -2.061 1 92.44 63 ASP B N 1
ATOM 3480 C CA . ASP B 1 63 ? 7.363 -17.875 -1.07 1 92.44 63 ASP B CA 1
ATOM 3481 C C . ASP B 1 63 ? 7.031 -16.828 -0.007 1 92.44 63 ASP B C 1
ATOM 3483 O O . ASP B 1 63 ? 6.086 -16.047 -0.163 1 92.44 63 ASP B O 1
ATOM 3487 N N . GLN B 1 64 ? 7.82 -16.938 1 1 93.94 64 GLN B N 1
ATOM 3488 C CA . GLN B 1 64 ? 7.75 -15.906 2.027 1 93.94 64 GLN B CA 1
ATOM 3489 C C . GLN B 1 64 ? 7.918 -14.516 1.419 1 93.94 64 GLN B C 1
ATOM 3491 O O . GLN B 1 64 ? 8.805 -14.289 0.597 1 93.94 64 GLN B O 1
ATOM 3496 N N . GLY B 1 65 ? 6.984 -13.664 1.793 1 96.12 65 GLY B N 1
ATOM 3497 C CA . GLY B 1 65 ? 7.133 -12.273 1.401 1 96.12 65 GLY B CA 1
ATOM 3498 C C . GLY B 1 65 ? 6.41 -11.938 0.111 1 96.12 65 GLY B C 1
ATOM 3499 O O . GLY B 1 65 ? 6.219 -10.758 -0.213 1 96.12 65 GLY B O 1
ATOM 3500 N N . VAL B 1 66 ? 6.008 -12.953 -0.641 1 98.38 66 VAL B N 1
ATOM 3501 C CA . VAL B 1 66 ? 5.328 -12.711 -1.911 1 98.38 66 VAL B CA 1
ATOM 3502 C C . VAL B 1 66 ? 3.883 -12.297 -1.653 1 98.38 66 VAL B C 1
ATOM 3504 O O . VAL B 1 66 ? 3.236 -12.812 -0.739 1 98.38 66 VAL B O 1
ATOM 3507 N N . HIS B 1 67 ? 3.385 -11.367 -2.432 1 98.5 67 HIS B N 1
ATOM 3508 C CA . HIS B 1 67 ? 2.025 -10.852 -2.32 1 98.5 67 HIS B CA 1
ATOM 3509 C C . HIS B 1 67 ? 1.091 -11.539 -3.309 1 98.5 67 HIS B C 1
ATOM 3511 O O . HIS B 1 67 ? 1.541 -12.305 -4.16 1 98.5 67 HIS B O 1
ATOM 3517 N N . SER B 1 68 ? -0.204 -11.258 -3.127 1 98.56 68 SER B N 1
ATOM 3518 C CA . SER B 1 68 ? -1.171 -11.789 -4.086 1 98.56 68 SER B CA 1
ATOM 3519 C C . SER B 1 68 ? -2.373 -10.859 -4.223 1 98.56 68 SER B C 1
ATOM 3521 O O . SER B 1 68 ? -2.971 -10.453 -3.225 1 98.56 68 SER B O 1
ATOM 3523 N N . PHE B 1 69 ? -2.703 -10.562 -5.473 1 98.38 69 PHE B N 1
ATOM 3524 C CA . PHE B 1 69 ? -3.963 -9.883 -5.754 1 98.38 69 PHE B CA 1
ATOM 3525 C C . PHE B 1 69 ? -5.105 -10.883 -5.863 1 98.38 69 PHE B C 1
ATOM 3527 O O . PHE B 1 69 ? -6.242 -10.578 -5.488 1 98.38 69 PHE B O 1
ATOM 3534 N N . LYS B 1 70 ? -4.785 -12.023 -6.395 1 98.31 70 LYS B N 1
ATOM 3535 C CA . LYS B 1 70 ? -5.805 -13.055 -6.57 1 98.31 70 LYS B CA 1
ATOM 3536 C C . LYS B 1 70 ? -5.18 -14.445 -6.57 1 98.31 70 LYS B C 1
ATOM 3538 O O . LYS B 1 70 ? -4.59 -14.867 -7.566 1 98.31 70 LYS B O 1
ATOM 3543 N N . SER B 1 71 ? -5.344 -15.102 -5.516 1 98.19 71 SER B N 1
ATOM 3544 C CA . SER B 1 71 ? -5.047 -16.531 -5.367 1 98.19 71 SER B CA 1
ATOM 3545 C C . SER B 1 71 ? -6.32 -17.328 -5.145 1 98.19 71 SER B C 1
ATOM 3547 O O . SER B 1 71 ? -7.426 -16.781 -5.156 1 98.19 71 SER B O 1
ATOM 3549 N N . SER B 1 72 ? -6.176 -18.672 -5.098 1 98.44 72 SER B N 1
ATOM 3550 C CA . SER B 1 72 ? -7.367 -19.484 -4.906 1 98.44 72 SER B CA 1
ATOM 3551 C C . SER B 1 72 ? -7.059 -20.734 -4.082 1 98.44 72 SER B C 1
ATOM 3553 O O . SER B 1 72 ? -5.891 -21.078 -3.889 1 98.44 72 SER B O 1
ATOM 3555 N N . ALA B 1 73 ? -8.062 -21.266 -3.564 1 98.44 73 ALA B N 1
ATOM 3556 C CA . ALA B 1 73 ? -8.039 -22.531 -2.844 1 98.44 73 ALA B CA 1
ATOM 3557 C C . ALA B 1 73 ? -9.43 -23.172 -2.818 1 98.44 73 ALA B C 1
ATOM 3559 O O . ALA B 1 73 ? -10.438 -22.484 -3.016 1 98.44 73 ALA B O 1
ATOM 3560 N N . HIS B 1 74 ? -9.438 -24.438 -2.662 1 98.25 74 HIS B N 1
ATOM 3561 C CA . HIS B 1 74 ? -10.727 -25.094 -2.424 1 98.25 74 HIS B CA 1
ATOM 3562 C C . HIS B 1 74 ? -10.734 -25.812 -1.079 1 98.25 74 HIS B C 1
ATOM 3564 O O . HIS B 1 74 ? -9.68 -26.047 -0.488 1 98.25 74 HIS B O 1
ATOM 3570 N N . LEU B 1 75 ? -11.891 -26.016 -0.575 1 97.56 75 LEU B N 1
ATOM 3571 C CA . LEU B 1 75 ? -12.102 -26.734 0.674 1 97.56 75 LEU B CA 1
ATOM 3572 C C . LEU B 1 75 ? -13.523 -27.297 0.743 1 97.56 75 LEU B C 1
ATOM 3574 O O . LEU B 1 75 ? -14.406 -26.844 0.017 1 97.56 75 LEU B O 1
ATOM 3578 N N . ASP B 1 76 ? -13.672 -28.266 1.605 1 96.81 76 ASP B N 1
ATOM 3579 C CA . ASP B 1 76 ? -14.984 -28.828 1.91 1 96.81 76 ASP B CA 1
ATOM 3580 C C . ASP B 1 76 ? -15.508 -28.312 3.254 1 96.81 76 ASP B C 1
ATOM 3582 O O . ASP B 1 76 ? -14.781 -28.344 4.254 1 96.81 76 ASP B O 1
ATOM 3586 N N . LEU B 1 77 ? -16.719 -27.828 3.191 1 96 77 LEU B N 1
ATOM 3587 C CA . LEU B 1 77 ? -17.344 -27.359 4.426 1 96 77 LEU B CA 1
ATOM 3588 C C . LEU B 1 77 ? -18.688 -28.047 4.66 1 96 77 LEU B C 1
ATOM 3590 O O . LEU B 1 77 ? -19.516 -28.125 3.756 1 96 77 LEU B O 1
ATOM 3594 N N . GLU B 1 78 ? -18.812 -28.594 5.84 1 95.38 78 GLU B N 1
ATOM 3595 C CA . GLU B 1 78 ? -20.094 -29.109 6.328 1 95.38 78 GLU B CA 1
ATOM 3596 C C . GLU B 1 78 ? -20.719 -28.156 7.328 1 95.38 78 GLU B C 1
ATOM 3598 O O . GLU B 1 78 ? -20.312 -28.109 8.492 1 95.38 78 GLU B O 1
ATOM 3603 N N . LEU B 1 79 ? -21.656 -27.438 6.82 1 91.88 79 LEU B N 1
ATOM 3604 C CA . LEU B 1 79 ? -22.312 -26.438 7.672 1 91.88 79 LEU B CA 1
ATOM 3605 C C . LEU B 1 79 ? -23.734 -26.875 8.031 1 91.88 79 LEU B C 1
ATOM 3607 O O . LEU B 1 79 ? -24.406 -27.516 7.219 1 91.88 79 LEU B O 1
ATOM 3611 N N . PRO B 1 80 ? -24.219 -26.578 9.219 1 88.94 80 PRO B N 1
ATOM 3612 C CA . PRO B 1 80 ? -25.578 -26.922 9.625 1 88.94 80 PRO B CA 1
ATOM 3613 C C . PRO B 1 80 ? -26.641 -26.047 8.977 1 88.94 80 PRO B C 1
ATOM 3615 O O . PRO B 1 80 ? -27.828 -26.203 9.242 1 88.94 80 PRO B O 1
ATOM 3618 N N . TYR B 1 81 ? -26.219 -25.078 8.188 1 85.38 81 TYR B N 1
ATOM 3619 C CA . TYR B 1 81 ? -27.094 -24.156 7.461 1 85.38 81 TYR B CA 1
ATOM 3620 C C . TYR B 1 81 ? -26.594 -23.953 6.035 1 85.38 81 TYR B C 1
ATOM 3622 O O . TYR B 1 81 ? -25.453 -24.297 5.711 1 85.38 81 TYR B O 1
ATOM 3630 N N . GLN B 1 82 ? -27.516 -23.578 5.242 1 83.94 82 GLN B N 1
ATOM 3631 C CA . GLN B 1 82 ? -27.094 -23.188 3.9 1 83.94 82 GLN B CA 1
ATOM 3632 C C . GLN B 1 82 ? -26.312 -21.875 3.922 1 83.94 82 GLN B C 1
ATOM 3634 O O . GLN B 1 82 ? -26.797 -20.875 4.461 1 83.94 82 GLN B O 1
ATOM 3639 N N . CYS B 1 83 ? -25.172 -21.953 3.414 1 87.75 83 CYS B N 1
ATOM 3640 C CA . CYS B 1 83 ? -24.344 -20.75 3.414 1 87.75 83 CYS B CA 1
ATOM 3641 C C . CYS B 1 83 ? -24.016 -20.312 1.99 1 87.75 83 CYS B C 1
ATOM 3643 O O . CYS B 1 83 ? -23.172 -20.922 1.326 1 87.75 83 CYS B O 1
ATOM 3645 N N . HIS B 1 84 ? -24.703 -19.297 1.583 1 89.81 84 HIS B N 1
ATOM 3646 C CA . HIS B 1 84 ? -24.391 -18.703 0.285 1 89.81 84 HIS B CA 1
ATOM 3647 C C . HIS B 1 84 ? -22.953 -18.234 0.232 1 89.81 84 HIS B C 1
ATOM 3649 O O . HIS B 1 84 ? -22.438 -17.688 1.208 1 89.81 84 HIS B O 1
ATOM 3655 N N . PRO B 1 85 ? -22.281 -18.406 -0.909 1 92.81 85 PRO B N 1
ATOM 3656 C CA . PRO B 1 85 ? -20.875 -18.016 -1.025 1 92.81 85 PRO B CA 1
ATOM 3657 C C . PRO B 1 85 ? -20.641 -16.562 -0.622 1 92.81 85 PRO B C 1
ATOM 3659 O O . PRO B 1 85 ? -19.625 -16.25 -0 1 92.81 85 PRO B O 1
ATOM 3662 N N . ASN B 1 86 ? -21.516 -15.711 -0.929 1 91.75 86 ASN B N 1
ATOM 3663 C CA . ASN B 1 86 ? -21.375 -14.312 -0.542 1 91.75 86 ASN B CA 1
ATOM 3664 C C . ASN B 1 86 ? -21.344 -14.148 0.975 1 91.75 86 ASN B C 1
ATOM 3666 O O . ASN B 1 86 ? -20.625 -13.305 1.503 1 91.75 86 ASN B O 1
ATOM 3670 N N . LYS B 1 87 ? -22.188 -14.875 1.582 1 91 87 LYS B N 1
ATOM 3671 C CA . LYS B 1 87 ? -22.219 -14.836 3.041 1 91 87 LYS B CA 1
ATOM 3672 C C . LYS B 1 87 ? -20.906 -15.344 3.629 1 91 87 LYS B C 1
ATOM 3674 O O . LYS B 1 87 ? -20.406 -14.781 4.605 1 91 87 LYS B O 1
ATOM 3679 N N . LEU B 1 88 ? -20.422 -16.406 3.02 1 94.56 88 LEU B N 1
ATOM 3680 C CA . LEU B 1 88 ? -19.125 -16.938 3.43 1 94.56 88 LEU B CA 1
ATOM 3681 C C . LEU B 1 88 ? -18.047 -15.867 3.342 1 94.56 88 LEU B C 1
ATOM 3683 O O . LEU B 1 88 ? -17.297 -15.648 4.301 1 94.56 88 LEU B O 1
ATOM 3687 N N . VAL B 1 89 ? -17.969 -15.172 2.238 1 96.44 89 VAL B N 1
ATOM 3688 C CA . VAL B 1 89 ? -16.984 -14.125 2.004 1 96.44 89 VAL B CA 1
ATOM 3689 C C . VAL B 1 89 ? -17.141 -13.016 3.043 1 96.44 89 VAL B C 1
ATOM 3691 O O . VAL B 1 89 ? -16.156 -12.57 3.645 1 96.44 89 VAL B O 1
ATOM 3694 N N . PHE B 1 90 ? -18.344 -12.68 3.268 1 94.38 90 PHE B N 1
ATOM 3695 C CA . PHE B 1 90 ? -18.641 -11.602 4.203 1 94.38 90 PHE B CA 1
ATOM 3696 C C . PHE B 1 90 ? -18.172 -11.961 5.609 1 94.38 90 PHE B C 1
ATOM 3698 O O . PHE B 1 90 ? -17.469 -11.188 6.25 1 94.38 90 PHE B O 1
ATOM 3705 N N . GLN B 1 91 ? -18.531 -13.102 6.066 1 94.06 91 GLN B N 1
ATOM 3706 C CA . GLN B 1 91 ? -18.234 -13.516 7.434 1 94.06 91 GLN B CA 1
ATOM 3707 C C . GLN B 1 91 ? -16.734 -13.695 7.637 1 94.06 91 GLN B C 1
ATOM 3709 O O . GLN B 1 91 ? -16.188 -13.258 8.648 1 94.06 91 GLN B O 1
ATOM 3714 N N . VAL B 1 92 ? -16.109 -14.312 6.719 1 96.38 92 VAL B N 1
ATOM 3715 C CA . VAL B 1 92 ? -14.672 -14.539 6.82 1 96.38 92 VAL B CA 1
ATOM 3716 C C . VAL B 1 92 ? -13.93 -13.203 6.805 1 96.38 92 VAL B C 1
ATOM 3718 O O . VAL B 1 92 ? -13.023 -12.984 7.609 1 96.38 92 VAL B O 1
ATOM 3721 N N . ASN B 1 93 ? -14.297 -12.32 5.961 1 95.81 93 ASN B N 1
ATOM 3722 C CA . ASN B 1 93 ? -13.656 -11.016 5.875 1 95.81 93 ASN B CA 1
ATOM 3723 C C . ASN B 1 93 ? -13.875 -10.195 7.145 1 95.81 93 ASN B C 1
ATOM 3725 O O . ASN B 1 93 ? -13 -9.422 7.551 1 95.81 93 ASN B O 1
ATOM 3729 N N . ASN B 1 94 ? -15.062 -10.289 7.637 1 93.38 94 ASN B N 1
ATOM 3730 C CA . ASN B 1 94 ? -15.312 -9.586 8.891 1 93.38 94 ASN B CA 1
ATOM 3731 C C . ASN B 1 94 ? -14.344 -10.031 9.984 1 93.38 94 ASN B C 1
ATOM 3733 O O . ASN B 1 94 ? -13.812 -9.203 10.727 1 93.38 94 ASN B O 1
ATOM 3737 N N . PHE B 1 95 ? -14.156 -11.305 10 1 92.81 95 PHE B N 1
ATOM 3738 C CA . PHE B 1 95 ? -13.227 -11.852 10.984 1 92.81 95 PHE B CA 1
ATOM 3739 C C . PHE B 1 95 ? -11.805 -11.398 10.695 1 92.81 95 PHE B C 1
ATOM 3741 O O . PHE B 1 95 ? -11.109 -10.922 11.594 1 92.81 95 PHE B O 1
ATOM 3748 N N . LEU B 1 96 ? -11.391 -11.523 9.484 1 93.56 96 LEU B N 1
ATOM 3749 C CA . LEU B 1 96 ? -10.031 -11.156 9.102 1 93.56 96 LEU B CA 1
ATOM 3750 C C . LEU B 1 96 ? -9.773 -9.68 9.383 1 93.56 96 LEU B C 1
ATOM 3752 O O . LEU B 1 96 ? -8.688 -9.312 9.844 1 93.56 96 LEU B O 1
ATOM 3756 N N . SER B 1 97 ? -10.711 -8.852 9.109 1 89.06 97 SER B N 1
ATOM 3757 C CA . SER B 1 97 ? -10.594 -7.422 9.359 1 89.06 97 SER B CA 1
ATOM 3758 C C . SER B 1 97 ? -10.445 -7.137 10.852 1 89.06 97 SER B C 1
ATOM 3760 O O . SER B 1 97 ? -9.664 -6.273 11.25 1 89.06 97 SER B O 1
ATOM 3762 N N . SER B 1 98 ? -11.203 -7.867 11.562 1 86.44 98 SER B N 1
ATOM 3763 C CA . SER B 1 98 ? -11.148 -7.68 13.008 1 86.44 98 SER B CA 1
ATOM 3764 C C . SER B 1 98 ? -9.781 -8.055 13.562 1 86.44 98 SER B C 1
ATOM 3766 O O . SER B 1 98 ? -9.32 -7.48 14.555 1 86.44 98 SER B O 1
ATOM 3768 N N . CYS B 1 99 ? -9.133 -8.953 12.836 1 85.69 99 CYS B N 1
ATOM 3769 C CA . CYS B 1 99 ? -7.805 -9.391 13.242 1 85.69 99 CYS B CA 1
ATOM 3770 C C . CYS B 1 99 ? -6.73 -8.484 12.648 1 85.69 99 CYS B C 1
ATOM 3772 O O . CYS B 1 99 ? -5.547 -8.641 12.945 1 85.69 99 CYS B O 1
ATOM 3774 N N . GLU B 1 100 ? -7.078 -7.613 11.844 1 84.56 100 GLU B N 1
ATOM 3775 C CA . GLU B 1 100 ? -6.199 -6.641 11.203 1 84.56 100 GLU B CA 1
ATOM 3776 C C . GLU B 1 100 ? -5.055 -7.332 10.469 1 84.56 100 GLU B C 1
ATOM 3778 O O . GLU B 1 100 ? -3.895 -6.941 10.602 1 84.56 100 GLU B O 1
ATOM 3783 N N . VAL B 1 101 ? -5.383 -8.414 9.797 1 89.88 101 VAL B N 1
ATOM 3784 C CA . VAL B 1 101 ? -4.398 -9.094 8.961 1 89.88 101 VAL B CA 1
ATOM 3785 C C . VAL B 1 101 ? -4.598 -8.703 7.496 1 89.88 101 VAL B C 1
ATOM 3787 O O . VAL B 1 101 ? -5.727 -8.438 7.07 1 89.88 101 VAL B O 1
ATOM 3790 N N . PRO B 1 102 ? -3.545 -8.672 6.797 1 94.25 102 PRO B N 1
ATOM 3791 C CA . PRO B 1 102 ? -3.654 -8.227 5.406 1 94.25 102 PRO B CA 1
ATOM 3792 C C . PRO B 1 102 ? -4.043 -9.352 4.453 1 94.25 102 PRO B C 1
ATOM 3794 O O . PRO B 1 102 ? -3.322 -9.633 3.488 1 94.25 102 PRO B O 1
ATOM 3797 N N . ILE B 1 103 ? -5.086 -9.977 4.715 1 96.88 103 ILE B N 1
ATOM 3798 C CA . ILE B 1 103 ? -5.703 -11.031 3.918 1 96.88 103 ILE B CA 1
ATOM 3799 C C . ILE B 1 103 ? -7.18 -10.711 3.689 1 96.88 103 ILE B C 1
ATOM 3801 O O . ILE B 1 103 ? -7.871 -10.25 4.602 1 96.88 103 ILE B O 1
ATOM 3805 N N . LYS B 1 104 ? -7.648 -10.969 2.5 1 96.88 104 LYS B N 1
ATOM 3806 C CA . LYS B 1 104 ? -9.062 -10.773 2.199 1 96.88 104 LYS B CA 1
ATOM 3807 C C . LYS B 1 104 ? -9.562 -11.805 1.192 1 96.88 104 LYS B C 1
ATOM 3809 O O . LYS B 1 104 ? -8.859 -12.141 0.237 1 96.88 104 LYS B O 1
ATOM 3814 N N . LEU B 1 105 ? -10.773 -12.273 1.465 1 97.5 105 LEU B N 1
ATOM 3815 C CA . LEU B 1 105 ? -11.453 -13.008 0.406 1 97.5 105 LEU B CA 1
ATOM 3816 C C . LEU B 1 105 ? -12.016 -12.055 -0.643 1 97.5 105 LEU B C 1
ATOM 3818 O O . LEU B 1 105 ? -12.562 -11 -0.302 1 97.5 105 LEU B O 1
ATOM 3822 N N . ILE B 1 106 ? -11.867 -12.43 -1.873 1 96 106 ILE B N 1
ATOM 3823 C CA . ILE B 1 106 ? -12.359 -11.562 -2.932 1 96 106 ILE B CA 1
ATOM 3824 C C . ILE B 1 106 ? -13.539 -12.219 -3.637 1 96 106 ILE B C 1
ATOM 3826 O O . ILE B 1 106 ? -14.258 -11.578 -4.402 1 96 106 ILE B O 1
ATOM 3830 N N . GLY B 1 107 ? -13.727 -13.531 -3.371 1 95.81 107 GLY B N 1
ATOM 3831 C CA . GLY B 1 107 ? -14.859 -14.258 -3.924 1 95.81 107 GLY B CA 1
ATOM 3832 C C . GLY B 1 107 ? -14.891 -15.711 -3.51 1 95.81 107 GLY B C 1
ATOM 3833 O O . GLY B 1 107 ? -13.914 -16.234 -2.971 1 95.81 107 GLY B O 1
ATOM 3834 N N . ALA B 1 108 ? -16.062 -16.281 -3.727 1 96.69 108 ALA B N 1
ATOM 3835 C CA . ALA B 1 108 ? -16.25 -17.703 -3.475 1 96.69 108 ALA B CA 1
ATOM 3836 C C . ALA B 1 108 ? -17.359 -18.281 -4.344 1 96.69 108 ALA B C 1
ATOM 3838 O O . ALA B 1 108 ? -18.25 -17.547 -4.789 1 96.69 108 ALA B O 1
ATOM 3839 N N . GLN B 1 109 ? -17.266 -19.562 -4.559 1 96.12 109 GLN B N 1
ATOM 3840 C CA . GLN B 1 109 ? -18.328 -20.266 -5.266 1 96.12 109 GLN B CA 1
ATOM 3841 C C . GLN B 1 109 ? -18.312 -21.75 -4.934 1 96.12 109 GLN B C 1
ATOM 3843 O O . GLN B 1 109 ? -17.281 -22.297 -4.555 1 96.12 109 GLN B O 1
ATOM 3848 N N . ILE B 1 110 ? -19.5 -22.344 -5.027 1 95.5 110 ILE B N 1
ATOM 3849 C CA . ILE B 1 110 ? -19.578 -23.797 -4.902 1 95.5 110 ILE B CA 1
ATOM 3850 C C . ILE B 1 110 ? -19.125 -24.453 -6.211 1 95.5 110 ILE B C 1
ATOM 3852 O O . ILE B 1 110 ? -19.484 -23.984 -7.297 1 95.5 110 ILE B O 1
ATOM 3856 N N . VAL B 1 111 ? -18.375 -25.5 -6.117 1 96.81 111 VAL B N 1
ATOM 3857 C CA . VAL B 1 111 ? -17.844 -26.188 -7.285 1 96.81 111 VAL B CA 1
ATOM 3858 C C . VAL B 1 111 ? -18.094 -27.703 -7.145 1 96.81 111 VAL B C 1
ATOM 3860 O O . VAL B 1 111 ? -18.5 -28.172 -6.082 1 96.81 111 VAL B O 1
ATOM 3863 N N . PRO B 1 112 ? -17.938 -28.469 -8.227 1 95.44 112 PRO B N 1
ATOM 3864 C CA . PRO B 1 112 ? -18.109 -29.922 -8.148 1 95.44 112 PRO B CA 1
ATOM 3865 C C . PRO B 1 112 ? -17.172 -30.578 -7.137 1 95.44 112 PRO B C 1
ATOM 3867 O O . PRO B 1 112 ? -16.062 -30.078 -6.906 1 95.44 112 PRO B O 1
ATOM 3870 N N . ASN B 1 113 ? -17.547 -31.688 -6.633 1 93.81 113 ASN B N 1
ATOM 3871 C CA . ASN B 1 113 ? -16.812 -32.375 -5.582 1 93.81 113 ASN B CA 1
ATOM 3872 C C . ASN B 1 113 ? -15.461 -32.875 -6.082 1 93.81 113 ASN B C 1
ATOM 3874 O O . ASN B 1 113 ? -14.562 -33.156 -5.285 1 93.81 113 ASN B O 1
ATOM 3878 N N . ASP B 1 114 ? -15.305 -33 -7.344 1 95.06 114 ASP B N 1
ATOM 3879 C CA . ASP B 1 114 ? -14.055 -33.5 -7.898 1 95.06 114 ASP B CA 1
ATOM 3880 C C . ASP B 1 114 ? -13.133 -32.344 -8.305 1 95.06 114 ASP B C 1
ATOM 3882 O O . ASP B 1 114 ? -12.023 -32.594 -8.797 1 95.06 114 ASP B O 1
ATOM 3886 N N . PHE B 1 115 ? -13.594 -31.172 -8.102 1 97.06 115 PHE B N 1
ATOM 3887 C CA . PHE B 1 115 ? -12.789 -30 -8.422 1 97.06 115 PHE B CA 1
ATOM 3888 C C . PHE B 1 115 ? -11.531 -29.953 -7.559 1 97.06 115 PHE B C 1
ATOM 3890 O O . PHE B 1 115 ? -11.586 -30.234 -6.359 1 97.06 115 PHE B O 1
ATOM 3897 N N . ASN B 1 116 ? -10.445 -29.594 -8.164 1 97.88 116 ASN B N 1
ATOM 3898 C CA . ASN B 1 116 ? -9.164 -29.375 -7.496 1 97.88 116 ASN B CA 1
ATOM 3899 C C . ASN B 1 116 ? -8.539 -28.047 -7.926 1 97.88 116 ASN B C 1
ATOM 3901 O O . ASN B 1 116 ? -8.188 -27.875 -9.094 1 97.88 116 ASN B O 1
ATOM 3905 N N . ALA B 1 117 ? -8.328 -27.156 -6.992 1 97.94 117 ALA B N 1
ATOM 3906 C CA . ALA B 1 117 ? -7.91 -25.797 -7.285 1 97.94 117 ALA B CA 1
ATOM 3907 C C . ALA B 1 117 ? -6.551 -25.766 -7.98 1 97.94 117 ALA B C 1
ATOM 3909 O O . ALA B 1 117 ? -6.32 -24.953 -8.883 1 97.94 117 ALA B O 1
ATOM 3910 N N . ARG B 1 118 ? -5.656 -26.594 -7.562 1 96.62 118 ARG B N 1
ATOM 3911 C CA . ARG B 1 118 ? -4.316 -26.609 -8.141 1 96.62 118 ARG B CA 1
ATOM 3912 C C . ARG B 1 118 ? -4.324 -27.266 -9.523 1 96.62 118 ARG B C 1
ATOM 3914 O O . ARG B 1 118 ? -3.828 -26.672 -10.492 1 96.62 118 ARG B O 1
ATOM 3921 N N . ALA B 1 119 ? -4.934 -28.406 -9.617 1 95.94 119 ALA B N 1
ATOM 3922 C CA . ALA B 1 119 ? -4.898 -29.203 -10.836 1 95.94 119 ALA B CA 1
ATOM 3923 C C . ALA B 1 119 ? -5.73 -28.562 -11.945 1 95.94 119 ALA B C 1
ATOM 3925 O O . ALA B 1 119 ? -5.371 -28.641 -13.117 1 95.94 119 ALA B O 1
ATOM 3926 N N . CYS B 1 120 ? -6.785 -27.938 -11.594 1 97.25 120 CYS B N 1
ATOM 3927 C CA . CYS B 1 120 ? -7.73 -27.406 -12.57 1 97.25 120 CYS B CA 1
ATOM 3928 C C . CYS B 1 120 ? -7.316 -26.031 -13.047 1 97.25 120 CYS B C 1
ATOM 3930 O O . CYS B 1 120 ? -7.898 -25.484 -13.992 1 97.25 120 CYS B O 1
ATOM 3932 N N . ALA B 1 121 ? -6.32 -25.422 -12.391 1 97.38 121 ALA B N 1
ATOM 3933 C CA . ALA B 1 121 ? -5.898 -24.094 -12.82 1 97.38 121 ALA B CA 1
ATOM 3934 C C . ALA B 1 121 ? -5.387 -24.109 -14.258 1 97.38 121 ALA B C 1
ATOM 3936 O O . ALA B 1 121 ? -4.531 -24.938 -14.602 1 97.38 121 ALA B O 1
ATOM 3937 N N . LYS B 1 122 ? -5.867 -23.234 -15.055 1 97 122 LYS B N 1
ATOM 3938 C CA . LYS B 1 122 ? -5.492 -23.156 -16.453 1 97 122 LYS B CA 1
ATOM 3939 C C . LYS B 1 122 ? -4.254 -22.297 -16.656 1 97 122 LYS B C 1
ATOM 3941 O O . LYS B 1 122 ? -3.41 -22.578 -17.5 1 97 122 LYS B O 1
ATOM 3946 N N . TRP B 1 123 ? -4.199 -21.25 -15.984 1 97.69 123 TRP B N 1
ATOM 3947 C CA . TRP B 1 123 ? -3.062 -20.344 -16.062 1 97.69 123 TRP B CA 1
ATOM 3948 C C . TRP B 1 123 ? -2.941 -19.516 -14.773 1 97.69 123 TRP B C 1
ATOM 3950 O O . TRP B 1 123 ? -3.902 -19.406 -14.008 1 97.69 123 TRP B O 1
ATOM 3960 N N . ARG B 1 124 ? -1.74 -19.062 -14.508 1 98.19 124 ARG B N 1
ATOM 3961 C CA . ARG B 1 124 ? -1.384 -18.094 -13.484 1 98.19 124 ARG B CA 1
ATOM 3962 C C . ARG B 1 124 ? -0.612 -16.922 -14.078 1 98.19 124 ARG B C 1
ATOM 3964 O O . ARG B 1 124 ? 0.241 -17.109 -14.953 1 98.19 124 ARG B O 1
ATOM 3971 N N . LYS B 1 125 ? -0.949 -15.773 -13.656 1 98.62 125 LYS B N 1
ATOM 3972 C CA . LYS B 1 125 ? -0.238 -14.562 -14.047 1 98.62 125 LYS B CA 1
ATOM 3973 C C . LYS B 1 125 ? 0.474 -13.93 -12.859 1 98.62 125 LYS B C 1
ATOM 3975 O O . LYS B 1 125 ? -0.13 -13.734 -11.797 1 98.62 125 LYS B O 1
ATOM 3980 N N . TYR B 1 126 ? 1.724 -13.703 -13.086 1 98.75 126 TYR B N 1
ATOM 3981 C CA . TYR B 1 126 ? 2.516 -13.047 -12.047 1 98.75 126 TYR B CA 1
ATOM 3982 C C . TYR B 1 126 ? 2.988 -11.68 -12.508 1 98.75 126 TYR B C 1
ATOM 3984 O O . TYR B 1 126 ? 3.135 -11.43 -13.703 1 98.75 126 TYR B O 1
ATOM 3992 N N . LEU B 1 127 ? 3.154 -10.828 -11.523 1 98.88 127 LEU B N 1
ATOM 3993 C CA . LEU B 1 127 ? 3.693 -9.484 -11.688 1 98.88 127 LEU B CA 1
ATOM 3994 C C . LEU B 1 127 ? 4.895 -9.266 -10.773 1 98.88 127 LEU B C 1
ATOM 3996 O O . LEU B 1 127 ? 4.836 -9.578 -9.578 1 98.88 127 LEU B O 1
ATOM 4000 N N . TYR B 1 128 ? 5.977 -8.867 -11.328 1 98.88 128 TYR B N 1
ATOM 4001 C CA . TYR B 1 128 ? 7.094 -8.383 -10.523 1 98.88 128 TYR B CA 1
ATOM 4002 C C . TYR B 1 128 ? 7.305 -6.887 -10.727 1 98.88 128 TYR B C 1
ATOM 4004 O O . TYR B 1 128 ? 7.57 -6.438 -11.844 1 98.88 128 TYR B O 1
ATOM 4012 N N . ARG B 1 129 ? 7.254 -6.098 -9.648 1 98.81 129 ARG B N 1
ATOM 4013 C CA . ARG B 1 129 ? 7.402 -4.648 -9.719 1 98.81 129 ARG B CA 1
ATOM 4014 C C . ARG B 1 129 ? 8.828 -4.227 -9.383 1 98.81 129 ARG B C 1
ATOM 4016 O O . ARG B 1 129 ? 9.352 -4.582 -8.32 1 98.81 129 ARG B O 1
ATOM 4023 N N . LEU B 1 130 ? 9.328 -3.379 -10.289 1 97.56 130 LEU B N 1
ATOM 4024 C CA . LEU B 1 130 ? 10.68 -2.857 -10.164 1 97.56 130 LEU B CA 1
ATOM 4025 C C . LEU B 1 130 ? 10.695 -1.338 -10.289 1 97.56 130 LEU B C 1
ATOM 4027 O O . LEU B 1 130 ? 9.906 -0.767 -11.047 1 97.56 130 LEU B O 1
ATOM 4031 N N . ALA B 1 131 ? 11.555 -0.738 -9.531 1 98.12 131 ALA B N 1
ATOM 4032 C CA . ALA B 1 131 ? 11.875 0.677 -9.703 1 98.12 131 ALA B CA 1
ATOM 4033 C C . ALA B 1 131 ? 13.383 0.892 -9.758 1 98.12 131 ALA B C 1
ATOM 4035 O O . ALA B 1 131 ? 14.109 0.489 -8.844 1 98.12 131 ALA B O 1
ATOM 4036 N N . VAL B 1 132 ? 13.859 1.541 -10.836 1 97.44 132 VAL B N 1
ATOM 4037 C CA . VAL B 1 132 ? 15.297 1.692 -11.07 1 97.44 132 VAL B CA 1
ATOM 4038 C C . VAL B 1 132 ? 15.672 3.172 -11.008 1 97.44 132 VAL B C 1
ATOM 4040 O O . VAL B 1 132 ? 15.008 4.012 -11.617 1 97.44 132 VAL B O 1
ATOM 4043 N N . LEU B 1 133 ? 16.75 3.42 -10.32 1 95.75 133 LEU B N 1
ATOM 4044 C CA . LEU B 1 133 ? 17.25 4.789 -10.266 1 95.75 133 LEU B CA 1
ATOM 4045 C C . LEU B 1 133 ? 17.562 5.305 -11.672 1 95.75 133 LEU B C 1
ATOM 4047 O O . LEU B 1 133 ? 18.188 4.609 -12.469 1 95.75 133 LEU B O 1
ATOM 4051 N N . LYS B 1 134 ? 17.094 6.496 -11.93 1 94.88 134 LYS B N 1
ATOM 4052 C CA . LYS B 1 134 ? 17.359 7.102 -13.234 1 94.88 134 LYS B CA 1
ATOM 4053 C C . LYS B 1 134 ? 18.844 7.418 -13.391 1 94.88 134 LYS B C 1
ATOM 4055 O O . LYS B 1 134 ? 19.5 7.855 -12.438 1 94.88 134 LYS B O 1
ATOM 4060 N N . PRO B 1 135 ? 19.344 7.309 -14.609 1 91.25 135 PRO B N 1
ATOM 4061 C CA . PRO B 1 135 ? 20.766 7.516 -14.852 1 91.25 135 PRO B CA 1
ATOM 4062 C C . PRO B 1 135 ? 21.219 8.938 -14.523 1 91.25 135 PRO B C 1
ATOM 4064 O O . PRO B 1 135 ? 22.391 9.148 -14.164 1 91.25 135 PRO B O 1
ATOM 4067 N N . GLU B 1 136 ? 20.359 9.875 -14.625 1 90.69 136 GLU B N 1
ATOM 4068 C CA . GLU B 1 136 ? 20.719 11.273 -14.391 1 90.69 136 GLU B CA 1
ATOM 4069 C C . GLU B 1 136 ? 21.109 11.508 -12.938 1 90.69 136 GLU B C 1
ATOM 4071 O O . GLU B 1 136 ? 21.734 12.516 -12.617 1 90.69 136 GLU B O 1
ATOM 4076 N N . PHE B 1 137 ? 20.781 10.555 -12.055 1 91.25 137 PHE B N 1
ATOM 4077 C CA . PHE B 1 137 ? 21.047 10.766 -10.633 1 91.25 137 PHE B CA 1
ATOM 4078 C C . PHE B 1 137 ? 22.156 9.828 -10.141 1 91.25 137 PHE B C 1
ATOM 4080 O O . PHE B 1 137 ? 22.359 9.688 -8.938 1 91.25 137 PHE B O 1
ATOM 4087 N N . LYS B 1 138 ? 22.844 9.203 -10.977 1 86.75 138 LYS B N 1
ATOM 4088 C CA . LYS B 1 138 ? 23.875 8.227 -10.625 1 86.75 138 LYS B CA 1
ATOM 4089 C C . LYS B 1 138 ? 24.969 8.859 -9.773 1 86.75 138 LYS B C 1
ATOM 4091 O O . LYS B 1 138 ? 25.5 8.211 -8.875 1 86.75 138 LYS B O 1
ATOM 4096 N N . ASP B 1 139 ? 25.25 10.078 -10.023 1 85.44 139 ASP B N 1
ATOM 4097 C CA . ASP B 1 139 ? 26.297 10.766 -9.281 1 85.44 139 ASP B CA 1
ATOM 4098 C C . ASP B 1 139 ? 25.906 10.977 -7.824 1 85.44 139 ASP B C 1
ATOM 4100 O O . ASP B 1 139 ? 26.734 10.852 -6.926 1 85.44 139 ASP B O 1
ATOM 4104 N N . LEU B 1 140 ? 24.672 11.266 -7.625 1 85.31 140 LEU B N 1
ATOM 4105 C CA . LEU B 1 140 ? 24.188 11.438 -6.262 1 85.31 140 LEU B CA 1
ATOM 4106 C C . LEU B 1 140 ? 24.312 10.141 -5.469 1 85.31 140 LEU B C 1
ATOM 4108 O O . LEU B 1 140 ? 24.578 10.172 -4.27 1 85.31 140 LEU B O 1
ATOM 4112 N N . TYR B 1 141 ? 24.141 9.133 -6.168 1 80.75 141 TYR B N 1
ATOM 4113 C CA . TYR B 1 141 ? 24.281 7.824 -5.539 1 80.75 141 TYR B CA 1
ATOM 4114 C C . TYR B 1 141 ? 25.719 7.598 -5.074 1 80.75 141 TYR B C 1
ATOM 4116 O O . TYR B 1 141 ? 25.938 7.109 -3.965 1 80.75 141 TYR B O 1
ATOM 4124 N N . THR B 1 142 ? 26.562 8.008 -5.816 1 76.94 142 THR B N 1
ATOM 4125 C CA . THR B 1 142 ? 27.984 7.863 -5.492 1 76.94 142 THR B CA 1
ATOM 4126 C C . THR B 1 142 ? 28.359 8.734 -4.293 1 76.94 142 THR B C 1
ATOM 4128 O O . THR B 1 142 ? 29.25 8.383 -3.518 1 76.94 142 THR B O 1
ATOM 4131 N N . GLU B 1 143 ? 27.547 9.805 -4.176 1 77.75 143 GLU B N 1
ATOM 4132 C CA . GLU B 1 143 ? 27.781 10.719 -3.059 1 77.75 143 GLU B CA 1
ATOM 4133 C C . GLU B 1 143 ? 27.016 10.266 -1.816 1 77.75 143 GLU B C 1
ATOM 4135 O O . GLU B 1 143 ? 26.906 11.016 -0.839 1 77.75 143 GLU B O 1
ATOM 4140 N N . ARG B 1 144 ? 26.453 9.125 -1.891 1 78.38 144 ARG B N 1
ATOM 4141 C CA . ARG B 1 144 ? 25.781 8.469 -0.777 1 78.38 144 ARG B CA 1
ATOM 4142 C C . ARG B 1 144 ? 24.484 9.203 -0.408 1 78.38 144 ARG B C 1
ATOM 4144 O O . ARG B 1 144 ? 24.141 9.305 0.771 1 78.38 144 ARG B O 1
ATOM 4151 N N . PHE B 1 145 ? 23.922 9.734 -1.46 1 84.5 145 PHE B N 1
ATOM 4152 C CA . PHE B 1 145 ? 22.594 10.305 -1.287 1 84.5 145 PHE B CA 1
ATOM 4153 C C . PHE B 1 145 ? 21.578 9.219 -0.971 1 84.5 145 PHE B C 1
ATOM 4155 O O . PHE B 1 145 ? 21.625 8.133 -1.55 1 84.5 145 PHE B O 1
ATOM 4162 N N . VAL B 1 146 ? 20.734 9.555 -0.051 1 87.12 146 VAL B N 1
ATOM 4163 C CA . VAL B 1 146 ? 19.672 8.609 0.269 1 87.12 146 VAL B CA 1
ATOM 4164 C C . VAL B 1 146 ? 18.406 8.969 -0.509 1 87.12 146 VAL B C 1
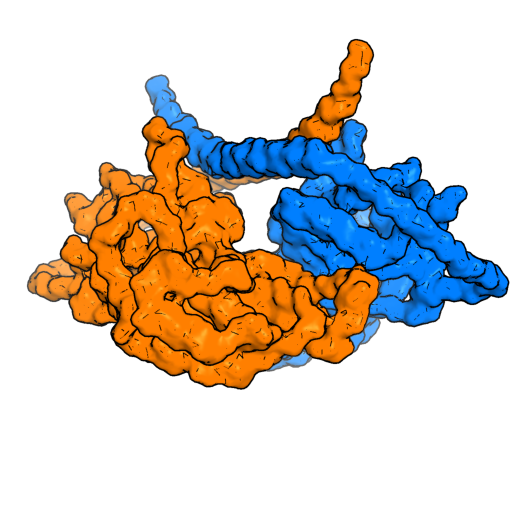ATOM 4166 O O . VAL B 1 146 ? 17.75 9.977 -0.223 1 87.12 146 VAL B O 1
ATOM 4169 N N . PHE B 1 147 ? 18.125 8.117 -1.472 1 91.88 147 PHE B N 1
ATOM 4170 C CA . PHE B 1 147 ? 16.969 8.375 -2.316 1 91.88 147 PHE B CA 1
ATOM 4171 C C . PHE B 1 147 ? 15.68 7.98 -1.607 1 91.88 147 PHE B C 1
ATOM 4173 O O . PHE B 1 147 ? 15.586 6.879 -1.062 1 91.88 147 PHE B O 1
ATOM 4180 N N . PRO B 1 148 ? 14.75 8.875 -1.615 1 94.12 148 PRO B N 1
ATOM 4181 C CA . PRO B 1 148 ? 13.484 8.555 -0.948 1 94.12 148 PRO B CA 1
ATOM 4182 C C . PRO B 1 148 ? 12.664 7.508 -1.704 1 94.12 148 PRO B C 1
ATOM 4184 O O . PRO B 1 148 ? 12.664 7.496 -2.938 1 94.12 148 PRO B O 1
ATOM 4187 N N . ILE B 1 149 ? 12.023 6.66 -0.978 1 9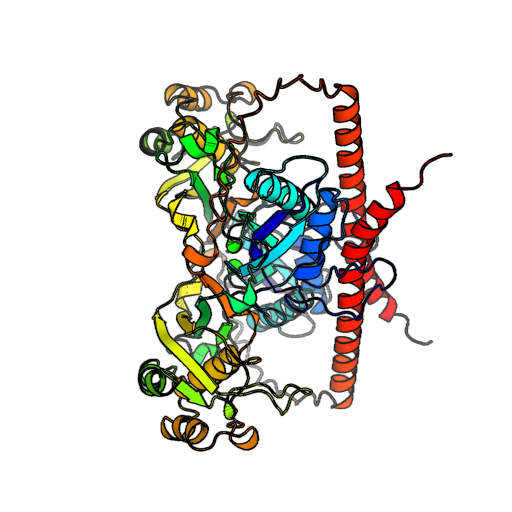4.44 149 ILE B N 1
ATOM 4188 C CA . ILE B 1 149 ? 11.055 5.688 -1.464 1 94.44 149 ILE B CA 1
ATOM 4189 C C . ILE B 1 149 ? 9.664 6.031 -0.921 1 94.44 149 ILE B C 1
ATOM 4191 O O . ILE B 1 149 ? 9.492 6.227 0.284 1 94.44 149 ILE B O 1
ATOM 4195 N N . PRO B 1 150 ? 8.719 6.18 -1.837 1 95.75 150 PRO B N 1
ATOM 4196 C CA . PRO B 1 150 ? 7.375 6.406 -1.295 1 95.75 150 PRO B CA 1
ATOM 4197 C C . PRO B 1 150 ? 6.945 5.328 -0.302 1 95.75 150 PRO B C 1
ATOM 4199 O O . PRO B 1 150 ? 7.172 4.141 -0.542 1 95.75 150 PRO B O 1
ATOM 4202 N N . ILE B 1 151 ? 6.328 5.738 0.76 1 96.38 151 ILE B N 1
ATOM 4203 C CA . ILE B 1 151 ? 5.996 4.855 1.871 1 96.38 151 ILE B CA 1
ATOM 4204 C C . ILE B 1 151 ? 5.059 3.75 1.39 1 96.38 151 ILE B C 1
ATOM 4206 O O . ILE B 1 151 ? 5.105 2.625 1.892 1 96.38 151 ILE B O 1
ATOM 4210 N N . THR B 1 152 ? 4.25 3.986 0.389 1 96.44 152 THR B N 1
ATOM 4211 C CA . THR B 1 152 ? 3.289 3.018 -0.126 1 96.44 152 THR B CA 1
ATOM 4212 C C . THR B 1 152 ? 3.998 1.912 -0.902 1 96.44 152 THR B C 1
ATOM 4214 O O . THR B 1 152 ? 3.414 0.86 -1.169 1 96.44 152 THR B O 1
ATOM 4217 N N . GLU B 1 153 ? 5.27 2.156 -1.26 1 97 153 GLU B N 1
ATOM 4218 C CA . GLU B 1 153 ? 6.023 1.207 -2.074 1 97 153 GLU B CA 1
ATOM 4219 C C . GLU B 1 153 ? 6.922 0.329 -1.208 1 97 153 GLU B C 1
ATOM 4221 O O . GLU B 1 153 ? 7.488 -0.652 -1.69 1 97 153 GLU B O 1
ATOM 4226 N N . GLU B 1 154 ? 7.02 0.679 0.035 1 94.06 154 GLU B N 1
ATOM 4227 C CA . GLU B 1 154 ? 7.895 -0.085 0.919 1 94.06 154 GLU B CA 1
ATOM 4228 C C . GLU B 1 154 ? 7.48 -1.552 0.973 1 94.06 154 GLU B C 1
ATOM 4230 O O . GLU B 1 154 ? 6.336 -1.867 1.304 1 94.06 154 GLU B O 1
ATOM 4235 N N . LYS B 1 155 ? 8.406 -2.426 0.577 1 95.56 155 LYS B N 1
ATOM 4236 C CA . LYS B 1 155 ? 8.195 -3.869 0.536 1 95.56 155 LYS B CA 1
ATOM 4237 C C . LYS B 1 155 ? 7.062 -4.234 -0.421 1 95.56 155 LYS B C 1
ATOM 4239 O O . LYS B 1 155 ? 6.34 -5.203 -0.194 1 95.56 155 LYS B O 1
ATOM 4244 N N . ARG B 1 156 ? 6.855 -3.408 -1.404 1 97.81 156 ARG B N 1
ATOM 4245 C CA . ARG B 1 156 ? 5.824 -3.643 -2.408 1 97.81 156 ARG B CA 1
ATOM 4246 C C . ARG B 1 156 ? 6.402 -3.57 -3.818 1 97.81 156 ARG B C 1
ATOM 4248 O O . ARG B 1 156 ? 5.738 -3.932 -4.789 1 97.81 156 ARG B O 1
ATOM 4255 N N . CYS B 1 157 ? 7.57 -3.074 -3.904 1 98.44 157 CYS B N 1
ATOM 4256 C CA . CYS B 1 157 ? 8.328 -2.855 -5.129 1 98.44 157 CYS B CA 1
ATOM 4257 C C . CYS B 1 157 ? 9.828 -3.023 -4.883 1 98.44 157 CYS B C 1
ATOM 4259 O O . CYS B 1 157 ? 10.328 -2.664 -3.814 1 98.44 157 CYS B O 1
ATOM 4261 N N . TYR B 1 158 ? 10.516 -3.602 -5.824 1 98.56 158 TYR B N 1
ATOM 4262 C CA . TYR B 1 158 ? 11.961 -3.746 -5.668 1 98.56 158 TYR B CA 1
ATOM 4263 C C . TYR B 1 158 ? 12.695 -2.535 -6.238 1 98.56 158 TYR B C 1
ATOM 4265 O O . TYR B 1 158 ? 12.703 -2.32 -7.453 1 98.56 158 TYR B O 1
ATOM 4273 N N . PHE B 1 159 ? 13.273 -1.744 -5.363 1 97.19 159 PHE B N 1
ATOM 4274 C CA . PHE B 1 159 ? 14.031 -0.564 -5.762 1 97.19 159 PHE B CA 1
ATOM 4275 C C . PHE B 1 159 ? 15.492 -0.916 -6.004 1 97.19 159 PHE B C 1
ATOM 4277 O O . PHE B 1 159 ? 16.141 -1.503 -5.137 1 97.19 159 PHE B O 1
ATOM 4284 N N . ILE B 1 160 ? 15.969 -0.558 -7.145 1 95.38 160 ILE B N 1
ATOM 4285 C CA . ILE B 1 160 ? 17.344 -0.84 -7.547 1 95.38 160 ILE B CA 1
ATOM 4286 C C . ILE B 1 160 ? 18.125 0.467 -7.684 1 95.38 160 ILE B C 1
ATOM 4288 O O . ILE B 1 160 ? 17.781 1.316 -8.508 1 95.38 160 ILE B O 1
ATOM 4292 N N . HIS B 1 161 ? 19.062 0.533 -6.809 1 89.56 161 HIS B N 1
ATOM 4293 C CA . HIS B 1 161 ? 20 1.647 -6.887 1 89.56 161 HIS B CA 1
ATOM 4294 C C . HIS B 1 161 ? 21.328 1.201 -7.465 1 89.56 161 HIS B C 1
ATOM 4296 O O . HIS B 1 161 ? 22.031 0.389 -6.863 1 89.56 161 HIS B O 1
ATOM 4302 N N . THR B 1 162 ? 21.609 1.637 -8.68 1 80.19 162 THR B N 1
ATOM 4303 C CA . THR B 1 162 ? 22.844 1.22 -9.32 1 80.19 162 THR B CA 1
ATOM 4304 C C . THR B 1 162 ? 23.484 2.387 -10.07 1 80.19 162 THR B C 1
ATOM 4306 O O . THR B 1 162 ? 22.781 3.314 -10.492 1 80.19 162 THR B O 1
ATOM 4309 N N . SER B 1 163 ? 24.719 2.266 -10.125 1 77.81 163 SER B N 1
ATOM 4310 C CA . SER B 1 163 ? 25.484 3.25 -10.883 1 77.81 163 SER B CA 1
ATOM 4311 C C . SER B 1 163 ? 25.578 2.867 -12.352 1 77.81 163 SER B C 1
ATOM 4313 O O . SER B 1 163 ? 26.047 3.658 -13.18 1 77.81 163 SER B O 1
ATOM 4315 N N . THR B 1 164 ? 25.094 1.723 -12.609 1 77.25 164 THR B N 1
ATOM 4316 C CA . THR B 1 164 ? 25.156 1.262 -13.992 1 77.25 164 THR B CA 1
ATOM 4317 C C . THR B 1 164 ? 23.844 1.561 -14.719 1 77.25 164 THR B C 1
ATOM 4319 O O . THR B 1 164 ? 22.797 1.732 -14.086 1 77.25 164 THR B O 1
ATOM 4322 N N . ASP B 1 165 ? 24 1.632 -16.016 1 86.38 165 ASP B N 1
ATOM 4323 C CA . ASP B 1 165 ? 22.812 1.848 -16.844 1 86.38 165 ASP B CA 1
ATOM 4324 C C . ASP B 1 165 ? 21.922 0.613 -16.859 1 86.38 165 ASP B C 1
ATOM 4326 O O . ASP B 1 165 ? 22.406 -0.517 -16.781 1 86.38 165 ASP B O 1
ATOM 4330 N N . PHE B 1 166 ? 20.688 0.836 -16.781 1 94.38 166 PHE B N 1
ATOM 4331 C CA . PHE B 1 166 ? 19.672 -0.204 -16.875 1 94.38 166 PHE B CA 1
ATOM 4332 C C . PHE B 1 166 ? 19.031 -0.194 -18.266 1 94.38 166 PHE B C 1
ATOM 4334 O O . PHE B 1 166 ? 18.234 0.692 -18.578 1 94.38 166 PHE B O 1
ATOM 4341 N N . ASP B 1 167 ? 19.391 -1.146 -19.078 1 96.44 167 ASP B N 1
ATOM 4342 C CA . ASP B 1 167 ? 18.953 -1.153 -20.484 1 96.44 167 ASP B CA 1
ATOM 4343 C C . ASP B 1 167 ? 17.844 -2.166 -20.703 1 96.44 167 ASP B C 1
ATOM 4345 O O . ASP B 1 167 ? 18.094 -3.357 -20.875 1 96.44 167 ASP B O 1
ATOM 4349 N N . VAL B 1 168 ? 16.656 -1.695 -20.859 1 97.12 168 VAL B N 1
ATOM 4350 C CA . VAL B 1 168 ? 15.477 -2.541 -20.984 1 97.12 168 VAL B CA 1
ATOM 4351 C C . VAL B 1 168 ? 15.477 -3.232 -22.359 1 97.12 168 VAL B C 1
ATOM 4353 O O . VAL B 1 168 ? 14.914 -4.316 -22.5 1 97.12 168 VAL B O 1
ATOM 4356 N N . GLU B 1 169 ? 16.078 -2.652 -23.328 1 97.62 169 GLU B N 1
ATOM 4357 C CA . GLU B 1 169 ? 16.109 -3.254 -24.656 1 97.62 169 GLU B CA 1
ATOM 4358 C C . GLU B 1 169 ? 16.891 -4.562 -24.641 1 97.62 169 GLU B C 1
ATOM 4360 O O . GLU B 1 169 ? 16.547 -5.504 -25.359 1 97.62 169 GLU B O 1
ATOM 4365 N N . LEU B 1 170 ? 17.938 -4.59 -23.859 1 98.06 170 LEU B N 1
ATOM 4366 C CA . LEU B 1 170 ? 18.688 -5.832 -23.719 1 98.06 170 LEU B CA 1
ATOM 4367 C C . LEU B 1 170 ? 17.812 -6.926 -23.125 1 98.06 170 LEU B C 1
ATOM 4369 O O . LEU B 1 170 ? 17.938 -8.094 -23.5 1 98.06 170 LEU B O 1
ATOM 4373 N N . VAL B 1 171 ? 16.969 -6.523 -22.219 1 98.44 171 VAL B N 1
ATOM 4374 C CA . VAL B 1 171 ? 16.047 -7.461 -21.578 1 98.44 171 VAL B CA 1
ATOM 4375 C C . VAL B 1 171 ? 15.062 -7.988 -22.625 1 98.44 171 VAL B C 1
ATOM 4377 O O . VAL B 1 171 ? 14.836 -9.195 -22.719 1 98.44 171 VAL B O 1
ATOM 4380 N N . LYS B 1 172 ? 14.5 -7.113 -23.375 1 98.38 172 LYS B N 1
ATOM 4381 C CA . LYS B 1 172 ? 13.523 -7.492 -24.406 1 98.38 172 LYS B CA 1
ATOM 4382 C C . LYS B 1 172 ? 14.102 -8.523 -25.359 1 98.38 172 LYS B C 1
ATOM 4384 O O . LYS B 1 172 ? 13.391 -9.414 -25.828 1 98.38 172 LYS B O 1
ATOM 4389 N N . ASN B 1 173 ? 15.359 -8.445 -25.594 1 98.19 173 ASN B N 1
ATOM 4390 C CA . ASN B 1 173 ? 16.031 -9.352 -26.516 1 98.19 173 ASN B CA 1
ATOM 4391 C C . ASN B 1 173 ? 16.109 -10.766 -25.953 1 98.19 173 ASN B C 1
ATOM 4393 O O . ASN B 1 173 ? 16.141 -11.742 -26.719 1 98.19 173 ASN B O 1
ATOM 4397 N N . VAL B 1 174 ? 16.125 -10.906 -24.688 1 98.38 174 VAL B N 1
ATOM 4398 C CA . VAL B 1 174 ? 16.328 -12.227 -24.094 1 98.38 174 VAL B CA 1
ATOM 4399 C C . VAL B 1 174 ? 14.992 -12.867 -23.766 1 98.38 174 VAL B C 1
ATOM 4401 O O . VAL B 1 174 ? 14.906 -14.078 -23.547 1 98.38 174 VAL B O 1
ATOM 4404 N N . LEU B 1 175 ? 13.898 -12.125 -23.688 1 98.69 175 LEU B N 1
ATOM 4405 C CA . LEU B 1 175 ? 12.602 -12.586 -23.203 1 98.69 175 LEU B CA 1
ATOM 4406 C C . LEU B 1 175 ? 12.102 -13.758 -24.047 1 98.69 175 LEU B C 1
ATOM 4408 O O . LEU B 1 175 ? 11.57 -14.727 -23.5 1 98.69 175 LEU B O 1
ATOM 4412 N N . PRO B 1 176 ? 12.305 -13.742 -25.391 1 98.44 176 PRO B N 1
ATOM 4413 C CA . PRO B 1 176 ? 11.797 -14.844 -26.219 1 98.44 176 PRO B CA 1
ATOM 4414 C C . PRO B 1 176 ? 12.398 -16.188 -25.828 1 98.44 176 PRO B C 1
ATOM 4416 O O . PRO B 1 176 ? 11.781 -17.234 -26.062 1 98.44 176 PRO B O 1
ATOM 4419 N N . LEU B 1 177 ? 13.57 -16.234 -25.219 1 98.44 177 LEU B N 1
ATOM 4420 C CA . LEU B 1 177 ? 14.211 -17.484 -24.828 1 98.44 177 LEU B CA 1
ATOM 4421 C C . LEU B 1 177 ? 13.367 -18.219 -23.781 1 98.44 177 LEU B C 1
ATOM 4423 O O . LEU B 1 177 ? 13.484 -19.438 -23.641 1 98.44 177 LEU B O 1
ATOM 4427 N N . PHE B 1 178 ? 12.492 -17.5 -23.078 1 98.56 178 PHE B N 1
ATOM 4428 C CA . PHE B 1 178 ? 11.742 -18.062 -21.969 1 98.56 178 PHE B CA 1
ATOM 4429 C C . PHE B 1 178 ? 10.383 -18.578 -22.422 1 98.56 178 PHE B C 1
ATOM 4431 O O . PHE B 1 178 ? 9.719 -19.328 -21.703 1 98.56 178 PHE B O 1
ATOM 4438 N N . ILE B 1 179 ? 9.938 -18.188 -23.547 1 98.44 179 ILE B N 1
ATOM 4439 C CA . ILE B 1 179 ? 8.578 -18.469 -24.016 1 98.44 179 ILE B CA 1
ATOM 4440 C C . ILE B 1 179 ? 8.531 -19.859 -24.641 1 98.44 179 ILE B C 1
ATOM 4442 O O . ILE B 1 179 ? 9.43 -20.234 -25.391 1 98.44 179 ILE B O 1
ATOM 4446 N N . GLY B 1 180 ? 7.477 -20.578 -24.344 1 98.12 180 GLY B N 1
ATOM 4447 C CA . GLY B 1 180 ? 7.305 -21.938 -24.844 1 98.12 180 GLY B CA 1
ATOM 4448 C C . GLY B 1 180 ? 7.715 -23 -23.844 1 98.12 180 GLY B C 1
ATOM 4449 O O . GLY B 1 180 ? 7.832 -22.734 -22.656 1 98.12 180 GLY B O 1
ATOM 4450 N N . THR B 1 181 ? 7.793 -24.266 -24.359 1 98 181 THR B N 1
ATOM 4451 C CA . THR B 1 181 ? 8.156 -25.391 -23.516 1 98 181 THR B CA 1
ATOM 4452 C C . THR B 1 181 ? 9.672 -25.531 -23.406 1 98 181 THR B C 1
ATOM 4454 O O . THR B 1 181 ? 10.352 -25.703 -24.422 1 98 181 THR B O 1
ATOM 4457 N N . LYS B 1 182 ? 10.141 -25.344 -22.188 1 97.19 182 LYS B N 1
ATOM 4458 C CA . LYS B 1 182 ? 11.578 -25.391 -21.938 1 97.19 182 LYS B CA 1
ATOM 4459 C C . LYS B 1 182 ? 11.891 -26.188 -20.672 1 97.19 182 LYS B C 1
ATOM 4461 O O . LYS B 1 182 ? 11 -26.438 -19.859 1 97.19 182 LYS B O 1
ATOM 4466 N N . ASP B 1 183 ? 13.109 -26.688 -20.641 1 97 183 ASP B N 1
ATOM 4467 C CA . ASP B 1 183 ? 13.625 -27.203 -19.375 1 97 183 ASP B CA 1
ATOM 4468 C C . ASP B 1 183 ? 14.172 -26.078 -18.516 1 97 183 ASP B C 1
ATOM 4470 O O . ASP B 1 183 ? 15.219 -25.5 -18.812 1 97 183 ASP B O 1
ATOM 4474 N N . PHE B 1 184 ? 13.523 -25.828 -17.406 1 97 184 PHE B N 1
ATOM 4475 C CA . PHE B 1 184 ? 13.859 -24.672 -16.578 1 97 184 PHE B CA 1
ATOM 4476 C C . PHE B 1 184 ? 14.688 -25.109 -15.367 1 97 184 PHE B C 1
ATOM 4478 O O . PHE B 1 184 ? 14.711 -24.438 -14.344 1 97 184 PHE B O 1
ATOM 4485 N N . LYS B 1 185 ? 15.359 -26.156 -15.422 1 95.12 185 LYS B N 1
ATOM 4486 C CA . LYS B 1 185 ? 16.109 -26.719 -14.305 1 95.12 185 LYS B CA 1
ATOM 4487 C C . LYS B 1 185 ? 17.094 -25.703 -13.727 1 95.12 185 LYS B C 1
ATOM 4489 O O . LYS B 1 185 ? 17.188 -25.562 -12.508 1 95.12 185 LYS B O 1
ATOM 4494 N N . THR B 1 186 ? 17.797 -25 -14.609 1 96.12 186 THR B N 1
ATOM 4495 C CA . THR B 1 186 ? 18.797 -24.016 -14.18 1 96.12 186 THR B CA 1
ATOM 4496 C C . THR B 1 186 ? 18.141 -22.859 -13.438 1 96.12 186 THR B C 1
ATOM 4498 O O . THR B 1 186 ? 18.766 -22.219 -12.594 1 96.12 186 THR B O 1
ATOM 4501 N N . PHE B 1 187 ? 16.875 -22.641 -13.68 1 96.5 187 PHE B N 1
ATOM 4502 C CA . PHE B 1 187 ? 16.172 -21.469 -13.164 1 96.5 187 PHE B CA 1
ATOM 4503 C C . PHE B 1 187 ? 15.406 -21.812 -11.898 1 96.5 187 PHE B C 1
ATOM 4505 O O . PHE B 1 187 ? 14.711 -20.969 -11.336 1 96.5 187 PHE B O 1
ATOM 4512 N N . MET B 1 188 ? 15.508 -22.984 -11.469 1 94.62 188 MET B N 1
ATOM 4513 C CA . MET B 1 188 ? 14.812 -23.453 -10.273 1 94.62 188 MET B CA 1
ATOM 4514 C C . MET B 1 188 ? 15.695 -23.312 -9.039 1 94.62 188 MET B C 1
ATOM 4516 O O . MET B 1 188 ? 16.906 -23.516 -9.117 1 94.62 188 MET B O 1
ATOM 4520 N N . GLY B 1 189 ? 15.062 -22.938 -7.898 1 90.25 189 GLY B N 1
ATOM 4521 C CA . GLY B 1 189 ? 15.797 -22.938 -6.641 1 90.25 189 GLY B CA 1
ATOM 4522 C C . GLY B 1 189 ? 16.141 -24.328 -6.152 1 90.25 189 GLY B C 1
ATOM 4523 O O . GLY B 1 189 ? 15.492 -25.312 -6.543 1 90.25 189 GLY B O 1
ATOM 4524 N N . LYS B 1 190 ? 17.297 -24.391 -5.402 1 76.06 190 LYS B N 1
ATOM 4525 C CA . LYS B 1 190 ? 17.688 -25.688 -4.855 1 76.06 190 LYS B CA 1
ATOM 4526 C C . LYS B 1 190 ? 16.703 -26.172 -3.793 1 76.06 190 LYS B C 1
ATOM 4528 O O . LYS B 1 190 ? 16.422 -25.453 -2.826 1 76.06 190 LYS B O 1
ATOM 4533 N N . SER B 1 191 ? 15.711 -26.875 -4.238 1 62.59 191 SER B N 1
ATOM 4534 C CA . SER B 1 191 ? 14.828 -27.438 -3.223 1 62.59 191 SER B CA 1
ATOM 4535 C C . SER B 1 191 ? 15.414 -28.719 -2.641 1 62.59 191 SER B C 1
ATOM 4537 O O . SER B 1 191 ? 16.125 -29.469 -3.332 1 62.59 191 SER B O 1
ATOM 4539 N N . GLY B 1 192 ? 15.938 -28.641 -1.376 1 52.03 192 GLY B N 1
ATOM 4540 C CA . GLY B 1 192 ? 16.531 -29.781 -0.71 1 52.03 192 GLY B CA 1
ATOM 4541 C C . GLY B 1 192 ? 15.922 -31.109 -1.141 1 52.03 192 GLY B C 1
ATOM 4542 O O . GLY B 1 192 ? 16.5 -32.156 -0.904 1 52.03 192 GLY B O 1
ATOM 4543 N N . THR B 1 193 ? 14.719 -31.078 -1.38 1 51.19 193 THR B N 1
ATOM 4544 C CA . THR B 1 193 ? 14.07 -32.375 -1.263 1 51.19 193 THR B CA 1
ATOM 4545 C C . THR B 1 193 ? 14.086 -33.125 -2.602 1 51.19 193 THR B C 1
ATOM 4547 O O . THR B 1 193 ? 14.289 -34.344 -2.648 1 51.19 193 THR B O 1
ATOM 4550 N N . ASN B 1 194 ? 13.258 -32.656 -3.697 1 54.31 194 ASN B N 1
ATOM 4551 C CA . ASN B 1 194 ? 12.734 -33.594 -4.688 1 54.31 194 ASN B CA 1
ATOM 4552 C C . ASN B 1 194 ? 13.508 -33.531 -6 1 54.31 194 ASN B C 1
ATOM 4554 O O . ASN B 1 194 ? 13.289 -32.625 -6.805 1 54.31 194 ASN B O 1
ATOM 4558 N N . THR B 1 195 ? 14.586 -34.25 -6.109 1 57 195 THR B N 1
ATOM 4559 C CA . THR B 1 195 ? 15.414 -34.375 -7.297 1 57 195 THR B CA 1
ATOM 4560 C C . THR B 1 195 ? 14.617 -34.969 -8.453 1 57 195 THR B C 1
ATOM 4562 O O . THR B 1 195 ? 15.055 -34.938 -9.602 1 57 195 THR B O 1
ATOM 4565 N N . ASP B 1 196 ? 13.438 -35.5 -8.18 1 64.44 196 ASP B N 1
ATOM 4566 C CA . ASP B 1 196 ? 12.797 -36.312 -9.211 1 64.44 196 ASP B CA 1
ATOM 4567 C C . ASP B 1 196 ? 11.711 -35.531 -9.938 1 64.44 196 ASP B C 1
ATOM 4569 O O . ASP B 1 196 ? 11.031 -36.062 -10.82 1 64.44 196 ASP B O 1
ATOM 4573 N N . LEU B 1 197 ? 11.617 -34.219 -9.68 1 76.19 197 LEU B N 1
ATOM 4574 C CA . LEU B 1 197 ? 10.523 -33.5 -10.312 1 76.19 197 LEU B CA 1
ATOM 4575 C C . LEU B 1 197 ? 10.93 -33 -11.695 1 76.19 197 LEU B C 1
ATOM 4577 O O . LEU B 1 197 ? 12.086 -32.594 -11.898 1 76.19 197 LEU B O 1
ATOM 4581 N N . SER B 1 198 ? 9.93 -33.188 -12.695 1 90.56 198 SER B N 1
ATOM 4582 C CA . SER B 1 198 ? 10.156 -32.625 -14.023 1 90.56 198 SER B CA 1
ATOM 4583 C C . SER B 1 198 ? 10.32 -31.109 -13.953 1 90.56 198 SER B C 1
ATOM 4585 O O . SER B 1 198 ? 9.555 -30.438 -13.273 1 90.56 198 SER B O 1
ATOM 4587 N N . THR B 1 199 ? 11.32 -30.656 -14.57 1 94.69 199 THR B N 1
ATOM 4588 C CA . THR B 1 199 ? 11.609 -29.234 -14.562 1 94.69 199 THR B CA 1
ATOM 4589 C C . THR B 1 199 ? 11.172 -28.594 -15.875 1 94.69 199 THR B C 1
ATOM 4591 O O . THR B 1 199 ? 11.547 -27.453 -16.172 1 94.69 199 THR B O 1
ATOM 4594 N N . ILE B 1 200 ? 10.43 -29.391 -16.656 1 96.44 200 ILE B N 1
ATOM 4595 C CA . ILE B 1 200 ? 9.891 -28.875 -17.906 1 96.44 200 ILE B CA 1
ATOM 4596 C C . ILE B 1 200 ? 8.617 -28.078 -17.625 1 96.44 200 ILE B C 1
ATOM 4598 O O . ILE B 1 200 ? 7.727 -28.547 -16.906 1 96.44 200 ILE B O 1
ATOM 4602 N N . ARG B 1 201 ? 8.617 -26.844 -18.109 1 97 201 ARG B N 1
ATOM 4603 C CA . ARG B 1 201 ? 7.441 -25.984 -18.031 1 97 201 ARG B CA 1
ATOM 4604 C C . ARG B 1 201 ? 7.184 -25.281 -19.359 1 97 201 ARG B C 1
ATOM 4606 O O . ARG B 1 201 ? 8.094 -25.125 -20.172 1 97 201 ARG B O 1
ATOM 4613 N N . THR B 1 202 ? 5.941 -24.859 -19.516 1 97.94 202 THR B N 1
ATOM 4614 C CA . THR B 1 202 ? 5.555 -24.062 -20.672 1 97.94 202 THR B CA 1
ATOM 4615 C C . THR B 1 202 ? 5.121 -22.656 -20.25 1 97.94 202 THR B C 1
ATOM 4617 O O . THR B 1 202 ? 4.137 -22.5 -19.516 1 97.94 202 THR B O 1
ATOM 4620 N N . TRP B 1 203 ? 5.852 -21.641 -20.656 1 98.38 203 TRP B N 1
ATOM 4621 C CA . TRP B 1 203 ? 5.465 -20.266 -20.422 1 98.38 203 TRP B CA 1
ATOM 4622 C C . TRP B 1 203 ? 4.703 -19.688 -21.609 1 98.38 203 TRP B C 1
ATOM 4624 O O . TRP B 1 203 ? 5.164 -19.781 -22.75 1 98.38 203 TRP B O 1
ATOM 4634 N N . ASN B 1 204 ? 3.566 -19.141 -21.359 1 98.31 204 ASN B N 1
ATOM 4635 C CA . ASN B 1 204 ? 2.746 -18.547 -22.406 1 98.31 204 ASN B CA 1
ATOM 4636 C C . ASN B 1 204 ? 3.283 -17.172 -22.828 1 98.31 204 ASN B C 1
ATOM 4638 O O . ASN B 1 204 ? 3.209 -16.812 -24 1 98.31 204 ASN B O 1
ATOM 4642 N N . ASN B 1 205 ? 3.719 -16.469 -21.891 1 98.31 205 ASN B N 1
ATOM 4643 C CA . ASN B 1 205 ? 4.184 -15.109 -22.172 1 98.31 205 ASN B CA 1
ATOM 4644 C C . ASN B 1 205 ? 5.047 -14.562 -21.031 1 98.31 205 ASN B C 1
ATOM 4646 O O . ASN B 1 205 ? 4.887 -14.961 -19.875 1 98.31 205 ASN B O 1
ATOM 4650 N N . ILE B 1 206 ? 5.949 -13.711 -21.344 1 98.75 206 ILE B N 1
ATOM 4651 C CA . ILE B 1 206 ? 6.699 -12.867 -20.406 1 98.75 206 ILE B CA 1
ATOM 4652 C C . ILE B 1 206 ? 7 -11.523 -21.062 1 98.75 206 ILE B C 1
ATOM 4654 O O . ILE B 1 206 ? 7.383 -11.461 -22.234 1 98.75 206 ILE B O 1
ATOM 4658 N N . GLU B 1 207 ? 6.816 -10.461 -20.391 1 98.69 207 GLU B N 1
ATOM 4659 C CA . GLU B 1 207 ? 7.066 -9.141 -20.953 1 98.69 207 GLU B CA 1
ATOM 4660 C C . GLU B 1 207 ? 7.504 -8.156 -19.859 1 98.69 207 GLU B C 1
ATOM 4662 O O . GLU B 1 207 ? 7.215 -8.367 -18.688 1 98.69 207 GLU B O 1
ATOM 4667 N N . ILE B 1 208 ? 8.266 -7.227 -20.234 1 98.69 208 ILE B N 1
ATOM 4668 C CA . ILE B 1 208 ? 8.609 -6.09 -19.391 1 98.69 208 ILE B CA 1
ATOM 4669 C C . ILE B 1 208 ? 8.031 -4.809 -19.984 1 98.69 208 ILE B C 1
ATOM 4671 O O . ILE B 1 208 ? 8.195 -4.535 -21.172 1 98.69 208 ILE B O 1
ATOM 4675 N N . VAL B 1 209 ? 7.273 -4.066 -19.219 1 98.5 209 VAL B N 1
ATOM 4676 C CA . VAL B 1 209 ? 6.621 -2.85 -19.688 1 98.5 209 VAL B CA 1
ATOM 4677 C C . VAL B 1 209 ? 6.852 -1.722 -18.688 1 98.5 209 VAL B C 1
ATOM 4679 O O . VAL B 1 209 ? 7.176 -1.973 -17.531 1 98.5 209 VAL B O 1
ATOM 4682 N N . PRO B 1 210 ? 6.789 -0.464 -19.188 1 98.12 210 PRO B N 1
ATOM 4683 C CA . PRO B 1 210 ? 6.836 0.625 -18.219 1 98.12 210 PRO B CA 1
ATOM 4684 C C . PRO B 1 210 ? 5.766 0.498 -17.125 1 98.12 210 PRO B C 1
ATOM 4686 O O . PRO B 1 210 ? 4.609 0.185 -17.438 1 98.12 210 PRO B O 1
ATOM 4689 N N . GLY B 1 211 ? 6.223 0.65 -15.914 1 97.75 211 GLY B N 1
ATOM 4690 C CA . GLY B 1 211 ? 5.316 0.62 -14.781 1 97.75 211 GLY B CA 1
ATOM 4691 C C . GLY B 1 211 ? 5.051 1.993 -14.195 1 97.75 211 GLY B C 1
ATOM 4692 O O . GLY B 1 211 ? 5.254 3.01 -14.859 1 97.75 211 GLY B O 1
ATOM 4693 N N . ARG B 1 212 ? 4.438 2.004 -13.023 1 96.75 212 ARG B N 1
ATOM 4694 C CA . ARG B 1 212 ? 4.168 3.229 -12.273 1 96.75 212 ARG B CA 1
ATOM 4695 C C . ARG B 1 212 ? 4.168 2.965 -10.773 1 96.75 212 ARG B C 1
ATOM 4697 O O . ARG B 1 212 ? 4.043 1.817 -10.336 1 96.75 212 ARG B O 1
ATOM 4704 N N . SER B 1 213 ? 4.383 4.051 -10.055 1 97.75 213 SER B N 1
ATOM 4705 C CA . SER B 1 213 ? 4.211 3.947 -8.609 1 97.75 213 SER B CA 1
ATOM 4706 C C . SER B 1 213 ? 2.75 3.729 -8.234 1 97.75 213 SER B C 1
ATOM 4708 O O . SER B 1 213 ? 1.855 3.955 -9.055 1 97.75 213 SER B O 1
ATOM 4710 N N . PHE B 1 214 ? 2.521 3.174 -7.027 1 97.88 214 PHE B N 1
ATOM 4711 C CA . PHE B 1 214 ? 1.163 3 -6.531 1 97.88 214 PHE B CA 1
ATOM 4712 C C . PHE B 1 214 ? 0.405 4.32 -6.551 1 97.88 214 PHE B C 1
ATOM 4714 O O . PHE B 1 214 ? -0.761 4.371 -6.945 1 97.88 214 PHE B O 1
ATOM 4721 N N . TYR B 1 215 ? 1.027 5.383 -6.145 1 97.19 215 TYR B N 1
ATOM 4722 C CA . TYR B 1 215 ? 0.489 6.734 -6.246 1 97.19 215 TYR B CA 1
ATOM 4723 C C . TYR B 1 215 ? 1.587 7.734 -6.59 1 97.19 215 TYR B C 1
ATOM 4725 O O . TYR B 1 215 ? 2.674 7.699 -6.008 1 97.19 215 TYR B O 1
ATOM 4733 N N . PRO B 1 216 ? 1.294 8.68 -7.457 1 96.25 216 PRO B N 1
ATOM 4734 C CA . PRO B 1 216 ? 2.344 9.617 -7.875 1 96.25 216 PRO B CA 1
ATOM 4735 C C . PRO B 1 216 ? 2.791 10.539 -6.742 1 96.25 216 PRO B C 1
ATOM 4737 O O . PRO B 1 216 ? 1.953 11.125 -6.051 1 96.25 216 PRO B O 1
ATOM 4740 N N . THR B 1 217 ? 4.008 10.648 -6.512 1 95.75 217 THR B N 1
ATOM 4741 C CA . THR B 1 217 ? 4.633 11.578 -5.578 1 95.75 217 THR B CA 1
ATOM 4742 C C . THR B 1 217 ? 5.836 12.258 -6.219 1 95.75 217 THR B C 1
ATOM 4744 O O . THR B 1 217 ? 6.258 11.891 -7.316 1 95.75 217 THR B O 1
ATOM 4747 N N . GLU B 1 218 ? 6.406 13.234 -5.547 1 94.94 218 GLU B N 1
ATOM 4748 C CA . GLU B 1 218 ? 7.582 13.93 -6.062 1 94.94 218 GLU B CA 1
ATOM 4749 C C . GLU B 1 218 ? 8.797 13 -6.109 1 94.94 218 GLU B C 1
ATOM 4751 O O . GLU B 1 218 ? 9.758 13.273 -6.824 1 94.94 218 GLU B O 1
ATOM 4756 N N . PHE B 1 219 ? 8.734 11.922 -5.445 1 94.88 219 PHE B N 1
ATOM 4757 C CA . PHE B 1 219 ? 9.859 11 -5.348 1 94.88 219 PHE B CA 1
ATOM 4758 C C . PHE B 1 219 ? 9.992 10.172 -6.621 1 94.88 219 PHE B C 1
ATOM 4760 O O . PHE B 1 219 ? 11.039 9.578 -6.875 1 94.88 219 PHE B O 1
ATOM 4767 N N . ASP B 1 220 ? 8.953 10.141 -7.391 1 95.94 220 ASP B N 1
ATOM 4768 C CA . ASP B 1 220 ? 8.938 9.359 -8.625 1 95.94 220 ASP B CA 1
ATOM 4769 C C . ASP B 1 220 ? 9.93 9.914 -9.641 1 95.94 220 ASP B C 1
ATOM 4771 O O . ASP B 1 220 ? 10.328 9.219 -10.578 1 95.94 220 ASP B O 1
ATOM 4775 N N . LYS B 1 221 ? 10.367 11.148 -9.422 1 95.5 221 LYS B N 1
ATOM 4776 C CA . LYS B 1 221 ? 11.305 11.766 -10.359 1 95.5 221 LYS B CA 1
ATOM 4777 C C . LYS B 1 221 ? 12.633 11.008 -10.383 1 95.5 221 LYS B C 1
ATOM 4779 O O . LYS B 1 221 ? 13.367 11.062 -11.367 1 95.5 221 LYS B O 1
ATOM 4784 N N . TYR B 1 222 ? 12.914 10.25 -9.336 1 95.62 222 TYR B N 1
ATOM 4785 C CA . TYR B 1 222 ? 14.203 9.594 -9.195 1 95.62 222 TYR B CA 1
ATOM 4786 C C . TYR B 1 222 ? 14.195 8.227 -9.852 1 95.62 222 TYR B C 1
ATOM 4788 O O . TYR B 1 222 ? 15.258 7.629 -10.07 1 95.62 222 TYR B O 1
ATOM 4796 N N . TYR B 1 223 ? 13 7.73 -10.234 1 97 223 TYR B N 1
ATOM 4797 C CA . TYR B 1 223 ? 12.945 6.309 -10.562 1 97 223 TYR B CA 1
ATOM 4798 C C . TYR B 1 223 ? 12.227 6.086 -11.891 1 97 223 TYR B C 1
ATOM 4800 O O . TYR B 1 223 ? 11.312 6.84 -12.242 1 97 223 TYR B O 1
ATOM 4808 N N . ASN B 1 224 ? 12.703 5.074 -12.594 1 97.19 224 ASN B N 1
ATOM 4809 C CA . ASN B 1 224 ? 11.914 4.445 -13.656 1 97.19 224 ASN B CA 1
ATOM 4810 C C . ASN B 1 224 ? 11.281 3.143 -13.18 1 97.19 224 ASN B C 1
ATOM 4812 O O . ASN B 1 224 ? 11.977 2.227 -12.742 1 97.19 224 ASN B O 1
ATOM 4816 N N . TYR B 1 225 ? 10 3.094 -13.289 1 98.06 225 TYR B N 1
ATOM 4817 C CA . TYR B 1 225 ? 9.289 1.887 -12.875 1 98.06 225 TYR B CA 1
ATOM 4818 C C . TYR B 1 225 ? 9.133 0.918 -14.047 1 98.06 225 TYR B C 1
ATOM 4820 O O . TYR B 1 225 ? 8.898 1.337 -15.18 1 98.06 225 TYR B O 1
ATOM 4828 N N . TRP B 1 226 ? 9.211 -0.365 -13.734 1 98.44 226 TRP B N 1
ATOM 4829 C CA . TRP B 1 226 ? 9.023 -1.434 -14.703 1 98.44 226 TRP B CA 1
ATOM 4830 C C . TRP B 1 226 ? 8.188 -2.566 -14.109 1 98.44 226 TRP B C 1
ATOM 4832 O O . TRP B 1 226 ? 8.367 -2.928 -12.945 1 98.44 226 TRP B O 1
ATOM 4842 N N . ASP B 1 227 ? 7.336 -3.078 -14.938 1 98.81 227 ASP B N 1
ATOM 4843 C CA . ASP B 1 227 ? 6.547 -4.254 -14.586 1 98.81 227 ASP B CA 1
ATOM 4844 C C . ASP B 1 227 ? 6.926 -5.453 -15.453 1 98.81 227 ASP B C 1
ATOM 4846 O O . ASP B 1 227 ? 6.945 -5.355 -16.672 1 98.81 227 ASP B O 1
ATOM 4850 N N . ILE B 1 228 ? 7.223 -6.535 -14.781 1 98.88 228 ILE B N 1
ATOM 4851 C CA . ILE B 1 228 ? 7.441 -7.793 -15.484 1 98.88 228 ILE B CA 1
ATOM 4852 C C . ILE B 1 228 ? 6.238 -8.711 -15.281 1 98.88 228 ILE B C 1
ATOM 4854 O O . ILE B 1 228 ? 5.91 -9.078 -14.148 1 98.88 228 ILE B O 1
ATOM 4858 N N . HIS B 1 229 ? 5.59 -9.047 -16.375 1 98.81 229 HIS B N 1
ATOM 4859 C CA . HIS B 1 229 ? 4.445 -9.953 -16.359 1 98.81 229 HIS B CA 1
ATOM 4860 C C . HIS B 1 229 ? 4.82 -11.32 -16.906 1 98.81 229 HIS B C 1
ATOM 4862 O O . HIS B 1 229 ? 5.496 -11.422 -17.922 1 98.81 229 HIS B O 1
ATOM 4868 N N . VAL B 1 230 ? 4.383 -12.328 -16.219 1 98.69 230 VAL B N 1
ATOM 4869 C CA . VAL B 1 230 ? 4.617 -13.695 -16.688 1 98.69 230 VAL B CA 1
ATOM 4870 C C . VAL B 1 230 ? 3.324 -14.5 -16.594 1 98.69 230 VAL B C 1
ATOM 4872 O O . VAL B 1 230 ? 2.58 -14.383 -15.617 1 98.69 230 VAL B O 1
ATOM 4875 N N . ASP B 1 231 ? 3.072 -15.242 -17.609 1 98.19 231 ASP B N 1
ATOM 4876 C CA . ASP B 1 231 ? 1.871 -16.062 -17.719 1 98.19 231 ASP B CA 1
ATOM 4877 C C . ASP B 1 231 ? 2.225 -17.516 -18.062 1 98.19 231 ASP B C 1
ATOM 4879 O O . ASP B 1 231 ? 2.887 -17.781 -19.062 1 98.19 231 ASP B O 1
ATOM 4883 N N . ALA B 1 232 ? 1.833 -18.438 -17.25 1 98.31 232 ALA B N 1
ATOM 4884 C CA . ALA B 1 232 ? 2.049 -19.875 -17.484 1 98.31 232 ALA B CA 1
ATOM 4885 C C . ALA B 1 232 ? 1.081 -20.703 -16.656 1 98.31 232 ALA B C 1
ATOM 4887 O O . ALA B 1 232 ? 0.342 -20.172 -15.82 1 98.31 232 ALA B O 1
ATOM 4888 N N . LYS B 1 233 ? 1.094 -21.969 -16.922 1 95.62 233 LYS B N 1
ATOM 4889 C CA . LYS B 1 233 ? 0.249 -22.875 -16.156 1 95.62 233 LYS B CA 1
ATOM 4890 C C . LYS B 1 233 ? 0.83 -23.125 -14.758 1 95.62 233 LYS B C 1
ATOM 4892 O O . LYS B 1 233 ? 0.09 -23.203 -13.781 1 95.62 233 LYS B O 1
ATOM 4897 N N . SER B 1 234 ? 2.104 -23.281 -14.719 1 95.81 234 SER B N 1
ATOM 4898 C CA . SER B 1 234 ? 2.775 -23.562 -13.461 1 95.81 234 SER B CA 1
ATOM 4899 C C . SER B 1 234 ? 4.227 -23.094 -13.484 1 95.81 234 SER B C 1
ATOM 4901 O O . SER B 1 234 ? 4.789 -22.859 -14.555 1 95.81 234 SER B O 1
ATOM 4903 N N . PHE B 1 235 ? 4.785 -22.969 -12.359 1 96.5 235 PHE B N 1
ATOM 4904 C CA . PHE B 1 235 ? 6.16 -22.516 -12.18 1 96.5 235 PHE B CA 1
ATOM 4905 C C . PHE B 1 235 ? 6.902 -23.406 -11.195 1 96.5 235 PHE B C 1
ATOM 4907 O O . PHE B 1 235 ? 6.289 -24.031 -10.328 1 96.5 235 PHE B O 1
ATOM 4914 N N . LEU B 1 236 ? 8.188 -23.438 -11.336 1 95 236 LEU B N 1
ATOM 4915 C CA . LEU B 1 236 ? 9.039 -24.141 -10.391 1 95 236 LEU B CA 1
ATOM 4916 C C . LEU B 1 236 ? 9.359 -23.25 -9.188 1 95 236 LEU B C 1
ATOM 4918 O O . LEU B 1 236 ? 9.039 -22.062 -9.18 1 95 236 LEU B O 1
ATOM 4922 N N . TYR B 1 237 ? 9.961 -23.906 -8.18 1 93.75 237 TYR B N 1
ATOM 4923 C CA . TYR B 1 237 ? 10.352 -23.219 -6.957 1 93.75 237 TYR B CA 1
ATOM 4924 C C . TYR B 1 237 ? 11.281 -22.047 -7.258 1 93.75 237 TYR B C 1
ATOM 4926 O O . TYR B 1 237 ? 12.328 -22.234 -7.887 1 93.75 237 TYR B O 1
ATOM 4934 N N . LYS B 1 238 ? 10.867 -20.812 -6.91 1 96.25 238 LYS B N 1
ATOM 4935 C CA . LYS B 1 238 ? 11.625 -19.578 -7.023 1 96.25 238 LYS B CA 1
ATOM 4936 C C . LYS B 1 238 ? 11.891 -19.219 -8.484 1 96.25 238 LYS B C 1
ATOM 4938 O O . LYS B 1 238 ? 12.672 -18.312 -8.773 1 96.25 238 LYS B O 1
ATOM 4943 N N . GLN B 1 239 ? 11.266 -19.859 -9.359 1 97.31 239 GLN B N 1
ATOM 4944 C CA . GLN B 1 239 ? 11.578 -19.734 -10.781 1 97.31 239 GLN B CA 1
ATOM 4945 C C . GLN B 1 239 ? 11.406 -18.281 -11.25 1 97.31 239 GLN B C 1
ATOM 4947 O O . GLN B 1 239 ? 12.281 -17.75 -11.945 1 97.31 239 GLN B O 1
ATOM 4952 N N . ILE B 1 240 ? 10.336 -17.641 -10.898 1 98.56 240 ILE B N 1
ATOM 4953 C CA . ILE B 1 240 ? 10.062 -16.281 -11.375 1 98.56 240 ILE B CA 1
ATOM 4954 C C . ILE B 1 240 ? 11.086 -15.312 -10.805 1 98.56 240 ILE B C 1
ATOM 4956 O O . ILE B 1 240 ? 11.641 -14.484 -11.523 1 98.56 240 ILE B O 1
ATOM 4960 N N . ARG B 1 241 ? 11.367 -15.43 -9.586 1 98.69 241 ARG B N 1
ATOM 4961 C CA . ARG B 1 241 ? 12.305 -14.523 -8.93 1 98.69 241 ARG B CA 1
ATOM 4962 C C . ARG B 1 241 ? 13.719 -14.703 -9.469 1 98.69 241 ARG B C 1
ATOM 4964 O O . ARG B 1 241 ? 14.461 -13.734 -9.609 1 98.69 241 ARG B O 1
ATOM 4971 N N . ARG B 1 242 ? 14.102 -15.938 -9.734 1 98.31 242 ARG B N 1
ATOM 4972 C CA . ARG B 1 242 ? 15.406 -16.203 -10.336 1 98.31 242 ARG B CA 1
ATOM 4973 C C . ARG B 1 242 ? 15.469 -15.656 -11.758 1 98.31 242 ARG B C 1
ATOM 4975 O O . ARG B 1 242 ? 16.484 -15.094 -12.164 1 98.31 242 ARG B O 1
ATOM 4982 N N . THR B 1 243 ? 14.391 -15.844 -12.438 1 98.69 243 THR B N 1
ATOM 4983 C CA . THR B 1 243 ? 14.312 -15.281 -13.781 1 98.69 243 THR B CA 1
ATOM 4984 C C . THR B 1 243 ? 14.445 -13.758 -13.742 1 98.69 243 THR B C 1
ATOM 4986 O O . THR B 1 243 ? 15.219 -13.18 -14.508 1 98.69 243 THR B O 1
ATOM 4989 N N . VAL B 1 244 ? 13.75 -13.117 -12.82 1 98.81 244 VAL B N 1
ATOM 4990 C CA . VAL B 1 244 ? 13.828 -11.664 -12.664 1 98.81 244 VAL B CA 1
ATOM 4991 C C . VAL B 1 244 ? 15.258 -11.258 -12.32 1 98.81 244 VAL B C 1
ATOM 4993 O O . VAL B 1 244 ? 15.773 -10.258 -12.844 1 98.81 244 VAL B O 1
ATOM 4996 N N . GLY B 1 245 ? 15.867 -12.031 -11.469 1 98.62 245 GLY B N 1
ATOM 4997 C CA . GLY B 1 245 ? 17.266 -11.781 -11.172 1 98.62 245 GLY B CA 1
ATOM 4998 C C . GLY B 1 245 ? 18.141 -11.75 -12.414 1 98.62 245 GLY B C 1
ATOM 4999 O O . GLY B 1 245 ? 19 -10.875 -12.555 1 98.62 245 GLY B O 1
ATOM 5000 N N . ILE B 1 246 ? 17.953 -12.703 -13.297 1 98.56 246 ILE B N 1
ATOM 5001 C CA . ILE B 1 246 ? 18.672 -12.789 -14.555 1 98.56 246 ILE B CA 1
ATOM 5002 C C . ILE B 1 246 ? 18.406 -11.547 -15.398 1 98.56 246 ILE B C 1
ATOM 5004 O O . ILE B 1 246 ? 19.344 -10.914 -15.906 1 98.56 246 ILE B O 1
ATOM 5008 N N . LEU B 1 247 ? 17.172 -11.164 -15.508 1 98.62 247 LEU B N 1
ATOM 5009 C CA . LEU B 1 247 ? 16.781 -10.039 -16.344 1 98.62 247 LEU B CA 1
ATOM 5010 C C . LEU B 1 247 ? 17.406 -8.734 -15.844 1 98.62 247 LEU B C 1
ATOM 5012 O O . LEU B 1 247 ? 17.844 -7.898 -16.641 1 98.62 247 LEU B O 1
ATOM 5016 N N . ILE B 1 248 ? 17.469 -8.594 -14.539 1 98.31 248 ILE B N 1
ATOM 5017 C CA . ILE B 1 248 ? 18.078 -7.406 -13.938 1 98.31 248 ILE B CA 1
ATOM 5018 C C . ILE B 1 248 ? 19.547 -7.336 -14.312 1 98.31 248 ILE B C 1
ATOM 5020 O O . ILE B 1 248 ? 20.047 -6.285 -14.734 1 98.31 248 ILE B O 1
ATOM 5024 N N . LYS B 1 249 ? 20.266 -8.43 -14.258 1 98 249 LYS B N 1
ATOM 5025 C CA . LYS B 1 249 ? 21.703 -8.445 -14.562 1 98 249 LYS B CA 1
ATOM 5026 C C . LYS B 1 249 ? 21.953 -8.258 -16.047 1 98 249 LYS B C 1
ATOM 5028 O O . LYS B 1 249 ? 22.953 -7.656 -16.453 1 98 249 LYS B O 1
ATOM 5033 N N . VAL B 1 250 ? 21.047 -8.75 -16.859 1 98.25 250 VAL B N 1
ATOM 5034 C CA . VAL B 1 250 ? 21.125 -8.492 -18.297 1 98.25 250 VAL B CA 1
ATOM 5035 C C . VAL B 1 250 ? 20.984 -6.992 -18.562 1 98.25 250 VAL B C 1
ATOM 5037 O O . VAL B 1 250 ? 21.797 -6.406 -19.281 1 98.25 250 VAL B O 1
ATOM 5040 N N . ALA B 1 251 ? 20.016 -6.375 -17.938 1 97.88 251 ALA B N 1
ATOM 5041 C CA . ALA B 1 251 ? 19.781 -4.941 -18.125 1 97.88 251 ALA B CA 1
ATOM 5042 C C . ALA B 1 251 ? 21 -4.133 -17.656 1 97.88 251 ALA B C 1
ATOM 5044 O O . ALA B 1 251 ? 21.297 -3.078 -18.234 1 97.88 251 ALA B O 1
ATOM 5045 N N . GLN B 1 252 ? 21.656 -4.668 -16.688 1 96.19 252 GLN B N 1
ATOM 5046 C CA . GLN B 1 252 ? 22.828 -3.99 -16.109 1 96.19 252 GLN B CA 1
ATOM 5047 C C . GLN B 1 252 ? 24.094 -4.32 -16.891 1 96.19 252 GLN B C 1
ATOM 5049 O O . GLN B 1 252 ? 25.188 -3.885 -16.531 1 96.19 252 GLN B O 1
ATOM 5054 N N . LYS B 1 253 ? 23.984 -5.188 -17.891 1 96.25 253 LYS B N 1
ATOM 5055 C CA . LYS B 1 253 ? 25.078 -5.582 -18.766 1 96.25 253 LYS B CA 1
ATOM 5056 C C . LYS B 1 253 ? 26.125 -6.398 -18.016 1 96.25 253 LYS B C 1
ATOM 5058 O O . LYS B 1 253 ? 27.312 -6.312 -18.312 1 96.25 253 LYS B O 1
ATOM 5063 N N . ILE B 1 254 ? 25.656 -7.023 -17.016 1 96.56 254 ILE B N 1
ATOM 5064 C CA . ILE B 1 254 ? 26.547 -7.879 -16.25 1 96.56 254 ILE B CA 1
ATOM 5065 C C . ILE B 1 254 ? 26.609 -9.266 -16.875 1 96.56 254 ILE B C 1
ATOM 5067 O O . ILE B 1 254 ? 27.672 -9.898 -16.906 1 96.56 254 ILE B O 1
ATOM 5071 N N . ILE B 1 255 ? 25.469 -9.75 -17.375 1 97.19 255 ILE B N 1
ATOM 5072 C CA . ILE B 1 255 ? 25.453 -10.984 -18.156 1 97.19 255 ILE B CA 1
ATOM 5073 C C . ILE B 1 255 ? 24.844 -10.719 -19.531 1 97.19 255 ILE B C 1
ATOM 5075 O O . ILE B 1 255 ? 24.156 -9.711 -19.734 1 97.19 255 ILE B O 1
ATOM 5079 N N . THR B 1 256 ? 25.109 -11.672 -20.469 1 97.94 256 THR B N 1
ATOM 5080 C CA . THR B 1 256 ? 24.766 -11.43 -21.859 1 97.94 256 THR B CA 1
ATOM 5081 C C . THR B 1 256 ? 23.656 -12.383 -22.312 1 97.94 256 THR B C 1
ATOM 5083 O O . THR B 1 256 ? 23.281 -13.305 -21.578 1 97.94 256 THR B O 1
ATOM 5086 N N . TYR B 1 257 ? 23.188 -12.094 -23.547 1 98.31 257 TYR B N 1
ATOM 5087 C CA . TYR B 1 257 ? 22.25 -12.984 -24.219 1 98.31 257 TYR B CA 1
ATOM 5088 C C . TYR B 1 257 ? 22.766 -14.414 -24.25 1 98.31 257 TYR B C 1
ATOM 5090 O O . TYR B 1 257 ? 22.031 -15.359 -23.953 1 98.31 257 TYR B O 1
ATOM 5098 N N . ASP B 1 258 ? 24.016 -14.539 -24.531 1 98.44 258 ASP B N 1
ATOM 5099 C CA . ASP B 1 258 ? 24.625 -15.852 -24.672 1 98.44 258 ASP B CA 1
ATOM 5100 C C . ASP B 1 258 ? 24.703 -16.562 -23.328 1 98.44 258 ASP B C 1
ATOM 5102 O O . ASP B 1 258 ? 24.594 -17.797 -23.25 1 98.44 258 ASP B O 1
ATOM 5106 N N . ASP B 1 259 ? 24.891 -15.805 -22.312 1 98.31 259 ASP B N 1
ATOM 5107 C CA . ASP B 1 259 ? 24.891 -16.391 -20.984 1 98.31 259 ASP B CA 1
ATOM 5108 C C . ASP B 1 259 ? 23.531 -17.016 -20.656 1 98.31 259 ASP B C 1
ATOM 5110 O O . ASP B 1 259 ? 23.469 -18.125 -20.109 1 98.31 259 ASP B O 1
ATOM 5114 N N . VAL B 1 260 ? 22.484 -16.328 -21 1 98.5 260 VAL B N 1
ATOM 5115 C CA . VAL B 1 260 ? 21.141 -16.812 -20.734 1 98.5 260 VAL B CA 1
ATOM 5116 C C . VAL B 1 260 ? 20.859 -18.047 -21.594 1 98.5 260 VAL B C 1
ATOM 5118 O O . VAL B 1 260 ? 20.328 -19.047 -21.109 1 98.5 260 VAL B O 1
ATOM 5121 N N . LYS B 1 261 ? 21.203 -17.969 -22.844 1 98.25 261 LYS B N 1
ATOM 5122 C CA . LYS B 1 261 ? 21.031 -19.094 -23.766 1 98.25 261 LYS B CA 1
ATOM 5123 C C . LYS B 1 261 ? 21.766 -20.328 -23.266 1 98.25 261 LYS B C 1
ATOM 5125 O O . LYS B 1 261 ? 21.25 -21.453 -23.391 1 98.25 261 LYS B O 1
ATOM 5130 N N . TYR B 1 262 ? 22.906 -20.109 -22.719 1 98.25 262 TYR B N 1
ATOM 5131 C CA . TYR B 1 262 ? 23.688 -21.203 -22.172 1 98.25 262 TYR B CA 1
ATOM 5132 C C . TYR B 1 262 ? 22.922 -21.938 -21.078 1 98.25 262 TYR B C 1
ATOM 5134 O O . TYR B 1 262 ? 22.922 -23.172 -21.016 1 98.25 262 TYR B O 1
ATOM 5142 N N . MET B 1 263 ? 22.297 -21.219 -20.266 1 97.81 263 MET B N 1
ATOM 5143 C CA . MET B 1 263 ? 21.531 -21.812 -19.156 1 97.81 263 MET B CA 1
ATOM 5144 C C . MET B 1 263 ? 20.406 -22.688 -19.688 1 97.81 263 MET B C 1
ATOM 5146 O O . MET B 1 263 ? 20.078 -23.703 -19.078 1 97.81 263 MET B O 1
ATOM 5150 N N . PHE B 1 264 ? 19.781 -22.328 -20.797 1 97.44 264 PHE B N 1
ATOM 5151 C CA . PHE B 1 264 ? 18.734 -23.125 -21.406 1 97.44 264 PHE B CA 1
ATOM 5152 C C . PHE B 1 264 ? 19.328 -24.344 -22.125 1 97.44 264 PHE B C 1
ATOM 5154 O O . PHE B 1 264 ? 18.75 -25.422 -22.109 1 97.44 264 PHE B O 1
ATOM 5161 N N . ASN B 1 265 ? 20.484 -24.156 -22.719 1 97.5 265 ASN B N 1
ATOM 5162 C CA . ASN B 1 265 ? 21.125 -25.219 -23.5 1 97.5 265 ASN B CA 1
ATOM 5163 C C . ASN B 1 265 ? 21.75 -26.281 -22.594 1 97.5 265 ASN B C 1
ATOM 5165 O O . ASN B 1 265 ? 21.984 -27.406 -23.016 1 97.5 265 ASN B O 1
ATOM 5169 N N . ASN B 1 266 ? 22.047 -25.875 -21.344 1 97.44 266 ASN B N 1
ATOM 5170 C CA . ASN B 1 266 ? 22.641 -26.766 -20.359 1 97.44 266 ASN B CA 1
ATOM 5171 C C . ASN B 1 266 ? 21.844 -26.797 -19.062 1 97.44 266 ASN B C 1
ATOM 5173 O O . ASN B 1 266 ? 22.344 -26.359 -18.016 1 97.44 266 ASN B O 1
ATOM 5177 N N . PRO B 1 267 ? 20.719 -27.391 -19.141 1 95.12 267 PRO B N 1
ATOM 5178 C CA . PRO B 1 267 ? 19.859 -27.391 -17.953 1 95.12 267 PRO B CA 1
ATOM 5179 C C . PRO B 1 267 ? 20.469 -28.156 -16.781 1 95.12 267 PRO B C 1
ATOM 5181 O O . PRO B 1 267 ? 20.656 -29.375 -16.859 1 95.12 267 PRO B O 1
ATOM 5184 N N . SER B 1 268 ? 20.891 -27.469 -15.773 1 92.69 268 SER B N 1
ATOM 5185 C CA . SER B 1 268 ? 21.531 -28 -14.578 1 92.69 268 SER B CA 1
ATOM 5186 C C . SER B 1 268 ? 21.609 -26.953 -13.469 1 92.69 268 SER B C 1
ATOM 5188 O O . SER B 1 268 ? 21.688 -25.766 -13.742 1 92.69 268 SER B O 1
ATOM 5190 N N . ILE B 1 269 ? 21.594 -27.438 -12.336 1 90 269 ILE B N 1
ATOM 5191 C CA . ILE B 1 269 ? 21.75 -26.531 -11.195 1 90 269 ILE B CA 1
ATOM 5192 C C . ILE B 1 269 ? 23.109 -25.844 -11.266 1 90 269 ILE B C 1
ATOM 5194 O O . ILE B 1 269 ? 23.25 -24.688 -10.875 1 90 269 ILE B O 1
ATOM 5198 N N . ASP B 1 270 ? 24.047 -26.5 -11.883 1 92.81 270 ASP B N 1
ATOM 5199 C CA . ASP B 1 270 ? 25.422 -26.016 -11.961 1 92.81 270 ASP B CA 1
ATOM 5200 C C . ASP B 1 270 ? 25.562 -24.953 -13.055 1 92.81 270 ASP B C 1
ATOM 5202 O O . ASP B 1 270 ? 26.578 -24.266 -13.125 1 92.81 270 ASP B O 1
ATOM 5206 N N . SER B 1 271 ? 24.594 -24.828 -13.875 1 96 271 SER B N 1
ATOM 5207 C CA . SER B 1 271 ? 24.656 -23.891 -14.992 1 96 271 SER B CA 1
ATOM 5208 C C . SER B 1 271 ? 24.203 -22.5 -14.57 1 96 271 SER B C 1
ATOM 5210 O O . SER B 1 271 ? 24.281 -21.547 -15.352 1 96 271 SER B O 1
ATOM 5212 N N . TRP B 1 272 ? 23.75 -22.328 -13.352 1 96.06 272 TRP B N 1
ATOM 5213 C CA . TRP B 1 272 ? 23.344 -21.016 -12.836 1 96.06 272 TRP B CA 1
ATOM 5214 C C . TRP B 1 272 ? 24.516 -20.047 -12.844 1 96.06 272 TRP B C 1
ATOM 5216 O O . TRP B 1 272 ? 25.625 -20.391 -12.422 1 96.06 272 TRP B O 1
ATOM 5226 N N . ASN B 1 273 ? 24.312 -18.875 -13.344 1 96.75 273 ASN B N 1
ATOM 5227 C CA . ASN B 1 273 ? 25.344 -17.844 -13.344 1 96.75 273 ASN B CA 1
ATOM 5228 C C . ASN B 1 273 ? 25.531 -17.25 -11.953 1 96.75 273 ASN B C 1
ATOM 5230 O O . ASN B 1 273 ? 24.625 -16.641 -11.406 1 96.75 273 ASN B O 1
ATOM 5234 N N . THR B 1 274 ? 26.672 -17.281 -11.398 1 95.25 274 THR B N 1
ATOM 5235 C CA . THR B 1 274 ? 26.969 -16.922 -10.008 1 95.25 274 THR B CA 1
ATOM 5236 C C . THR B 1 274 ? 26.859 -15.406 -9.812 1 95.25 274 THR B C 1
ATOM 5238 O O . THR B 1 274 ? 26.797 -14.93 -8.68 1 95.25 274 THR B O 1
ATOM 5241 N N . LYS B 1 275 ? 26.828 -14.633 -10.836 1 96.81 275 LYS B N 1
ATOM 5242 C CA . LYS B 1 275 ? 26.703 -13.18 -10.742 1 96.81 275 LYS B CA 1
ATOM 5243 C C . LYS B 1 275 ? 25.25 -12.766 -10.508 1 96.81 275 LYS B C 1
ATOM 5245 O O . LYS B 1 275 ? 24.969 -11.594 -10.273 1 96.81 275 LYS B O 1
ATOM 5250 N N . VAL B 1 276 ? 24.391 -13.727 -10.586 1 97.38 276 VAL B N 1
ATOM 5251 C CA . VAL B 1 276 ? 22.969 -13.438 -10.5 1 97.38 276 VAL B CA 1
ATOM 5252 C C . VAL B 1 276 ? 22.438 -13.875 -9.141 1 97.38 276 VAL B C 1
ATOM 5254 O O . VAL B 1 276 ? 22.766 -14.961 -8.656 1 97.38 276 VAL B O 1
ATOM 5257 N N . SER B 1 277 ? 21.641 -13.008 -8.508 1 96.69 277 SER B N 1
ATOM 5258 C CA . SER B 1 277 ? 20.953 -13.344 -7.262 1 96.69 277 SER B CA 1
ATOM 5259 C C . SER B 1 277 ? 19.438 -13.422 -7.469 1 96.69 277 SER B C 1
ATOM 5261 O O . SER B 1 277 ? 18.891 -12.766 -8.359 1 96.69 277 SER B O 1
ATOM 5263 N N . THR B 1 278 ? 18.781 -14.281 -6.66 1 97.69 278 THR B N 1
ATOM 5264 C CA . THR B 1 278 ? 17.328 -14.367 -6.676 1 97.69 278 THR B CA 1
ATOM 5265 C C . THR B 1 278 ? 16.703 -13.023 -6.285 1 97.69 278 THR B C 1
ATOM 5267 O O . THR B 1 278 ? 17.078 -12.438 -5.262 1 97.69 278 THR B O 1
ATOM 5270 N N . ALA B 1 279 ? 15.836 -12.531 -7.117 1 98.38 279 ALA B N 1
ATOM 5271 C CA . ALA B 1 279 ? 15.203 -11.25 -6.828 1 98.38 279 ALA B CA 1
ATOM 5272 C C . ALA B 1 279 ? 14.375 -11.32 -5.547 1 98.38 279 ALA B C 1
ATOM 5274 O O . ALA B 1 279 ? 13.82 -12.375 -5.219 1 98.38 279 ALA B O 1
ATOM 5275 N N . PRO B 1 280 ? 14.266 -10.195 -4.801 1 97.94 280 PRO B N 1
ATOM 5276 C CA . PRO B 1 280 ? 13.508 -10.188 -3.549 1 97.94 280 PRO B CA 1
ATOM 5277 C C . PRO B 1 280 ? 12.047 -10.57 -3.742 1 97.94 280 PRO B C 1
ATOM 5279 O O . PRO B 1 280 ? 11.469 -10.297 -4.797 1 97.94 280 PRO B O 1
ATOM 5282 N N . SER B 1 281 ? 11.477 -11.141 -2.715 1 98.12 281 SER B N 1
ATOM 5283 C CA . SER B 1 281 ? 10.117 -11.664 -2.809 1 98.12 281 SER B CA 1
ATOM 5284 C C . SER B 1 281 ? 9.086 -10.531 -2.797 1 98.12 281 SER B C 1
ATOM 5286 O O . SER B 1 281 ? 8 -10.672 -3.365 1 98.12 281 SER B O 1
ATOM 5288 N N . HIS B 1 282 ? 9.414 -9.406 -2.162 1 97.62 282 HIS B N 1
ATOM 5289 C CA . HIS B 1 282 ? 8.422 -8.367 -1.914 1 97.62 282 HIS B CA 1
ATOM 5290 C C . HIS B 1 282 ? 8.039 -7.645 -3.203 1 97.62 282 HIS B C 1
ATOM 5292 O O . HIS B 1 282 ? 7.09 -6.863 -3.225 1 97.62 282 HIS B O 1
ATOM 5298 N N . GLY B 1 283 ? 8.742 -7.902 -4.277 1 98.62 283 GLY B N 1
ATOM 5299 C CA . GLY B 1 283 ? 8.359 -7.336 -5.562 1 98.62 283 GLY B CA 1
ATOM 5300 C C . GLY B 1 283 ? 7.406 -8.219 -6.348 1 98.62 283 GLY B C 1
ATOM 5301 O O . GLY B 1 283 ? 6.848 -7.789 -7.355 1 98.62 283 GLY B O 1
ATOM 5302 N N . LEU B 1 284 ? 7.188 -9.391 -5.914 1 98.88 284 LEU B N 1
ATOM 5303 C CA . LEU B 1 284 ? 6.441 -10.391 -6.676 1 98.88 284 LEU B CA 1
ATOM 5304 C C . LEU B 1 284 ? 5 -10.484 -6.188 1 98.88 284 LEU B C 1
ATOM 5306 O O . LEU B 1 284 ? 4.75 -10.484 -4.98 1 98.88 284 LEU B O 1
ATOM 5310 N N . TYR B 1 285 ? 4.039 -10.531 -7.137 1 98.81 285 TYR B N 1
ATOM 5311 C CA . TYR B 1 285 ? 2.611 -10.68 -6.887 1 98.81 285 TYR B CA 1
ATOM 5312 C C . TYR B 1 285 ? 2.018 -11.805 -7.727 1 98.81 285 TYR B C 1
ATOM 5314 O O . TYR B 1 285 ? 2.207 -11.836 -8.945 1 98.81 285 TYR B O 1
ATOM 5322 N N . LEU B 1 286 ? 1.348 -12.742 -7.059 1 98.69 286 LEU B N 1
ATOM 5323 C CA . LEU B 1 286 ? 0.371 -13.484 -7.852 1 98.69 286 LEU B CA 1
ATOM 5324 C C . LEU B 1 286 ? -0.774 -12.578 -8.289 1 98.69 286 LEU B C 1
ATOM 5326 O O . LEU B 1 286 ? -1.606 -12.18 -7.469 1 98.69 286 LEU B O 1
ATOM 5330 N N . TYR B 1 287 ? -0.801 -12.32 -9.539 1 98.5 287 TYR B N 1
ATOM 5331 C CA . TYR B 1 287 ? -1.647 -11.258 -10.055 1 98.5 287 TYR B CA 1
ATOM 5332 C C . TYR B 1 287 ? -3.041 -11.773 -10.383 1 98.5 287 TYR B C 1
ATOM 5334 O O . TYR B 1 287 ? -4.039 -11.102 -10.125 1 98.5 287 TYR B O 1
ATOM 5342 N N . ASP B 1 288 ? -3.076 -12.906 -10.969 1 98 288 ASP B N 1
ATOM 5343 C CA . ASP B 1 288 ? -4.344 -13.492 -11.398 1 98 288 ASP B CA 1
ATOM 5344 C C . ASP B 1 288 ? -4.215 -15.008 -11.57 1 98 288 ASP B C 1
ATOM 5346 O O . ASP B 1 288 ? -3.107 -15.531 -11.695 1 98 288 ASP B O 1
ATOM 5350 N N . ILE B 1 289 ? -5.281 -15.68 -11.578 1 98.12 289 ILE B N 1
ATOM 5351 C CA . ILE B 1 289 ? -5.387 -17.109 -11.82 1 98.12 289 ILE B CA 1
ATOM 5352 C C . ILE B 1 289 ? -6.715 -17.422 -12.508 1 98.12 289 ILE B C 1
ATOM 5354 O O . ILE B 1 289 ? -7.73 -16.781 -12.227 1 98.12 289 ILE B O 1
ATOM 5358 N N . GLY B 1 290 ? -6.68 -18.438 -13.391 1 96.81 290 GLY B N 1
ATOM 5359 C CA . GLY B 1 290 ? -7.891 -18.734 -14.141 1 96.81 290 GLY B CA 1
ATOM 5360 C C . GLY B 1 290 ? -8.203 -20.203 -14.219 1 96.81 290 GLY B C 1
ATOM 5361 O O . GLY B 1 290 ? -7.301 -21.047 -14.172 1 96.81 290 GLY B O 1
ATOM 5362 N N . TYR B 1 291 ? -9.477 -20.516 -14.352 1 97.38 291 TYR B N 1
A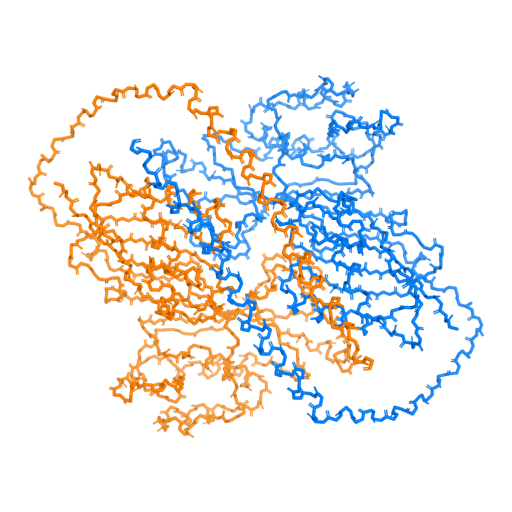TOM 5363 C CA . TYR B 1 291 ? -10.016 -21.875 -14.5 1 97.38 291 TYR B CA 1
ATOM 5364 C C . TYR B 1 291 ? -10.93 -21.969 -15.719 1 97.38 291 TYR B C 1
ATOM 5366 O O . TYR B 1 291 ? -11.414 -20.953 -16.219 1 97.38 291 TYR B O 1
ATOM 5374 N N . ASP B 1 292 ? -11.133 -23.188 -16.125 1 95.69 292 ASP B N 1
ATOM 5375 C CA . ASP B 1 292 ? -12.117 -23.438 -17.172 1 95.69 292 ASP B CA 1
ATOM 5376 C C . ASP B 1 292 ? -13.531 -23.438 -16.609 1 95.69 292 ASP B C 1
ATOM 5378 O O . ASP B 1 292 ? -13.789 -24.062 -15.57 1 95.69 292 ASP B O 1
ATOM 5382 N N . GLU B 1 293 ? -14.375 -22.797 -17.281 1 93.19 293 GLU B N 1
ATOM 5383 C CA . GLU B 1 293 ? -15.758 -22.719 -16.828 1 93.19 293 GLU B CA 1
ATOM 5384 C C . GLU B 1 293 ? -16.359 -24.109 -16.641 1 93.19 293 GLU B C 1
ATOM 5386 O O . GLU B 1 293 ? -17.172 -24.328 -15.742 1 93.19 293 GLU B O 1
ATOM 5391 N N . LYS B 1 294 ? -16.047 -24.984 -17.438 1 92.5 294 LYS B N 1
ATOM 5392 C CA . LYS B 1 294 ? -16.578 -26.344 -17.391 1 92.5 294 LYS B CA 1
ATOM 5393 C C . LYS B 1 294 ? -16.234 -27.031 -16.062 1 92.5 294 LYS B C 1
ATOM 5395 O O . LYS B 1 294 ? -17 -27.875 -15.578 1 92.5 294 LYS B O 1
ATOM 5400 N N . ASP B 1 295 ? -15.078 -26.594 -15.516 1 93.94 295 ASP B N 1
ATOM 5401 C CA . ASP B 1 295 ? -14.641 -27.203 -14.266 1 93.94 295 ASP B CA 1
ATOM 5402 C C . ASP B 1 295 ? -15.406 -26.625 -13.078 1 93.94 295 ASP B C 1
ATOM 5404 O O . ASP B 1 295 ? -15.43 -27.219 -12 1 93.94 295 ASP B O 1
ATOM 5408 N N . LEU B 1 296 ? -16 -25.469 -13.297 1 94.19 296 LEU B N 1
ATOM 5409 C CA . LEU B 1 296 ? -16.625 -24.734 -12.203 1 94.19 296 LEU B CA 1
ATOM 5410 C C . LEU B 1 296 ? -18.125 -25.031 -12.141 1 94.19 296 LEU B C 1
ATOM 5412 O O . LEU B 1 296 ? -18.781 -24.766 -11.125 1 94.19 296 LEU B O 1
ATOM 5416 N N . THR B 1 297 ? -18.734 -25.562 -13.18 1 88.69 297 THR B N 1
ATOM 5417 C CA . THR B 1 297 ? -20.172 -25.734 -13.305 1 88.69 297 THR B CA 1
ATOM 5418 C C . THR B 1 297 ? -20.625 -27 -12.586 1 88.69 297 THR B C 1
ATOM 5420 O O . THR B 1 297 ? -20.016 -28.062 -12.742 1 88.69 297 THR B O 1
ATOM 5423 N N . LEU B 1 298 ? -21.656 -26.828 -11.734 1 85.5 298 LEU B N 1
ATOM 5424 C CA . LEU B 1 298 ? -22.234 -27.953 -11.008 1 85.5 298 LEU B CA 1
ATOM 5425 C C . LEU B 1 298 ? -23.031 -28.859 -11.945 1 85.5 298 LEU B C 1
ATOM 5427 O O . LEU B 1 298 ? -23.688 -28.359 -12.875 1 85.5 298 LEU B O 1
ATOM 5431 N N . PRO B 1 299 ? -22.828 -30.094 -11.82 1 65.06 299 PRO B N 1
ATOM 5432 C CA . PRO B 1 299 ? -23.656 -30.969 -12.648 1 65.06 299 PRO B CA 1
ATOM 5433 C C . PRO B 1 299 ? -25.156 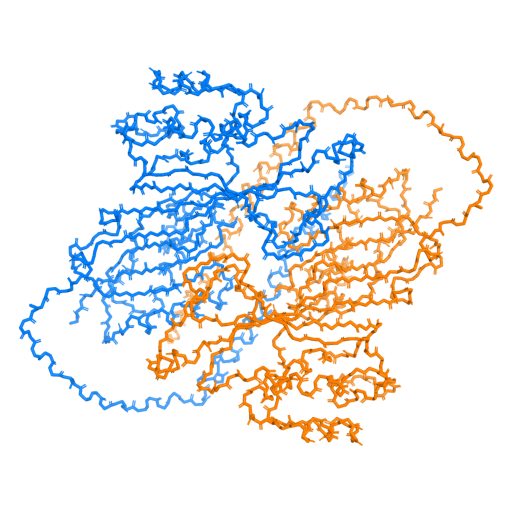-30.766 -12.438 1 65.06 299 PRO B C 1
ATOM 5435 O O . PRO B 1 299 ? -25.578 -30.453 -11.32 1 65.06 299 PRO B O 1
ATOM 5438 N N . VAL B 1 300 ? -25.859 -30.172 -13.383 1 56.59 300 VAL B N 1
ATOM 5439 C CA . VAL B 1 300 ? -27.297 -30.016 -13.359 1 56.59 300 VAL B CA 1
ATOM 5440 C C . VAL B 1 300 ? -27.953 -31.25 -12.766 1 56.59 300 VAL B C 1
ATOM 5442 O O . VAL B 1 300 ? -27.875 -32.344 -13.344 1 56.59 300 VAL B O 1
ATOM 5445 N N . GLU B 1 301 ? -27.75 -31.609 -11.633 1 46.06 301 GLU B N 1
ATOM 5446 C CA . GLU B 1 301 ? -28.734 -32.594 -11.211 1 46.06 301 GLU B CA 1
ATOM 5447 C C . GLU B 1 301 ? -30.156 -32.125 -11.484 1 46.06 301 GLU B C 1
ATOM 5449 O O . GLU B 1 301 ? -30.422 -30.922 -11.477 1 46.06 301 GLU B O 1
ATOM 5454 N N . ASN B 1 302 ? -31.094 -32.906 -12.109 1 35.84 302 ASN B N 1
ATOM 5455 C CA . ASN B 1 302 ? -32.531 -32.844 -12.172 1 35.84 302 ASN B CA 1
ATOM 5456 C C . ASN B 1 302 ? -33.156 -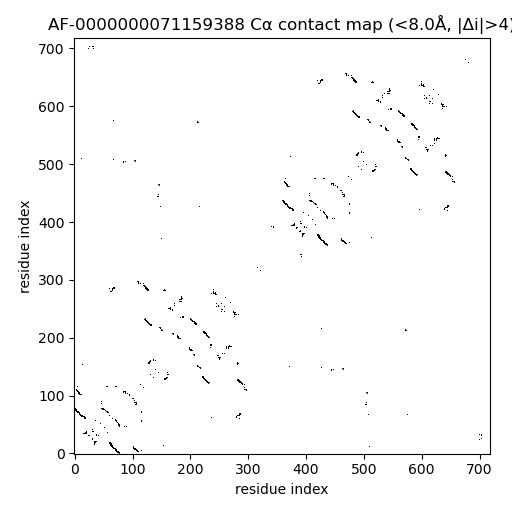32.375 -10.852 1 35.84 302 ASN B C 1
ATOM 5458 O O . ASN B 1 302 ? -34.312 -32.594 -10.578 1 35.84 302 ASN B O 1
ATOM 5462 N N . ASN B 1 303 ? -32.5 -32.25 -9.742 1 36.28 303 ASN B N 1
ATOM 5463 C CA . ASN B 1 303 ? -33.312 -32 -8.57 1 36.28 303 ASN B CA 1
ATOM 5464 C C . ASN B 1 303 ? -33.906 -30.578 -8.578 1 36.28 303 ASN B C 1
ATOM 5466 O O . ASN B 1 303 ? -33.156 -29.609 -8.734 1 36.28 303 ASN B O 1
ATOM 5470 N N . GLN B 1 304 ? -35.25 -30.359 -8.914 1 35.44 304 GLN B N 1
ATOM 5471 C CA . GLN B 1 304 ? -36.25 -29.359 -8.57 1 35.44 304 GLN B CA 1
ATOM 5472 C C . GLN B 1 304 ? -36.031 -28.812 -7.16 1 35.44 304 GLN B C 1
ATOM 5474 O O . GLN B 1 304 ? -36.5 -29.406 -6.18 1 35.44 304 GLN B O 1
ATOM 5479 N N . LEU B 1 305 ? -34.969 -28.547 -6.75 1 32.78 305 LEU B N 1
ATOM 5480 C CA . LEU B 1 305 ? -34.969 -28 -5.398 1 32.78 305 LEU B CA 1
ATOM 5481 C C . LEU B 1 305 ? -35.938 -26.828 -5.305 1 32.78 305 LEU B C 1
ATOM 5483 O O . LEU B 1 305 ? -35.812 -25.859 -6.07 1 32.78 305 LEU B O 1
ATOM 5487 N N . GLU B 1 306 ? -37.188 -27.125 -4.93 1 32.66 306 GLU B N 1
ATOM 5488 C CA . GLU B 1 306 ? -38.188 -26.188 -4.473 1 32.66 306 GLU B CA 1
ATOM 5489 C C . GLU B 1 306 ? -37.594 -25.078 -3.625 1 32.66 306 GLU B C 1
ATOM 5491 O O . GLU B 1 306 ? -36.75 -25.328 -2.766 1 32.66 306 GLU B O 1
ATOM 5496 N N . GLN B 1 307 ? -37.594 -24 -4.16 1 33.47 307 GLN B N 1
ATOM 5497 C CA . GLN B 1 307 ? -37.219 -22.766 -3.475 1 33.47 307 GLN B CA 1
ATOM 5498 C C . GLN B 1 307 ? -37.812 -22.719 -2.068 1 33.47 307 GLN B C 1
ATOM 5500 O O . GLN B 1 307 ? -39.031 -22.734 -1.906 1 33.47 307 GLN B O 1
ATOM 5505 N N . PRO B 1 308 ? -37.281 -23.422 -1.095 1 29.3 308 PRO B N 1
ATOM 5506 C CA . PRO B 1 308 ? -37.969 -23.234 0.183 1 29.3 308 PRO B CA 1
ATOM 5507 C C . PRO B 1 308 ? -38.219 -21.766 0.512 1 29.3 308 PRO B C 1
ATOM 5509 O O . PRO B 1 308 ? -37.344 -20.922 0.282 1 29.3 308 PRO B O 1
ATOM 5512 N N . VAL B 1 309 ? -39.406 -21.297 0.416 1 30.8 309 VAL B N 1
ATOM 5513 C CA . VAL B 1 309 ? -39.906 -20.062 1.002 1 30.8 309 VAL B CA 1
ATOM 5514 C C . VAL B 1 309 ? -39.438 -19.953 2.451 1 30.8 309 VAL B C 1
ATOM 5516 O O . VAL B 1 309 ? -39.844 -20.734 3.307 1 30.8 309 VAL B O 1
ATOM 5519 N N . GLN B 1 310 ? -38.125 -19.797 2.664 1 29.2 310 GLN B N 1
ATOM 5520 C CA . GLN B 1 310 ? -37.688 -19.594 4.039 1 29.2 310 GLN B CA 1
ATOM 5521 C C . GLN B 1 310 ? -38.531 -18.516 4.723 1 29.2 310 GLN B C 1
ATOM 5523 O O . GLN B 1 310 ? -38.656 -17.406 4.191 1 29.2 310 GLN B O 1
ATOM 5528 N N . ASP B 1 311 ? -39.531 -18.906 5.441 1 28.81 311 ASP B N 1
ATOM 5529 C CA . ASP B 1 311 ? -40.156 -18.141 6.504 1 28.81 311 ASP B CA 1
ATOM 5530 C C . ASP B 1 311 ? -39.125 -17.484 7.406 1 28.81 311 ASP B C 1
ATOM 5532 O O . ASP B 1 311 ? -38.312 -18.172 8.039 1 28.81 311 ASP B O 1
ATOM 5536 N N . GLU B 1 312 ? -38.594 -16.375 7.031 1 29.77 312 GLU B N 1
ATOM 5537 C CA . GLU B 1 312 ? -37.719 -15.469 7.777 1 29.77 312 GLU B CA 1
ATOM 5538 C C . GLU B 1 312 ? -38.281 -15.219 9.18 1 29.77 312 GLU B C 1
ATOM 5540 O O . GLU B 1 312 ? -39.188 -14.422 9.367 1 29.77 312 GLU B O 1
ATOM 5545 N N . SER B 1 313 ? -38.5 -16.25 9.992 1 31.52 313 SER B N 1
ATOM 5546 C CA . SER B 1 313 ? -38.781 -15.812 11.352 1 31.52 313 SER B CA 1
ATOM 5547 C C . SER B 1 313 ? -37.719 -14.875 11.883 1 31.52 313 SER B C 1
ATOM 5549 O O . SER B 1 313 ? -36.531 -15.148 11.734 1 31.52 313 SER B O 1
ATOM 5551 N N . PRO B 1 314 ? -38 -13.617 12.133 1 30.41 314 PRO B N 1
ATOM 5552 C CA . PRO B 1 314 ? -37.188 -12.516 12.664 1 30.41 314 PRO B CA 1
ATOM 5553 C C . PRO B 1 314 ? -36.469 -12.883 13.953 1 30.41 314 PRO B C 1
ATOM 5555 O O . PRO B 1 314 ? -37.125 -13.273 14.93 1 30.41 314 PRO B O 1
ATOM 5558 N N . VAL B 1 315 ? -35.438 -13.594 13.984 1 31.62 315 VAL B N 1
ATOM 5559 C CA . VAL B 1 315 ? -34.688 -13.781 15.219 1 31.62 315 VAL B CA 1
ATOM 5560 C C . VAL B 1 315 ? -34.406 -12.43 15.875 1 31.62 315 VAL B C 1
ATOM 5562 O O . VAL B 1 315 ? -33.75 -11.57 15.297 1 31.62 315 VAL B O 1
ATOM 5565 N N . GLU B 1 316 ? -35.344 -11.953 16.625 1 31 316 GLU B N 1
ATOM 5566 C CA . GLU B 1 316 ? -35.25 -10.844 17.562 1 31 316 GLU B CA 1
ATOM 5567 C C . GLU B 1 316 ? -33.969 -10.914 18.391 1 31 316 GLU B C 1
ATOM 5569 O O . GLU B 1 316 ? -33.844 -11.742 19.297 1 31 316 GLU B O 1
ATOM 5574 N N . MET B 1 317 ? -32.875 -10.891 17.75 1 32.62 317 MET B N 1
ATOM 5575 C CA . MET B 1 317 ? -31.672 -10.773 18.578 1 32.62 317 MET B CA 1
ATOM 5576 C C . MET B 1 317 ? -31.844 -9.68 19.625 1 32.62 317 MET B C 1
ATOM 5578 O O . MET B 1 317 ? -32.125 -8.531 19.281 1 32.62 317 MET B O 1
ATOM 5582 N N . THR B 1 318 ? -32.062 -10.062 20.812 1 34.06 318 THR B N 1
ATOM 5583 C CA . THR B 1 318 ? -32.406 -9.219 21.953 1 34.06 318 THR B CA 1
ATOM 5584 C C . THR B 1 318 ? -31.359 -8.117 22.125 1 34.06 318 THR B C 1
ATOM 5586 O O . THR B 1 318 ? -30.188 -8.305 21.797 1 34.06 318 THR B O 1
ATOM 5589 N N . LEU B 1 319 ? -31.781 -6.863 22.312 1 36.84 319 LEU B N 1
ATOM 5590 C CA . LEU B 1 319 ? -31.109 -5.602 22.594 1 36.84 319 LEU B CA 1
ATOM 5591 C C . LEU B 1 319 ? -29.969 -5.805 23.609 1 36.84 319 LEU B C 1
ATOM 5593 O O . LEU B 1 319 ? -28.922 -5.176 23.5 1 36.84 319 LEU B O 1
ATOM 5597 N N . ASP B 1 320 ? -30.203 -6.742 24.438 1 38.62 320 ASP B N 1
ATOM 5598 C CA . ASP B 1 320 ? -29.266 -6.922 25.547 1 38.62 320 ASP B CA 1
ATOM 5599 C C . ASP B 1 320 ? -27.969 -7.555 25.078 1 38.62 320 ASP B C 1
ATOM 5601 O O . ASP B 1 320 ? -26.891 -7.188 25.547 1 38.62 320 ASP B O 1
ATOM 5605 N N . LEU B 1 321 ? -28.047 -8.492 24.125 1 37.47 321 LEU B N 1
ATOM 5606 C CA . LEU B 1 321 ? -26.844 -9.188 23.688 1 37.47 321 LEU B CA 1
ATOM 5607 C C . LEU B 1 321 ? -26 -8.297 22.781 1 37.47 321 LEU B C 1
ATOM 5609 O O . LEU B 1 321 ? -24.766 -8.32 22.859 1 37.47 321 LEU B O 1
ATOM 5613 N N . LYS B 1 322 ? -26.594 -7.379 22.109 1 36.5 322 LYS B N 1
ATOM 5614 C CA . LYS B 1 322 ? -25.859 -6.391 21.344 1 36.5 322 LYS B CA 1
ATOM 5615 C C . LYS B 1 322 ? -25.047 -5.477 22.25 1 36.5 322 LYS B C 1
ATOM 5617 O O . LYS B 1 322 ? -23.875 -5.18 21.953 1 36.5 322 LYS B O 1
ATOM 5622 N N . LYS B 1 323 ? -25.641 -5.145 23.375 1 42.81 323 LYS B N 1
ATOM 5623 C CA . LYS B 1 323 ? -24.953 -4.289 24.344 1 42.81 323 LYS B CA 1
ATOM 5624 C C . LYS B 1 323 ? -23.75 -5 24.953 1 42.81 323 LYS B C 1
ATOM 5626 O O . LYS B 1 323 ? -22.703 -4.387 25.172 1 42.81 323 LYS B O 1
ATOM 5631 N N . GLU B 1 324 ? -23.938 -6.27 25.25 1 42.44 324 GLU B N 1
ATOM 5632 C CA . GLU B 1 324 ? -22.844 -7.016 25.859 1 42.44 324 GLU B CA 1
ATOM 5633 C C . GLU B 1 324 ? -21.719 -7.25 24.859 1 42.44 324 GLU B C 1
ATOM 5635 O O . GLU B 1 324 ? -20.531 -7.172 25.219 1 42.44 324 GLU B O 1
ATOM 5640 N N . ILE B 1 325 ? -22.062 -7.316 23.672 1 41.28 325 ILE B N 1
ATOM 5641 C CA . ILE B 1 325 ? -21.062 -7.547 22.641 1 41.28 325 ILE B CA 1
ATOM 5642 C C . ILE B 1 325 ? -20.297 -6.254 22.359 1 41.28 325 ILE B C 1
ATOM 5644 O O . ILE B 1 325 ? -19.078 -6.266 22.219 1 41.28 325 ILE B O 1
ATOM 5648 N N . VAL B 1 326 ? -21.062 -5.16 22.469 1 42.91 326 VAL B N 1
ATOM 5649 C CA . VAL B 1 326 ? -20.406 -3.861 22.344 1 42.91 326 VAL B CA 1
ATOM 5650 C C . VAL B 1 326 ? -19.5 -3.613 23.547 1 42.91 326 VAL B C 1
ATOM 5652 O O . VAL B 1 326 ? -18.375 -3.145 23.391 1 42.91 326 VAL B O 1
ATOM 5655 N N . LYS B 1 327 ? -20.047 -3.896 24.719 1 44.44 327 LYS B N 1
ATOM 5656 C CA . LYS B 1 327 ? -19.25 -3.713 25.922 1 44.44 327 LYS B CA 1
ATOM 5657 C C . LYS B 1 327 ? -18 -4.582 25.875 1 44.44 327 LYS B C 1
ATOM 5659 O O . LYS B 1 327 ? -16.906 -4.125 26.234 1 44.44 327 LYS B O 1
ATOM 5664 N N . GLN B 1 328 ? -18.078 -5.754 25.438 1 44.94 328 GLN B N 1
ATOM 5665 C CA . GLN B 1 328 ? -16.922 -6.645 25.328 1 44.94 328 GLN B CA 1
ATOM 5666 C C . GLN B 1 328 ? -15.977 -6.195 24.219 1 44.94 328 GLN B C 1
ATOM 5668 O O . GLN B 1 328 ? -14.758 -6.281 24.375 1 44.94 328 GLN B O 1
ATOM 5673 N N . ARG B 1 329 ? -16.516 -5.566 23.312 1 42.06 329 ARG B N 1
ATOM 5674 C CA . ARG B 1 329 ? -15.711 -5.051 22.203 1 42.06 329 ARG B CA 1
ATOM 5675 C C . ARG B 1 329 ? -14.914 -3.824 22.641 1 42.06 329 ARG B C 1
ATOM 5677 O O . ARG B 1 329 ? -13.742 -3.68 22.266 1 42.06 329 ARG B O 1
ATOM 5684 N N . ILE B 1 330 ? -15.617 -2.99 23.422 1 42.53 330 ILE B N 1
ATOM 5685 C CA . ILE B 1 330 ? -14.953 -1.818 23.984 1 42.53 330 ILE B CA 1
ATOM 5686 C C . ILE B 1 330 ? -13.859 -2.26 24.953 1 42.53 330 ILE B C 1
ATOM 5688 O O . ILE B 1 330 ? -12.75 -1.726 24.938 1 42.53 330 ILE B O 1
ATOM 5692 N N . GLU B 1 331 ? -14.219 -3.186 25.766 1 45.66 331 GLU B N 1
ATOM 5693 C CA . GLU B 1 331 ? -13.25 -3.66 26.75 1 45.66 331 GLU B CA 1
ATOM 5694 C C . GLU B 1 331 ? -12.094 -4.387 26.062 1 45.66 331 GLU B C 1
ATOM 5696 O O . GLU B 1 331 ? -10.93 -4.203 26.453 1 45.66 331 GLU B O 1
ATOM 5701 N N . ASN B 1 332 ? -12.375 -5.051 25.047 1 42.5 332 ASN B N 1
ATOM 5702 C CA . ASN B 1 332 ? -11.352 -5.766 24.297 1 42.5 332 ASN B CA 1
ATOM 5703 C C . ASN B 1 332 ? -10.477 -4.805 23.5 1 42.5 332 ASN B C 1
ATOM 5705 O O . ASN B 1 332 ? -9.273 -5.031 23.359 1 42.5 332 ASN B O 1
ATOM 5709 N N . ARG B 1 333 ? -11.031 -3.713 23.156 1 38.59 333 ARG B N 1
ATOM 5710 C CA . ARG B 1 333 ? -10.289 -2.629 22.531 1 38.59 333 ARG B CA 1
ATOM 5711 C C . ARG B 1 333 ? -9.336 -1.971 23.531 1 38.59 333 ARG B C 1
ATOM 5713 O O . ARG B 1 333 ? -8.219 -1.59 23.172 1 38.59 333 ARG B O 1
ATOM 5720 N N . ARG B 1 334 ? -9.836 -1.788 24.688 1 38.84 334 ARG B N 1
ATOM 5721 C CA . ARG B 1 334 ? -9.008 -1.223 25.75 1 38.84 334 ARG B CA 1
ATOM 5722 C C . ARG B 1 334 ? -7.859 -2.162 26.109 1 38.84 334 ARG B C 1
ATOM 5724 O O . ARG B 1 334 ? -6.719 -1.724 26.281 1 38.84 334 ARG B O 1
ATOM 5731 N N . ILE B 1 335 ? -8.109 -3.383 26.156 1 42.91 335 ILE B N 1
ATOM 5732 C CA . ILE B 1 335 ? -7.09 -4.371 26.5 1 42.91 335 ILE B CA 1
ATOM 5733 C C . ILE B 1 335 ? -6.125 -4.547 25.328 1 42.91 335 ILE B C 1
ATOM 5735 O O . ILE B 1 335 ? -4.91 -4.605 25.531 1 42.91 335 ILE B O 1
ATOM 5739 N N . SER B 1 336 ? -6.602 -4.457 24.172 1 39.16 336 SER B N 1
ATOM 5740 C CA . SER B 1 336 ? -5.785 -4.602 22.969 1 39.16 336 SER B CA 1
ATOM 5741 C C . SER B 1 336 ? -4.906 -3.375 22.75 1 39.16 336 SER B C 1
ATOM 5743 O O . SER B 1 336 ? -3.75 -3.5 22.344 1 39.16 336 SER B O 1
ATOM 5745 N N . LEU B 1 337 ? -5.383 -2.26 23.078 1 37.34 337 LEU B N 1
ATOM 5746 C CA . LEU B 1 337 ? -4.562 -1.051 23.078 1 37.34 337 LEU B CA 1
ATOM 5747 C C . LEU B 1 337 ? -3.473 -1.135 24.141 1 37.34 337 LEU B C 1
ATOM 5749 O O . LEU B 1 337 ? -2.324 -0.764 23.891 1 37.34 337 LEU B O 1
ATOM 5753 N N . ALA B 1 338 ? -3.801 -1.572 25.328 1 39.06 338 ALA B N 1
ATOM 5754 C CA . ALA B 1 338 ? -2.824 -1.7 26.406 1 39.06 338 ALA B CA 1
ATOM 5755 C C . ALA B 1 338 ? -1.773 -2.754 26.062 1 39.06 338 ALA B C 1
ATOM 5757 O O . ALA B 1 338 ? -0.586 -2.564 26.344 1 39.06 338 ALA B O 1
ATOM 5758 N N . ALA B 1 339 ? -2.143 -3.824 25.375 1 38.56 339 ALA B N 1
ATOM 5759 C CA . ALA B 1 339 ? -1.199 -4.891 25.047 1 38.56 339 ALA B CA 1
ATOM 5760 C C . ALA B 1 339 ? -0.316 -4.496 23.875 1 38.56 339 ALA B C 1
ATOM 5762 O O . ALA B 1 339 ? 0.875 -4.812 23.844 1 38.56 339 ALA B O 1
ATOM 5763 N N . ARG B 1 340 ? -0.756 -3.801 22.953 1 37.44 340 ARG B N 1
ATOM 5764 C CA . ARG B 1 340 ? 0.003 -3.277 21.812 1 37.44 340 ARG B CA 1
ATOM 5765 C C . ARG B 1 340 ? 1.034 -2.252 22.281 1 37.44 340 ARG B C 1
ATOM 5767 O O . ARG B 1 340 ? 2.162 -2.234 21.781 1 37.44 340 ARG B O 1
ATOM 5774 N N . THR B 1 341 ? 0.664 -1.438 23.188 1 35.19 341 THR B N 1
ATOM 5775 C CA . THR B 1 341 ? 1.589 -0.5 23.828 1 35.19 341 THR B CA 1
ATOM 5776 C C . THR B 1 341 ? 2.592 -1.238 24.703 1 35.19 341 THR B C 1
ATOM 5778 O O . THR B 1 341 ? 3.74 -0.812 24.844 1 35.19 341 THR B O 1
ATOM 5781 N N . ALA B 1 342 ? 2.205 -2.316 25.188 1 35.34 342 ALA B N 1
ATOM 5782 C CA . ALA B 1 342 ? 3.098 -3.047 26.078 1 35.34 342 ALA B CA 1
ATOM 5783 C C . ALA B 1 342 ? 4.199 -3.756 25.297 1 35.34 342 ALA B C 1
ATOM 5785 O O . ALA B 1 342 ? 5.359 -3.766 25.719 1 35.34 342 ALA B O 1
ATOM 5786 N N . LYS B 1 343 ? 3.914 -4.352 24.094 1 37.56 343 LYS B N 1
ATOM 5787 C CA . LYS B 1 343 ? 4.949 -5.043 23.344 1 37.56 343 LYS B CA 1
ATOM 5788 C C . LYS B 1 343 ? 5.945 -4.051 22.734 1 37.56 343 LYS B C 1
ATOM 5790 O O . LYS B 1 343 ? 7.148 -4.316 22.703 1 37.56 343 LYS B O 1
ATOM 5795 N N . SER B 1 344 ? 5.555 -2.91 22.312 1 32.5 344 SER B N 1
ATOM 5796 C CA . SER B 1 344 ? 6.5 -1.847 21.984 1 32.5 344 SER B CA 1
ATOM 5797 C C . SER B 1 344 ? 7.309 -1.426 23.203 1 32.5 344 SER B C 1
ATOM 5799 O O . SER B 1 344 ? 8.508 -1.169 23.109 1 32.5 344 SER B O 1
ATOM 5801 N N . ILE B 1 345 ? 6.66 -1.541 24.312 1 34.66 345 ILE B N 1
ATOM 5802 C CA . ILE B 1 345 ? 7.316 -1.168 25.562 1 34.66 345 ILE B CA 1
ATOM 5803 C C . ILE B 1 345 ? 8.289 -2.264 25.969 1 34.66 345 ILE B C 1
ATOM 5805 O O . ILE B 1 345 ? 9.414 -1.977 26.406 1 34.66 345 ILE B O 1
ATOM 5809 N N . GLU B 1 346 ? 7.855 -3.5 25.781 1 36.03 346 GLU B N 1
ATOM 5810 C CA . GLU B 1 346 ? 8.758 -4.566 26.203 1 36.03 346 GLU B CA 1
ATOM 5811 C C . GLU B 1 346 ? 10.023 -4.59 25.359 1 36.03 346 GLU B C 1
ATOM 5813 O O . GLU B 1 346 ? 11.125 -4.746 25.875 1 36.03 346 GLU B O 1
ATOM 5818 N N . LYS B 1 347 ? 9.977 -4.367 24.078 1 34.69 347 LYS B N 1
ATOM 5819 C CA . LYS B 1 347 ? 11.18 -4.316 23.234 1 34.69 347 LYS B CA 1
ATOM 5820 C C . LYS B 1 347 ? 12.016 -3.076 23.547 1 34.69 347 LYS B C 1
ATOM 5822 O O . LYS B 1 347 ? 13.242 -3.143 23.594 1 34.69 347 LYS B O 1
ATOM 5827 N N . ILE B 1 348 ? 11.32 -2.029 23.875 1 32.06 348 ILE B N 1
ATOM 5828 C CA . ILE B 1 348 ? 12.047 -0.875 24.391 1 32.06 348 ILE B CA 1
ATOM 5829 C C . ILE B 1 348 ? 12.68 -1.226 25.734 1 32.06 348 ILE B C 1
ATOM 5831 O O . ILE B 1 348 ? 13.844 -0.906 25.984 1 32.06 348 ILE B O 1
ATOM 5835 N N . LYS B 1 349 ? 11.922 -1.937 26.516 1 32.72 349 LYS B N 1
ATOM 5836 C CA . LYS B 1 349 ? 12.461 -2.285 27.828 1 32.72 349 LYS B CA 1
ATOM 5837 C C . LYS B 1 349 ? 13.586 -3.307 27.703 1 32.72 349 LYS B C 1
ATOM 5839 O O . LYS B 1 349 ? 14.594 -3.221 28.406 1 32.72 349 LYS B O 1
ATOM 5844 N N . ASN B 1 350 ? 13.305 -4.312 26.906 1 34.16 350 ASN B N 1
ATOM 5845 C CA . ASN B 1 350 ? 14.352 -5.32 26.812 1 34.16 350 ASN B CA 1
ATOM 5846 C C . ASN B 1 350 ? 15.625 -4.75 26.188 1 34.16 350 ASN B C 1
ATOM 5848 O O . ASN B 1 350 ? 16.719 -5.266 26.422 1 34.16 350 ASN B O 1
ATOM 5852 N N . HIS B 1 351 ? 15.555 -3.758 25.422 1 31.28 351 HIS B N 1
ATOM 5853 C CA . HIS B 1 351 ? 16.781 -3.088 25.031 1 31.28 351 HIS B CA 1
ATOM 5854 C C . HIS B 1 351 ? 17.344 -2.256 26.172 1 31.28 351 HIS B C 1
ATOM 5856 O O . HIS B 1 351 ? 18.469 -1.744 26.094 1 31.28 351 HIS B O 1
ATOM 5862 N N . GLU B 1 352 ? 16.531 -1.916 27.125 1 29.81 352 GLU B N 1
ATOM 5863 C CA . GLU B 1 352 ? 17.141 -1.362 28.328 1 29.81 352 GLU B CA 1
ATOM 5864 C C . GLU B 1 352 ? 17.938 -2.428 29.078 1 29.81 352 GLU B C 1
ATOM 5866 O O . GLU B 1 352 ? 18.891 -2.113 29.781 1 29.81 352 GLU B O 1
ATOM 5871 N N . LEU B 1 353 ? 17.5 -3.68 29.109 1 29.73 353 LEU B N 1
ATOM 5872 C CA . LEU B 1 353 ? 18.188 -4.656 29.953 1 29.73 353 LEU B CA 1
ATOM 5873 C C . LEU B 1 353 ? 19.594 -4.914 29.422 1 29.73 353 LEU B C 1
ATOM 5875 O O . LEU B 1 353 ? 20.422 -5.508 30.125 1 29.73 353 LEU B O 1
ATOM 5879 N N . LEU B 1 354 ? 19.938 -4.617 28.25 1 28.47 354 LEU B N 1
ATOM 5880 C CA . LEU B 1 354 ? 21.328 -4.867 27.906 1 28.47 354 LEU B CA 1
ATOM 5881 C C . LEU B 1 354 ? 22.266 -3.912 28.656 1 28.47 354 LEU B C 1
ATOM 5883 O O . LEU B 1 354 ? 23.469 -3.93 28.438 1 28.47 354 LEU B O 1
ATOM 5887 N N . ARG B 1 355 ? 21.688 -2.943 29.469 1 25.62 355 ARG B N 1
ATOM 5888 C CA . ARG B 1 355 ? 22.688 -2.16 30.203 1 25.62 355 ARG B CA 1
ATOM 5889 C C . ARG B 1 355 ? 23.219 -2.938 31.391 1 25.62 355 ARG B C 1
ATOM 5891 O O . ARG B 1 355 ? 23.984 -2.4 32.188 1 25.62 355 ARG B O 1
ATOM 5898 N N . SER B 1 356 ? 22.641 -4.082 31.688 1 25.69 356 SER B N 1
ATOM 5899 C CA . SER B 1 356 ? 23.281 -4.598 32.906 1 25.69 356 SER B CA 1
ATOM 5900 C C . SER B 1 356 ? 24.688 -5.094 32.594 1 25.69 356 SER B C 1
ATOM 5902 O O . SER B 1 356 ? 24.875 -6.051 31.828 1 25.69 356 SER B O 1
ATOM 5904 N N . VAL B 1 357 ? 25.641 -4.285 32.5 1 23.09 357 VAL B N 1
ATOM 5905 C CA . VAL B 1 357 ? 27.062 -4.582 32.625 1 23.09 357 VAL B CA 1
ATOM 5906 C C . VAL B 1 357 ? 27.312 -5.461 33.844 1 23.09 357 VAL B C 1
ATOM 5908 O O . VAL B 1 357 ? 26.703 -5.25 34.906 1 23.09 357 VAL B O 1
ATOM 5911 N N . LYS B 1 358 ? 28.016 -6.484 33.625 1 26.66 358 LYS B N 1
ATOM 5912 C CA . LYS B 1 358 ? 28.828 -7.102 34.688 1 26.66 358 LYS B CA 1
ATOM 5913 C C . LYS B 1 358 ? 29.625 -6.047 35.438 1 26.66 358 LYS B C 1
ATOM 5915 O O . LYS B 1 358 ? 30.328 -5.23 34.844 1 26.66 358 LYS B O 1
ATOM 5920 N N . LYS B 1 359 ? 29.188 -5.82 36.688 1 20.53 359 LYS B N 1
ATOM 5921 C CA . LYS B 1 359 ? 30.203 -5.492 37.688 1 20.53 359 LYS B CA 1
ATOM 5922 C C . LYS B 1 359 ? 31.172 -6.66 37.875 1 20.53 359 LYS B C 1
ATOM 5924 O O . LYS B 1 359 ? 30.75 -7.805 38.031 1 20.53 359 LYS B O 1
#

Secondary structure (DSSP, 8-state):
--EEEEEEEEEE-GGG-S-SS--TTS-TTTT--TTSHHHHHHHHHHTT--SSPP--EES----TT-EEEEEEEEEEEE-SS---HHHHHHHHHHHHHHTT-SEEEEEEEEE-TT--TTTTEEEEEEEEEEEEE-GGGHHHHHTT------GGGTTTSEEE--SS---HHHHHHHGGGGSEEEE-GGGS---SS-TTS--EEEEEEEEEEE---SS--GGGGGEEEEEEEEEES---TTHHHHHHHHHHHHHTTSS-HHHHHHHHHS-SGGGS-TT--PPPGGGEEEEEEEE-HHHHS---------------------HHHHHHHHHHHHHHHHHHHHHHHHHHHHHHHHTTGGG----/--EEEEEEEEEE-GGG-S-SS--TTS-TTTT--TTSHHHHHHHHHHTT--SSPP--EES----TT-EEEEEEEEEEEE-SS---HHHHHHHHHHHHHHTT-SEEEEEEEEE-TT--TTTTEEEEEEEEEEEEE-GGGHHHHHTT------GGGTTTSEEE--SS---HHHHHHHGGGGSEEEE-GGGS---SS-TTS--EEEEEEEEEEE---SS--GGGGGEEEEEEEEEES---TTHHHHHHHHHHHHHTTSS-HHHHHHHHHS-SGGGS-TT--PPPGGGEEEEEEEE-HHHHS---------------------HHHHHHHHHHHHHHHHHHHHHHHHHHHHHHHHHHHTT----

Foldseek 3Di:
DDKFKKKWKKWFQQAQAQWADADQPDDVVVSAGPRHVQRLLQVLLCVLVFPDRWDWQWQDIAGHLATAPITITMTITHHPDDDDFVNSQVSSQVVCVLVVHGMHIPTMDTFDPPFGNNVQWPKWKKKFKEKEFDQVCLVVVVVVDDQDDPPQCVLQHHYDYDNFAFAVVQLVVQQVVQAAWAQLQLLADPDVPDPPDGSIFHWHGKDKDWDDDPDDDPSSVGITMIMIMTMGSDHHHLNVQSVVQVSRCSRRVNDHSVLSVQCRVDPDNVSHDPVTDRHDNSRMYRYDIDGDPVRGDDDPDPDPPDPPPPPPPPPPPDPVVVVVVVVVSVVVVVVVVVVVVVVVVVVVVVVVVVPPDDD/DDKFKKKWKKWFQQAQAQWADADQPDDVVVSAGPRHVQRLLQVLLCVLVFPDRWDWQWQDIAGHLATAPITITMTITHHPDDDDFVNSQVSSQVVCVVVVHGMHIPTMDTFDPPFGNNVQWPKWKKKFKEKEFDQVCLVVVVVVDDQDDPPQCVLQHHYDYDNFAFAVVQLVVQQVVQAAWAQLQLLADPDVPPPPDGSIFHWHGKDKDWDDDPDDDPSSVGITMIMIMTMGSDHHHLNVQSVVQVSRCSRRVNDHSVLSVQCRVDRDNVSHDPVTDRHDNSRMYRYDIDGDPVRGDDDPDPDPPPPPPPPPPPPPPDPVVVVVVVVVVVVVVVVVVVVVVVVVVVVVVVVVVVPPDDD

pLDDT: mean 82.82, std 23.3, range [20.53, 98.88]

Solvent-accessible surface area (backbone atoms only — not comparable to full-atom values): 39035 Å² total; per-residue (Å²): 126,65,70,43,31,36,40,36,29,31,21,28,61,18,71,83,26,72,12,35,54,65,66,82,79,57,53,72,84,74,74,52,33,74,49,15,53,45,23,43,50,36,54,38,52,50,72,72,58,40,79,52,80,63,54,77,39,66,37,68,85,46,56,50,20,29,28,25,65,29,42,44,26,25,35,58,45,31,36,96,57,90,72,54,40,46,55,50,38,49,54,36,34,52,50,31,55,73,66,70,48,63,50,40,57,51,42,50,36,69,33,34,84,82,57,44,46,45,80,52,39,58,34,34,30,35,36,36,35,36,30,33,48,37,74,93,48,29,65,46,49,75,69,57,52,64,79,49,69,61,59,87,39,63,71,50,38,41,72,43,84,54,79,60,62,76,37,63,67,58,32,61,68,46,44,65,78,61,46,39,81,43,54,43,40,28,42,35,52,89,63,90,74,71,87,80,61,82,44,64,40,46,29,75,41,62,50,76,43,85,44,70,65,55,64,92,53,84,54,51,79,50,44,46,36,32,32,36,41,37,32,24,57,64,79,57,59,58,23,66,35,31,47,49,16,46,43,54,34,31,17,50,65,73,45,51,66,64,56,56,50,44,26,58,75,42,58,27,72,82,44,47,61,85,92,50,54,68,40,70,38,32,17,32,26,37,51,37,65,43,66,52,67,79,60,45,50,60,76,81,62,86,72,77,72,72,76,72,80,72,76,77,70,77,77,75,72,54,71,63,60,55,48,51,50,46,50,49,48,51,50,46,47,51,51,49,52,53,49,57,33,39,53,53,37,44,58,52,46,58,62,52,59,69,60,70,68,80,129,125,66,70,42,30,34,39,36,29,29,19,29,62,19,71,82,25,72,12,35,54,66,66,81,80,58,54,71,86,76,70,54,33,64,43,15,52,45,24,43,50,35,54,38,52,50,73,72,57,40,81,53,78,64,54,77,40,65,36,67,86,45,57,48,20,29,27,26,62,28,44,44,26,26,34,58,45,31,35,96,58,90,72,54,38,45,55,52,38,50,54,34,34,53,47,31,54,74,66,69,48,61,49,40,56,50,43,50,37,70,33,36,84,82,57,44,45,44,80,53,39,60,33,36,30,35,36,35,34,36,30,33,48,37,74,91,49,31,65,45,50,77,70,57,52,66,78,48,70,61,59,87,40,64,70,49,39,41,73,43,84,54,80,58,62,74,37,63,67,58,31,62,69,45,43,65,78,61,47,38,80,42,55,43,39,28,42,35,52,89,62,91,74,69,86,82,62,82,44,66,41,47,28,75,43,63,49,77,44,85,45,70,67,55,64,92,53,84,54,52,80,50,42,47,36,32,32,36,40,37,32,25,56,64,80,58,59,56,24,67,34,33,47,48,16,48,43,52,34,31,18,49,65,73,46,50,66,66,56,56,49,44,25,58,76,41,58,27,73,83,43,47,60,85,90,51,54,68,42,70,38,32,17,32,26,38,52,37,66,43,65,52,66,78,62,45,52,59,77,79,63,87,72,79,72,71,75,72,79,72,77,76,73,78,77,76,73,56,72,63,59,57,49,52,51,47,50,50,48,52,52,49,48,53,50,49,51,54,49,57,52,42,54,50,41,46,58,54,44,56,63,51,57,71,65,68,64,84,125

InterPro domains:
  IPR001406 Pseudouridine synthase I, TruA [MF_00171] (4-291)
  IPR001406 Pseudouridine synthase I, TruA [PTHR11142] (5-327)
  IPR020094 Pseudouridine synthase TruA/RsuA/RluB/E/F, N-terminal [G3DSA:3.30.70.580] (3-120)
  IPR020095 Pseudouridine synthase I, TruA, C-terminal [G3DSA:3.30.70.660] (123-357)
  IPR020097 Pseudouridine synthase I, TruA, alpha/beta domain [PF01416] (177-292)
  IPR020103 Pseudouridine synthase, catalytic domain superfamily [SSF55120] (3-297)

Sequence (718 aa):
MTINRYLIYFSYIGTRFRGVQRQLTYDMLHNDDPSSVQGLLEYALKQLQPLNTPKLHISSRTDQGVHSFKSSAHLDLELPYQCHPNKLVFQVNNFLSSCEVPIKLIGAQIVPNDFNARACAKWRKYLYRLAVLKPEFKDLYTERFVFPIPITEEKRCYFIHTSTDFDVELVKNVLPLFIGTKDFKTFMGKSGTNTDLSTIRTWNNIEIVPGRSFYPTEFDKYYNYWDIHVDAKSFLYKQIRRTVGILIKVAQKIITYDDVKYMFNNPSIDSWNTKVSTAPSHGLYLYDIGYDEKDLTLPVENNQLEQPVQDESPVEMTLDLKKEIVKQRIENRRISLAARTAKSIEKIKNHELLRSVKKMTINRYLIYFSYIGTRFRGVQRQLTYDMLHNDDPSSVQGLLEYALKQLQPLNTPKLHISSRTDQGVHSFKSSAHLDLELPYQCHPNKLVFQVNNFLSSCEVPIKLIGAQIVPNDFNARACAKWRKYLYRLAVLKPEFKDLYTERFVFPIPITEEKRCYFIHTSTDFDVELVKNVLPLFIGTKDFKTFMGKSGTNTDLSTIRTWNNIEIVPGRSFYPTEFDKYYNYWDIHVDAKSFLYKQIRRTVGILIKVAQKIITYDDVKYMFNNPSIDSWNTKVSTAPSHGLYLYDIGYDEKDLTLPVENNQLEQPVQDESPVEMTLDLKKEIVKQRIENRRISLAARTAKSIEKIKNHELLRSVKK

Nearest PDB structures (foldseek):
  6sgb-assembly1_FB  TM=7.238E-01  e=3.906E-20  Trypanosoma brucei brucei
  9enb-assembly1_B  TM=7.505E-01  e=9.530E-19  Homo sapiens
  6sgb-assembly1_FC  TM=7.614E-01  e=5.274E-19  Trypanosoma brucei brucei
  9enc-assembly1_A  TM=7.579E-01  e=2.066E-17  Homo sapiens
  9ene-assembly1_B  TM=7.336E-01  e=2.076E-16  Homo sapiens

Organism: Aphis gossypii (NCBI:txid80765)

Radius of gyration: 27.99 Å; Cα contacts (8 Å, |Δi|>4): 1311; chains: 2; bounding box: 82×71×64 Å